Protein AF-A0A061S5L3-F1 (afdb_monomer_lite)

Organism: NCBI:txid582737

Foldseek 3Di:
DPPVVVVVVVVVVVVVVVVVVVVVVVVVVVVVVVVVVVVVVVVVVVVVVVVVVVVVVCVVVVVVVVVVCVVVVVVVVVVCVVVVVVVVVVCVVVCVVVVVVVVVVVVVVCVVVVVVVVVVCCVVVVVVCVVVVVVCVVVVPPPVVPPPPPVVVVVVVVVVVVVVVVVVVVVVVVVVVVVVVVVVVVVVVVVVVVVVVVVVVVVVVVVVVVVVVVVVVVVVVVVVVVVVVVVVVVVVVVVVVVVVVVVVVVVVVVVVVVVVVVVVVVVVVVVVVVVVVVVVVVVVVVVVVVVVVVVVVVVVVVVVVVVVVVVVVVVVVVVVVVVVVVVVVVVVVVVVVVVCVVPDDDDDDDPVVVVVVVVVVLVVVLVVLVVVLVVLVVVLVVLVVVLVVLVVQLVVLVVVLVVLVVVLVCCVVVVDDPDDDPPDDDDDPVVVNVVSVVVSVVSVVSSVVSVVVSVVSVVVSVVSVVVSVVSVVVSVVSVVVVVCVVCVDCPDDDDDDDDDDDDDDDDDDDDDDDDDDDDDDD

Sequence (522 aa):
MASERDSLAAKLEASEDRVAYLEGRLGAVEEGTQASHKLATERLKDMQERLGRAEEEAASAKKVSDEAESTAAAAQEAAAAVQAKLAEREELLRAAEEKAQRLAAELEAEREAGALDKAAAQQELEGMVQRAAERARSEGRAEGAAQLRPRVTELEEELDRARALERDARAEAEALEAELCSAAAAAEDAEAVEASKKELYEQLRQATEELAGARRAADEAARESEAQRASTAERAKKFALLQAQYRKKEEALLERAEAAEAAVAASEAASRESRERIQEAEESRRAAEAQSDAAEIRIAEADDKAAALRKALDEQQEELDSQCAKVAALEASLEAAQASSKAAASAPPDQDYIDRMVAAAVAAQVADADKRVSEAQAKLEALEAELESSEERARTAEQAKIEMSLALAQLDQSGNIDKPISGLPVSNRSDLLQEISEKVEEAELAASVSMRRAMTAEAELSEVRKQLADSEQRAKDLAWQVKMLSEPATYGGQSQRPEGPQGSSSHLLDMFGCGSGRLGKR

pLDDT: mean 73.01, std 14.66, range [31.12, 93.0]

Structure (mmCIF, N/CA/C/O backbone):
data_AF-A0A061S5L3-F1
#
_entry.id   AF-A0A061S5L3-F1
#
loop_
_atom_site.group_PDB
_atom_site.id
_atom_site.type_symbol
_atom_site.label_atom_id
_atom_site.label_alt_id
_atom_site.label_comp_id
_atom_site.label_asym_id
_atom_site.label_entity_id
_atom_site.label_seq_id
_atom_site.pdbx_PDB_ins_code
_atom_site.Cartn_x
_atom_site.Cartn_y
_atom_site.Cartn_z
_atom_site.occupancy
_atom_site.B_iso_or_equiv
_atom_site.auth_seq_id
_atom_site.auth_comp_id
_atom_site.auth_asym_id
_atom_site.auth_atom_id
_atom_site.pdbx_PDB_model_num
ATOM 1 N N . MET A 1 1 ? 186.255 61.678 -171.625 1.00 51.06 1 MET A N 1
ATOM 2 C CA . MET A 1 1 ? 187.698 61.978 -171.474 1.00 51.06 1 MET A CA 1
ATOM 3 C C . MET A 1 1 ? 188.015 63.053 -170.436 1.00 51.06 1 MET A C 1
ATOM 5 O O . MET A 1 1 ? 188.855 62.765 -169.598 1.00 51.06 1 MET A O 1
ATOM 9 N N . ALA A 1 2 ? 187.424 64.259 -170.473 1.00 54.19 2 ALA A N 1
ATOM 10 C CA . ALA A 1 2 ? 187.703 65.311 -169.474 1.00 54.19 2 ALA A CA 1
ATOM 11 C C . ALA A 1 2 ? 186.604 65.418 -168.394 1.00 54.19 2 ALA A C 1
ATOM 13 O O . ALA A 1 2 ? 186.752 64.840 -167.322 1.00 54.19 2 ALA A O 1
ATOM 14 N N . SER A 1 3 ? 185.477 66.067 -168.718 1.00 57.25 3 SER A N 1
ATOM 15 C CA . SER A 1 3 ? 184.406 66.484 -167.783 1.00 57.25 3 SER A CA 1
ATOM 16 C C . SER A 1 3 ? 183.795 65.385 -166.887 1.00 57.25 3 SER A C 1
ATOM 18 O O . SER A 1 3 ? 183.213 65.689 -165.846 1.00 57.25 3 SER A O 1
ATOM 20 N N . GLU A 1 4 ? 183.953 64.105 -167.236 1.00 56.91 4 GLU A N 1
ATOM 21 C CA . GLU A 1 4 ? 183.542 62.978 -166.385 1.00 56.91 4 GLU A CA 1
ATOM 22 C C . GLU A 1 4 ? 184.324 62.921 -165.061 1.00 56.91 4 GLU A C 1
ATOM 24 O O . GLU A 1 4 ? 183.773 62.478 -164.056 1.00 56.91 4 GLU A O 1
ATOM 29 N N . ARG A 1 5 ? 185.580 63.398 -165.028 1.00 58.66 5 ARG A N 1
ATOM 30 C CA . ARG A 1 5 ? 186.376 63.468 -163.790 1.00 58.66 5 ARG A CA 1
ATOM 31 C C . ARG A 1 5 ? 185.873 64.546 -162.839 1.00 58.66 5 ARG A C 1
ATOM 33 O O . ARG A 1 5 ? 185.708 64.267 -161.656 1.00 58.66 5 ARG A O 1
ATOM 40 N N . ASP A 1 6 ? 185.570 65.733 -163.348 1.00 59.28 6 ASP A N 1
ATOM 41 C CA . ASP A 1 6 ? 185.204 66.881 -162.510 1.00 59.28 6 ASP A CA 1
ATOM 42 C C . ASP A 1 6 ? 183.837 66.659 -161.831 1.00 59.28 6 ASP A C 1
ATOM 44 O O . ASP A 1 6 ? 183.657 66.957 -160.651 1.00 59.28 6 ASP A O 1
ATOM 48 N N . SER A 1 7 ? 182.892 66.012 -162.531 1.00 59.25 7 SER A N 1
ATOM 49 C CA . SER A 1 7 ? 181.614 65.587 -161.936 1.00 59.25 7 SER A CA 1
ATOM 50 C C . SER A 1 7 ? 181.762 64.439 -160.924 1.00 59.25 7 SER A C 1
ATOM 52 O O . SER A 1 7 ? 180.910 64.298 -160.047 1.00 59.25 7 SER A O 1
ATOM 54 N N . LEU A 1 8 ? 182.811 63.614 -161.023 1.00 62.47 8 LEU A N 1
ATOM 55 C CA . LEU A 1 8 ? 183.112 62.586 -160.021 1.00 62.47 8 LEU A CA 1
ATOM 56 C C . LEU A 1 8 ? 183.789 63.177 -158.778 1.00 62.47 8 LEU A C 1
ATOM 58 O O . LEU A 1 8 ? 183.457 62.747 -157.679 1.00 62.47 8 LEU A O 1
ATOM 62 N N . ALA A 1 9 ? 184.644 64.195 -158.922 1.00 61.34 9 ALA A N 1
ATOM 63 C CA . ALA A 1 9 ? 185.228 64.915 -157.787 1.00 61.34 9 ALA A CA 1
ATOM 64 C C . ALA A 1 9 ? 184.139 65.554 -156.905 1.00 61.34 9 ALA A C 1
ATOM 66 O O . ALA A 1 9 ? 184.065 65.262 -155.714 1.00 61.34 9 ALA A O 1
ATOM 67 N N . ALA A 1 10 ? 183.201 66.293 -157.511 1.00 60.62 10 ALA A N 1
ATOM 68 C CA . ALA A 1 10 ? 182.064 66.886 -156.797 1.00 60.62 10 ALA A CA 1
ATOM 69 C C . ALA A 1 10 ? 181.122 65.847 -156.142 1.00 60.62 10 ALA A C 1
ATOM 71 O O . ALA A 1 10 ? 180.400 66.163 -155.200 1.00 60.62 10 ALA A O 1
ATOM 72 N N . LYS A 1 11 ? 181.113 64.595 -156.627 1.00 61.25 11 LYS A N 1
ATOM 73 C CA . LYS A 1 11 ? 180.371 63.482 -156.004 1.00 61.25 11 LYS A CA 1
ATOM 74 C C . LYS A 1 11 ? 181.136 62.810 -154.865 1.00 61.25 11 LYS A C 1
ATOM 76 O O . LYS A 1 11 ? 180.491 62.171 -154.040 1.00 61.25 11 LYS A O 1
ATOM 81 N N . LEU A 1 12 ? 182.463 62.936 -154.826 1.00 61.16 12 LEU A N 1
ATOM 82 C CA . LEU A 1 12 ? 183.293 62.435 -153.733 1.00 61.16 12 LEU A CA 1
ATOM 83 C C . LEU A 1 12 ? 183.193 63.371 -152.522 1.00 61.16 12 LEU A C 1
ATOM 85 O O . LEU A 1 12 ? 182.823 62.923 -151.443 1.00 61.16 12 LEU A O 1
ATOM 89 N N . GLU A 1 13 ? 183.378 64.674 -152.738 1.00 61.09 13 GLU A N 1
ATOM 90 C CA . GLU A 1 13 ? 183.262 65.725 -151.715 1.00 61.09 13 GLU A CA 1
ATOM 91 C C . GLU A 1 13 ? 181.861 65.708 -151.060 1.00 61.09 13 GLU A C 1
ATOM 93 O O . GLU A 1 13 ? 181.724 65.558 -149.847 1.00 61.09 13 GLU A O 1
ATOM 98 N N . ALA A 1 14 ? 180.798 65.654 -151.876 1.00 60.06 14 ALA A N 1
ATOM 99 C CA . ALA A 1 14 ? 179.417 65.483 -151.404 1.00 60.06 14 ALA A CA 1
ATOM 100 C C . ALA A 1 14 ? 179.097 64.092 -150.800 1.00 60.06 14 ALA A C 1
ATOM 102 O O . ALA A 1 14 ? 177.979 63.871 -150.320 1.00 60.06 14 ALA A O 1
ATOM 103 N N . SER A 1 15 ? 180.033 63.136 -150.840 1.00 61.38 15 SER A N 1
ATOM 104 C CA . SER A 1 15 ? 179.935 61.862 -150.113 1.00 61.38 15 SER A CA 1
ATOM 105 C C . SER A 1 15 ? 180.658 61.908 -148.765 1.00 61.38 15 SER A C 1
ATOM 107 O O . SER A 1 15 ? 180.153 61.331 -147.806 1.00 61.38 15 SER A O 1
ATOM 109 N N . GLU A 1 16 ? 181.757 62.657 -148.657 1.00 62.41 16 GLU A N 1
ATOM 110 C CA . GLU A 1 16 ? 182.524 62.838 -147.418 1.00 62.41 16 GLU A CA 1
ATOM 111 C C . GLU A 1 16 ? 181.734 63.682 -146.400 1.00 62.41 16 GLU A C 1
ATOM 113 O O . GLU A 1 16 ? 181.523 63.229 -145.272 1.00 62.41 16 GLU A O 1
ATOM 118 N N . ASP A 1 17 ? 181.129 64.799 -146.831 1.00 61.94 17 ASP A N 1
ATOM 119 C CA . ASP A 1 17 ? 180.142 65.561 -146.036 1.00 61.94 17 ASP A CA 1
ATOM 120 C C . ASP A 1 17 ? 178.988 64.674 -145.532 1.00 61.94 17 ASP A C 1
ATOM 122 O O . ASP A 1 17 ? 178.459 64.834 -144.426 1.00 61.94 17 ASP A O 1
ATOM 126 N N . ARG A 1 18 ? 178.578 63.702 -146.356 1.00 63.94 18 ARG A N 1
ATOM 127 C CA . ARG A 1 18 ? 177.468 62.797 -146.049 1.00 63.94 18 ARG A CA 1
ATOM 128 C C . ARG A 1 18 ? 177.861 61.693 -145.069 1.00 63.94 18 ARG A C 1
ATOM 130 O O . ARG A 1 18 ? 176.991 61.245 -144.325 1.00 63.94 18 ARG A O 1
ATOM 137 N N . VAL A 1 19 ? 179.130 61.283 -145.034 1.00 66.50 19 VAL A N 1
ATOM 138 C CA . VAL A 1 19 ? 179.672 60.407 -143.983 1.00 66.50 19 VAL A CA 1
ATOM 139 C C . VAL A 1 19 ? 179.729 61.170 -142.661 1.00 66.50 19 VAL A C 1
ATOM 141 O O . VAL A 1 19 ? 179.122 60.713 -141.695 1.00 66.50 19 VAL A O 1
ATOM 144 N N . ALA A 1 20 ? 180.306 62.376 -142.637 1.00 64.94 20 ALA A N 1
ATOM 145 C CA . ALA A 1 20 ? 180.388 63.201 -141.427 1.00 64.94 20 ALA A CA 1
ATOM 146 C C . ALA A 1 20 ? 179.002 63.483 -140.800 1.00 64.94 20 ALA A C 1
ATOM 148 O O . ALA A 1 20 ? 178.817 63.378 -139.585 1.00 64.94 20 ALA A O 1
ATOM 149 N N . TYR A 1 21 ? 177.985 63.761 -141.627 1.00 66.69 21 TYR A N 1
ATOM 150 C CA . TYR A 1 21 ? 176.599 63.920 -141.164 1.00 66.69 21 TYR A CA 1
ATOM 151 C C . TYR A 1 21 ? 175.984 62.627 -140.585 1.00 66.69 21 TYR A C 1
ATOM 153 O O . TYR A 1 21 ? 175.154 62.685 -139.673 1.00 66.69 21 TYR A O 1
ATOM 161 N N . LEU A 1 22 ? 176.360 61.453 -141.103 1.00 71.31 22 LEU A N 1
ATOM 162 C CA . LEU A 1 22 ? 175.875 60.162 -140.603 1.00 71.31 22 LEU A CA 1
ATOM 163 C C . LEU A 1 22 ? 176.581 59.739 -139.308 1.00 71.31 22 LEU A C 1
ATOM 165 O O . LEU A 1 22 ? 175.914 59.225 -138.411 1.00 71.31 22 LEU A O 1
ATOM 169 N N . GLU A 1 23 ? 177.876 60.020 -139.167 1.00 64.81 23 GLU A N 1
ATOM 170 C CA . GLU A 1 23 ? 178.638 59.798 -137.931 1.00 64.81 23 GLU A CA 1
ATOM 171 C C . GLU A 1 23 ? 178.109 60.678 -136.788 1.00 64.81 23 GLU A C 1
ATOM 173 O O . GLU A 1 23 ? 177.785 60.168 -135.713 1.00 64.81 23 GLU A O 1
ATOM 178 N N . GLY A 1 24 ? 177.873 61.971 -137.046 1.00 64.25 24 GLY A N 1
ATOM 179 C CA . GLY A 1 24 ? 177.231 62.873 -136.080 1.00 64.25 24 GLY A CA 1
ATOM 180 C C . GLY A 1 24 ? 175.813 62.440 -135.673 1.00 64.25 24 GLY A C 1
ATOM 181 O O . GLY A 1 24 ? 175.374 62.710 -134.555 1.00 64.25 24 GLY A O 1
ATOM 182 N N . ARG A 1 25 ? 175.097 61.714 -136.543 1.00 67.00 25 ARG A N 1
ATOM 183 C CA . ARG A 1 25 ? 173.795 61.105 -136.219 1.00 67.00 25 ARG A CA 1
ATOM 184 C C . ARG A 1 25 ? 173.891 59.792 -135.445 1.00 67.00 25 ARG A C 1
ATOM 186 O O . ARG A 1 25 ? 172.924 59.460 -134.764 1.00 67.00 25 ARG A O 1
ATOM 193 N N . LEU A 1 26 ? 174.989 59.045 -135.550 1.00 66.00 26 LEU A N 1
ATOM 194 C CA . LEU A 1 26 ? 175.171 57.784 -134.826 1.00 66.00 26 LEU A CA 1
ATOM 195 C C . LEU A 1 26 ? 175.379 58.027 -133.328 1.00 66.00 26 LEU A C 1
ATOM 197 O O . LEU A 1 26 ? 174.650 57.443 -132.530 1.00 66.00 26 LEU A O 1
ATOM 201 N N . GLY A 1 27 ? 176.249 58.969 -132.945 1.00 65.00 27 GLY A N 1
ATOM 202 C CA . GLY A 1 27 ? 176.466 59.309 -131.528 1.00 65.00 27 GLY A CA 1
ATOM 203 C C . GLY A 1 27 ? 175.177 59.720 -130.799 1.00 65.00 27 GLY A C 1
ATOM 204 O O . GLY A 1 27 ? 174.885 59.227 -129.711 1.00 65.00 27 GLY A O 1
ATOM 205 N N . ALA A 1 28 ? 174.326 60.524 -131.447 1.00 62.62 28 ALA A N 1
ATOM 206 C CA . ALA A 1 28 ? 173.025 60.923 -130.898 1.00 62.62 28 ALA A CA 1
ATOM 207 C C . ALA A 1 28 ? 172.037 59.745 -130.709 1.00 62.62 28 ALA A C 1
ATOM 209 O O . ALA A 1 28 ? 171.134 59.817 -129.872 1.00 62.62 28 ALA A O 1
ATOM 210 N N . VAL A 1 29 ? 172.191 58.652 -131.467 1.00 68.31 29 VAL A N 1
ATOM 211 C CA . VAL A 1 29 ? 171.392 57.423 -131.308 1.00 68.31 29 VAL A CA 1
ATOM 212 C C . VAL A 1 29 ? 171.953 56.537 -130.188 1.00 68.31 29 VAL A C 1
ATOM 214 O O . VAL A 1 29 ? 171.179 55.914 -129.458 1.00 68.31 29 VAL A O 1
ATOM 217 N N . GLU A 1 30 ? 173.270 56.509 -129.991 1.00 67.94 30 GLU A N 1
ATOM 218 C CA . GLU A 1 30 ? 173.912 55.761 -128.900 1.00 67.94 30 GLU A CA 1
ATOM 219 C C . GLU A 1 30 ? 173.582 56.362 -127.522 1.00 67.94 30 GLU A C 1
ATOM 221 O O . GLU A 1 30 ? 173.183 55.633 -126.610 1.00 67.94 30 GLU A O 1
ATOM 226 N N . GLU A 1 31 ? 173.611 57.691 -127.377 1.00 66.31 31 GLU A N 1
ATOM 227 C CA . GLU A 1 31 ? 173.177 58.357 -126.137 1.00 66.31 31 GLU A CA 1
ATOM 228 C C . GLU A 1 31 ? 171.679 58.127 -125.855 1.00 66.31 31 GLU A C 1
ATOM 230 O O . GLU A 1 31 ? 171.290 57.777 -124.734 1.00 66.31 31 GLU A O 1
ATOM 235 N N . GLY A 1 32 ? 170.832 58.233 -126.887 1.00 67.44 32 GLY A N 1
ATOM 236 C CA . GLY A 1 32 ? 169.393 57.974 -126.776 1.00 67.44 32 GLY A CA 1
ATOM 237 C C . GLY A 1 32 ? 169.055 56.525 -126.393 1.00 67.44 32 GLY A C 1
ATOM 238 O O . GLY A 1 32 ? 168.123 56.282 -125.620 1.00 67.44 32 GLY A O 1
ATOM 239 N N . THR A 1 33 ? 169.827 55.549 -126.878 1.00 66.12 33 THR A N 1
ATOM 240 C CA . THR A 1 33 ? 169.612 54.126 -126.562 1.00 66.12 33 THR A CA 1
ATOM 241 C C . THR A 1 33 ? 170.121 53.742 -125.171 1.00 66.12 33 THR A C 1
ATOM 243 O O . THR A 1 33 ? 169.435 52.982 -124.483 1.00 66.12 33 THR A O 1
ATOM 246 N N . GLN A 1 34 ? 171.224 54.322 -124.677 1.00 67.75 34 GLN A N 1
ATOM 247 C CA . GLN A 1 34 ? 171.638 54.132 -123.276 1.00 67.75 34 GLN A CA 1
ATOM 248 C C . GLN A 1 34 ? 170.632 54.725 -122.275 1.00 67.75 34 GLN A C 1
ATOM 250 O O . GLN A 1 34 ? 170.322 54.086 -121.262 1.00 67.75 34 GLN A O 1
ATOM 255 N N . ALA A 1 35 ? 170.086 55.913 -122.560 1.00 66.62 35 ALA A N 1
ATOM 256 C CA . ALA A 1 35 ? 169.044 56.527 -121.735 1.00 66.62 35 ALA A CA 1
ATOM 257 C C . ALA A 1 35 ? 167.768 55.662 -121.691 1.00 66.62 35 ALA A C 1
ATOM 259 O O . ALA A 1 35 ? 167.224 55.408 -120.614 1.00 66.62 35 ALA A O 1
ATOM 260 N N . SER A 1 36 ? 167.344 55.139 -122.849 1.00 66.56 36 SER A N 1
ATOM 261 C CA . SER A 1 36 ? 166.225 54.195 -122.967 1.00 66.56 36 SER A CA 1
ATOM 262 C C . SER A 1 36 ? 166.436 52.931 -122.120 1.00 66.56 36 SER A C 1
ATOM 264 O O . SER A 1 36 ? 165.562 52.551 -121.336 1.00 66.56 36 SER A O 1
ATOM 266 N N . HIS A 1 37 ? 167.615 52.303 -122.210 1.00 72.88 37 HIS A N 1
ATOM 267 C CA . HIS A 1 37 ? 167.869 51.019 -121.555 1.00 72.88 37 HIS A CA 1
ATOM 268 C C . HIS A 1 37 ? 167.854 51.108 -120.019 1.00 72.88 37 HIS A C 1
ATOM 270 O O . HIS A 1 37 ? 167.297 50.220 -119.370 1.00 72.88 37 HIS A O 1
ATOM 276 N N . LYS A 1 38 ? 168.410 52.173 -119.417 1.00 73.31 38 LYS A N 1
ATOM 277 C CA . LYS A 1 38 ? 168.347 52.368 -117.952 1.00 73.31 38 LYS A CA 1
ATOM 278 C C . LYS A 1 38 ? 166.902 52.487 -117.459 1.00 73.31 38 LYS A C 1
ATOM 280 O O . LYS A 1 38 ? 166.505 51.801 -116.515 1.00 73.31 38 LYS A O 1
ATOM 285 N N . LEU A 1 39 ? 166.108 53.301 -118.153 1.00 74.50 39 LEU A N 1
ATOM 286 C CA . LEU A 1 39 ? 164.714 53.587 -117.809 1.00 74.50 39 LEU A CA 1
ATOM 287 C C . LEU A 1 39 ? 163.812 52.347 -118.001 1.00 74.50 39 LEU A C 1
ATOM 289 O O . LEU A 1 39 ? 162.850 52.153 -117.257 1.00 74.50 39 LEU A O 1
ATOM 293 N N . ALA A 1 40 ? 164.159 51.454 -118.934 1.00 67.00 40 ALA A N 1
ATOM 294 C CA . ALA A 1 40 ? 163.537 50.135 -119.058 1.00 67.00 40 ALA A CA 1
ATOM 295 C C . ALA A 1 40 ? 163.880 49.201 -117.879 1.00 67.00 40 ALA A C 1
ATOM 297 O O . ALA A 1 40 ? 162.983 48.559 -117.329 1.00 67.00 40 ALA A O 1
ATOM 298 N N . THR A 1 41 ? 165.148 49.142 -117.447 1.00 71.50 41 THR A N 1
ATOM 299 C CA . THR A 1 41 ? 165.566 48.257 -116.341 1.00 71.50 41 THR A CA 1
ATOM 300 C C . THR A 1 41 ? 164.978 48.642 -114.983 1.00 71.50 41 THR A C 1
ATOM 302 O O . THR A 1 41 ? 164.588 47.753 -114.229 1.00 71.50 41 THR A O 1
ATOM 305 N N . GLU A 1 42 ? 164.843 49.934 -114.667 1.00 74.12 42 GLU A N 1
ATOM 306 C CA . GLU A 1 42 ? 164.213 50.355 -113.404 1.00 74.12 42 GLU A CA 1
ATOM 307 C C . GLU A 1 42 ? 162.707 50.053 -113.388 1.00 74.12 42 GLU A C 1
ATOM 309 O O . GLU A 1 42 ? 162.190 49.549 -112.390 1.00 74.12 42 GLU A O 1
ATOM 314 N N . ARG A 1 43 ? 162.011 50.249 -114.519 1.00 71.94 43 ARG A N 1
ATOM 315 C CA . ARG A 1 43 ? 160.586 49.899 -114.662 1.00 71.94 43 ARG A CA 1
ATOM 316 C C . ARG A 1 43 ? 160.318 48.402 -114.531 1.00 71.94 43 ARG A C 1
ATOM 318 O O . ARG A 1 43 ? 159.318 48.025 -113.928 1.00 71.94 43 ARG A O 1
ATOM 325 N N . LEU A 1 44 ? 161.200 47.547 -115.054 1.00 72.94 44 LEU A N 1
ATOM 326 C CA . LEU A 1 44 ? 161.093 46.097 -114.850 1.00 72.94 44 LEU A CA 1
ATOM 327 C C . LEU A 1 44 ? 161.249 45.716 -113.372 1.00 72.94 44 LEU A C 1
ATOM 329 O O . LEU A 1 44 ? 160.528 44.842 -112.896 1.00 72.94 44 LEU A O 1
ATOM 333 N N . LYS A 1 45 ? 162.133 46.396 -112.634 1.00 74.69 45 LYS A N 1
ATOM 334 C CA . LYS A 1 45 ? 162.383 46.104 -111.219 1.00 74.69 45 LYS A CA 1
ATOM 335 C C . LYS A 1 45 ? 161.228 46.541 -110.305 1.00 74.69 45 LYS A C 1
ATOM 337 O O . LYS A 1 45 ? 160.804 45.750 -109.467 1.00 74.69 45 LYS A O 1
ATOM 342 N N . ASP A 1 46 ? 160.663 47.736 -110.512 1.00 74.75 46 ASP A N 1
ATOM 343 C CA . ASP A 1 46 ? 159.454 48.189 -109.791 1.00 74.75 46 ASP A CA 1
ATOM 344 C C . ASP A 1 46 ? 158.239 47.294 -110.113 1.00 74.75 46 ASP A C 1
ATOM 346 O O . ASP A 1 46 ? 157.474 46.940 -109.218 1.00 74.75 46 ASP A O 1
ATOM 350 N N . MET A 1 47 ? 158.091 46.824 -111.361 1.00 69.56 47 MET A N 1
ATOM 351 C CA . MET A 1 47 ? 157.039 45.853 -111.692 1.00 69.56 47 MET A CA 1
ATOM 352 C C . MET A 1 47 ? 157.252 44.474 -111.046 1.00 69.56 47 MET A C 1
ATOM 354 O O . MET A 1 47 ? 156.266 43.857 -110.652 1.00 69.56 47 MET A O 1
ATOM 358 N N . GLN A 1 48 ? 158.491 44.000 -110.871 1.00 72.69 48 GLN A N 1
ATOM 359 C CA . GLN A 1 48 ? 158.756 42.741 -110.158 1.00 72.69 48 GLN A CA 1
ATOM 360 C C . GLN A 1 48 ? 158.425 42.824 -108.660 1.00 72.69 48 GLN A C 1
ATOM 362 O O . GLN A 1 48 ? 157.785 41.914 -108.136 1.00 72.69 48 GLN A O 1
ATOM 367 N N . GLU A 1 49 ? 158.784 43.911 -107.967 1.00 73.44 49 GLU A N 1
ATOM 368 C CA . GLU A 1 49 ? 158.402 44.080 -106.553 1.00 73.44 49 GLU A CA 1
ATOM 369 C C . GLU A 1 49 ? 156.887 44.247 -106.361 1.00 73.44 49 GLU A C 1
ATOM 371 O O . GLU A 1 49 ? 156.333 43.778 -105.364 1.00 73.44 49 GLU A O 1
ATOM 376 N N . ARG A 1 50 ? 156.203 44.888 -107.317 1.00 70.50 50 ARG A N 1
ATOM 377 C CA . ARG A 1 50 ? 154.737 45.001 -107.314 1.00 70.50 50 ARG A CA 1
ATOM 378 C C . ARG A 1 50 ? 154.050 43.663 -107.570 1.00 70.50 50 ARG A C 1
ATOM 380 O O . ARG A 1 50 ? 153.062 43.385 -106.901 1.00 70.50 50 ARG A O 1
ATOM 387 N N . LEU A 1 51 ? 154.578 42.837 -108.477 1.00 68.62 51 LEU A N 1
ATOM 388 C CA . LEU A 1 51 ? 154.079 41.478 -108.707 1.00 68.62 51 LEU A CA 1
ATOM 389 C C . LEU A 1 51 ? 154.221 40.610 -107.453 1.00 68.62 51 LEU A C 1
ATOM 391 O O . LEU A 1 51 ? 153.231 40.031 -107.029 1.00 68.62 51 LEU A O 1
ATOM 395 N N . GLY A 1 52 ? 155.387 40.597 -106.798 1.00 70.56 52 GLY A N 1
ATOM 396 C CA . GLY A 1 52 ? 155.594 39.779 -105.595 1.00 70.56 52 GLY A CA 1
ATOM 397 C C . GLY A 1 52 ? 154.617 40.099 -104.453 1.00 70.56 52 GLY A C 1
ATOM 398 O O . GLY A 1 52 ? 154.038 39.189 -103.866 1.00 70.56 52 GLY A O 1
ATOM 399 N N . ARG A 1 53 ? 154.362 41.388 -104.176 1.00 67.50 53 ARG A N 1
ATOM 400 C CA . ARG A 1 53 ? 153.363 41.788 -103.161 1.00 67.50 53 ARG A CA 1
ATOM 401 C C . ARG A 1 53 ? 151.935 41.464 -103.607 1.00 67.50 53 ARG A C 1
ATOM 403 O O . ARG A 1 53 ? 151.153 40.964 -102.805 1.00 67.50 53 ARG A O 1
ATOM 410 N N . ALA A 1 54 ? 151.617 41.684 -104.884 1.00 59.44 54 ALA A N 1
ATOM 411 C CA . ALA A 1 54 ? 150.319 41.321 -105.444 1.00 59.44 54 ALA A CA 1
ATOM 412 C C . ALA A 1 54 ? 150.072 39.802 -105.431 1.00 59.44 54 ALA A C 1
ATOM 414 O O . ALA A 1 54 ? 148.924 39.397 -105.320 1.00 59.44 54 ALA A O 1
ATOM 415 N N . GLU A 1 55 ? 151.105 38.958 -105.509 1.00 68.69 55 GLU A N 1
ATOM 416 C CA . GLU A 1 55 ? 150.979 37.497 -105.428 1.00 68.69 55 GLU A CA 1
ATOM 417 C C . GLU A 1 55 ? 150.715 37.005 -103.993 1.00 68.69 55 GLU A C 1
ATOM 419 O O . GLU A 1 55 ? 149.877 36.122 -103.812 1.00 68.69 55 GLU A O 1
ATOM 424 N N . GLU A 1 56 ? 151.329 37.595 -102.958 1.00 64.44 56 GLU A N 1
ATOM 425 C CA . GLU A 1 56 ? 151.015 37.263 -101.553 1.00 64.44 56 GLU A CA 1
ATOM 426 C C . GLU A 1 56 ? 149.643 37.811 -101.111 1.00 64.44 56 GLU A C 1
ATOM 428 O O . GLU A 1 56 ? 148.867 37.112 -100.444 1.00 64.44 56 GLU A O 1
ATOM 433 N N . GLU A 1 57 ? 149.293 39.030 -101.532 1.00 61.25 57 GLU A N 1
ATOM 434 C CA . GLU A 1 57 ? 147.952 39.591 -101.334 1.00 61.25 57 GLU A CA 1
ATOM 435 C C . GLU A 1 57 ? 146.902 38.792 -102.123 1.00 61.25 57 GLU A C 1
ATOM 437 O O . GLU A 1 57 ? 145.857 38.464 -101.569 1.00 61.25 57 GLU A O 1
ATOM 442 N N . ALA A 1 58 ? 147.188 38.362 -103.358 1.00 58.59 58 ALA A N 1
ATOM 443 C CA . ALA A 1 58 ? 146.293 37.486 -104.113 1.00 58.59 58 ALA A CA 1
ATOM 444 C C . ALA A 1 58 ? 146.189 36.080 -103.510 1.00 58.59 58 ALA A C 1
ATOM 446 O O . ALA A 1 58 ? 145.104 35.519 -103.533 1.00 58.59 58 ALA A O 1
ATOM 447 N N . ALA A 1 59 ? 147.252 35.496 -102.949 1.00 60.62 59 ALA A N 1
ATOM 448 C CA . ALA A 1 59 ? 147.184 34.171 -102.326 1.00 60.62 59 ALA A CA 1
ATOM 449 C C . ALA A 1 59 ? 146.354 34.180 -101.030 1.00 60.62 59 ALA A C 1
ATOM 451 O O . ALA A 1 59 ? 145.559 33.268 -100.786 1.00 60.62 59 ALA A O 1
ATOM 452 N N . SER A 1 60 ? 146.504 35.225 -100.212 1.00 57.38 60 SER A N 1
ATOM 453 C CA . SER A 1 60 ? 145.728 35.402 -98.980 1.00 57.38 60 SER A CA 1
ATOM 454 C C . SER A 1 60 ? 144.280 35.817 -99.265 1.00 57.38 60 SER A C 1
ATOM 456 O O . SER A 1 60 ? 143.360 35.190 -98.732 1.00 57.38 60 SER A O 1
ATOM 458 N N . ALA A 1 61 ? 144.058 36.779 -100.168 1.00 57.69 61 ALA A N 1
ATOM 459 C CA . ALA A 1 61 ? 142.724 37.146 -100.636 1.00 57.69 61 ALA A CA 1
ATOM 460 C C . ALA A 1 61 ? 142.026 35.963 -101.309 1.00 57.69 61 ALA A C 1
ATOM 462 O O . ALA A 1 61 ? 140.872 35.704 -100.993 1.00 57.69 61 ALA A O 1
ATOM 463 N N . LYS A 1 62 ? 142.719 35.190 -102.158 1.00 59.72 62 LYS A N 1
ATOM 464 C CA . LYS A 1 62 ? 142.148 34.006 -102.807 1.00 59.72 62 LYS A CA 1
ATOM 465 C C . LYS A 1 62 ? 141.739 32.943 -101.803 1.00 59.72 62 LYS A C 1
ATOM 467 O O . LYS A 1 62 ? 140.682 32.374 -101.989 1.00 59.72 62 LYS A O 1
ATOM 472 N N . LYS A 1 63 ? 142.486 32.686 -100.727 1.00 60.22 63 LYS A N 1
ATOM 473 C CA . LYS A 1 63 ? 142.042 31.674 -99.754 1.00 60.22 63 LYS A CA 1
ATOM 474 C C . LYS A 1 63 ? 140.759 32.091 -99.018 1.00 60.22 63 LYS A C 1
ATOM 476 O O . LYS A 1 63 ? 139.901 31.252 -98.763 1.00 60.22 63 LYS A O 1
ATOM 481 N N . VAL A 1 64 ? 140.602 33.387 -98.735 1.00 59.66 64 VAL A N 1
ATOM 482 C CA . VAL A 1 64 ? 139.341 33.943 -98.213 1.00 59.66 64 VAL A CA 1
ATOM 483 C C . VAL A 1 64 ? 138.256 33.958 -99.296 1.00 59.66 64 VAL A C 1
ATOM 485 O O . VAL A 1 64 ? 137.102 33.700 -98.979 1.00 59.66 64 VAL A O 1
ATOM 488 N N . SER A 1 65 ? 138.615 34.189 -100.563 1.00 57.41 65 SER A N 1
ATOM 489 C CA . SER A 1 65 ? 137.712 34.109 -101.718 1.00 57.41 65 SER A CA 1
ATOM 490 C C . SER A 1 65 ? 137.229 32.682 -101.945 1.00 57.41 65 SER A C 1
ATOM 492 O O . SER A 1 65 ? 136.040 32.497 -102.056 1.00 57.41 65 SER A O 1
ATOM 494 N N . ASP A 1 66 ? 138.077 31.655 -101.895 1.00 58.81 66 ASP A N 1
ATOM 495 C CA . ASP A 1 66 ? 137.697 30.251 -102.087 1.00 58.81 66 ASP A CA 1
ATOM 496 C C . ASP A 1 66 ? 136.733 29.776 -100.966 1.00 58.81 66 ASP A C 1
ATOM 498 O O . ASP A 1 66 ? 135.797 29.018 -101.223 1.00 58.81 66 ASP A O 1
ATOM 502 N N . GLU A 1 67 ? 136.895 30.249 -99.721 1.00 55.78 67 GLU A N 1
ATOM 503 C CA . GLU A 1 67 ? 135.973 29.956 -98.603 1.00 55.78 67 GLU A CA 1
ATOM 504 C C . GLU A 1 67 ? 134.684 30.813 -98.653 1.00 55.78 67 GLU A C 1
ATOM 506 O O . GLU A 1 67 ? 133.584 30.314 -98.376 1.00 55.78 67 GLU A O 1
ATOM 511 N N . ALA A 1 68 ? 134.782 32.077 -99.076 1.00 56.28 68 ALA A N 1
ATOM 512 C CA . ALA A 1 68 ? 133.640 32.962 -99.310 1.00 56.28 68 ALA A CA 1
ATOM 513 C C . ALA A 1 68 ? 132.845 32.582 -100.568 1.00 56.28 68 ALA A C 1
ATOM 515 O O . ALA A 1 68 ? 131.636 32.734 -100.571 1.00 56.28 68 ALA A O 1
ATOM 516 N N . GLU A 1 69 ? 133.480 32.043 -101.605 1.00 58.09 69 GLU A N 1
ATOM 517 C CA . GLU A 1 69 ? 132.881 31.518 -102.833 1.00 58.09 69 GLU A CA 1
ATOM 518 C C . GLU A 1 69 ? 132.348 30.110 -102.604 1.00 58.09 69 GLU A C 1
ATOM 520 O O . GLU A 1 69 ? 131.316 29.785 -103.159 1.00 58.09 69 GLU A O 1
ATOM 525 N N . SER A 1 70 ? 132.944 29.289 -101.736 1.00 54.38 70 SER A N 1
ATOM 526 C CA . SER A 1 70 ? 132.318 28.032 -101.302 1.00 54.38 70 SER A CA 1
ATOM 527 C C . SER A 1 70 ? 130.998 28.297 -100.565 1.00 54.38 70 SER A C 1
ATOM 529 O O . SER A 1 70 ? 129.962 27.711 -100.884 1.00 54.38 70 SER A O 1
ATOM 531 N N . THR A 1 71 ? 130.992 29.248 -99.625 1.00 57.84 71 THR A N 1
ATOM 532 C CA . THR A 1 71 ? 129.780 29.608 -98.869 1.00 57.84 71 THR A CA 1
ATOM 533 C C . THR A 1 71 ? 128.795 30.459 -99.674 1.00 57.84 71 THR A C 1
ATOM 535 O O . THR A 1 71 ? 127.590 30.231 -99.573 1.00 57.84 71 THR A O 1
ATOM 538 N N . ALA A 1 72 ? 129.267 31.376 -100.523 1.00 56.38 72 ALA A N 1
ATOM 539 C CA . ALA A 1 72 ? 128.423 32.143 -101.434 1.00 56.38 72 ALA A CA 1
ATOM 540 C C . ALA A 1 72 ? 127.896 31.279 -102.576 1.00 56.38 72 ALA A C 1
ATOM 542 O O . ALA A 1 72 ? 126.721 31.403 -102.864 1.00 56.38 72 ALA A O 1
ATOM 543 N N . ALA A 1 73 ? 128.665 30.363 -103.171 1.00 57.91 73 ALA A N 1
ATOM 544 C CA . ALA A 1 73 ? 128.143 29.424 -104.163 1.00 57.91 73 ALA A CA 1
ATOM 545 C C . ALA A 1 73 ? 127.158 28.447 -103.523 1.00 57.91 73 ALA A C 1
ATOM 547 O O . ALA A 1 73 ? 126.110 28.233 -104.104 1.00 57.91 73 ALA A O 1
ATOM 548 N N . ALA A 1 74 ? 127.383 27.940 -102.307 1.00 56.50 74 ALA A N 1
ATOM 549 C CA . ALA A 1 74 ? 126.361 27.146 -101.617 1.00 56.50 74 ALA A CA 1
ATOM 550 C C . ALA A 1 74 ? 125.083 27.965 -101.336 1.00 56.50 74 ALA A C 1
ATOM 552 O O . ALA A 1 74 ? 123.971 27.479 -101.541 1.00 56.50 74 ALA A O 1
ATOM 553 N N . ALA A 1 75 ? 125.214 29.228 -100.915 1.00 55.53 75 ALA A N 1
ATOM 554 C CA . ALA A 1 75 ? 124.077 30.118 -100.671 1.00 55.53 75 ALA A CA 1
ATOM 555 C C . ALA A 1 75 ? 123.399 30.611 -101.963 1.00 55.53 75 ALA A C 1
ATOM 557 O O . ALA A 1 75 ? 122.193 30.834 -101.962 1.00 55.53 75 ALA A O 1
ATOM 558 N N . GLN A 1 76 ? 124.142 30.761 -103.058 1.00 58.22 76 GLN A N 1
ATOM 559 C CA . GLN A 1 76 ? 123.697 31.259 -104.360 1.00 58.22 76 GLN A CA 1
ATOM 560 C C . GLN A 1 76 ? 123.224 30.122 -105.264 1.00 58.22 76 GLN A C 1
ATOM 562 O O . GLN A 1 76 ? 122.347 30.357 -106.074 1.00 58.22 76 GLN A O 1
ATOM 567 N N . GLU A 1 77 ? 123.698 28.891 -105.087 1.00 60.69 77 GLU A N 1
ATOM 568 C CA . GLU A 1 77 ? 123.113 27.668 -105.641 1.00 60.69 77 GLU A CA 1
ATOM 569 C C . GLU A 1 77 ? 121.849 27.303 -104.861 1.00 60.69 77 GLU A C 1
ATOM 571 O O . GLU A 1 77 ? 120.850 26.967 -105.479 1.00 60.69 77 GLU A O 1
ATOM 576 N N . ALA A 1 78 ? 121.804 27.476 -103.534 1.00 56.88 78 ALA A N 1
ATOM 577 C CA . ALA A 1 78 ? 120.551 27.372 -102.785 1.00 56.88 78 ALA A CA 1
ATOM 578 C C . ALA A 1 78 ? 119.555 28.477 -103.186 1.00 56.88 78 ALA A C 1
ATOM 580 O O . ALA A 1 78 ? 118.393 28.183 -103.462 1.00 56.88 78 ALA A O 1
ATOM 581 N N . ALA A 1 79 ? 119.992 29.738 -103.278 1.00 58.38 79 ALA A N 1
ATOM 582 C CA . ALA A 1 79 ? 119.139 30.851 -103.685 1.00 58.38 79 ALA A CA 1
ATOM 583 C C . ALA A 1 79 ? 118.757 30.784 -105.166 1.00 58.38 79 ALA A C 1
ATOM 585 O O . ALA A 1 79 ? 117.616 31.094 -105.478 1.00 58.38 79 ALA A O 1
ATOM 586 N N . ALA A 1 80 ? 119.630 30.324 -106.066 1.00 62.47 80 ALA A N 1
ATOM 587 C CA . ALA A 1 80 ? 119.299 30.084 -107.469 1.00 62.47 80 ALA A CA 1
ATOM 588 C C . ALA A 1 80 ? 118.504 28.792 -107.657 1.00 62.47 80 ALA A C 1
ATOM 590 O O . ALA A 1 80 ? 117.700 28.746 -108.566 1.00 62.47 80 ALA A O 1
ATOM 591 N N . ALA A 1 81 ? 118.614 27.774 -106.802 1.00 61.38 81 ALA A N 1
ATOM 592 C CA . ALA A 1 81 ? 117.707 26.627 -106.824 1.00 61.38 81 ALA A CA 1
ATOM 593 C C . ALA A 1 81 ? 116.328 26.995 -106.263 1.00 61.38 81 ALA A C 1
ATOM 595 O O . ALA A 1 81 ? 115.331 26.445 -106.716 1.00 61.38 81 ALA A O 1
ATOM 596 N N . VAL A 1 82 ? 116.240 27.932 -105.313 1.00 64.19 82 VAL A N 1
ATOM 597 C CA . VAL A 1 82 ? 114.968 28.487 -104.823 1.00 64.19 82 VAL A CA 1
ATOM 598 C C . VAL A 1 82 ? 114.380 29.485 -105.820 1.00 64.19 82 VAL A C 1
ATOM 600 O O . VAL A 1 82 ? 113.191 29.403 -106.089 1.00 64.19 82 VAL A O 1
ATOM 603 N N . GLN A 1 83 ? 115.175 30.367 -106.428 1.00 66.06 83 GLN A N 1
ATOM 604 C CA . GLN A 1 83 ? 114.724 31.296 -107.470 1.00 66.06 83 GLN A CA 1
ATOM 605 C C . GLN A 1 83 ? 114.456 30.593 -108.797 1.00 66.06 83 GLN A C 1
ATOM 607 O O . GLN A 1 83 ? 113.503 30.968 -109.457 1.00 66.06 83 GLN A O 1
ATOM 612 N N . ALA A 1 84 ? 115.199 29.551 -109.172 1.00 67.38 84 ALA A N 1
ATOM 613 C CA . ALA A 1 84 ? 114.865 28.715 -110.320 1.00 67.38 84 ALA A CA 1
ATOM 614 C C . ALA A 1 84 ? 113.647 27.850 -110.020 1.00 67.38 84 ALA A C 1
ATOM 616 O O . ALA A 1 84 ? 112.820 27.728 -110.898 1.00 67.38 84 ALA A O 1
ATOM 617 N N . LYS A 1 85 ? 113.446 27.321 -108.802 1.00 67.50 85 LYS A N 1
ATOM 618 C CA . LYS A 1 85 ? 112.185 26.632 -108.463 1.00 67.50 85 LYS A CA 1
ATOM 619 C C . LYS A 1 85 ? 111.008 27.583 -108.281 1.00 67.50 85 LYS A C 1
ATOM 621 O O . LYS A 1 85 ? 109.884 27.143 -108.467 1.00 67.50 85 LYS A O 1
ATOM 626 N N . LEU A 1 86 ? 111.221 28.852 -107.935 1.00 67.69 86 LEU A N 1
ATOM 627 C CA . LEU A 1 86 ? 110.171 29.873 -107.928 1.00 67.69 86 LEU A CA 1
ATOM 628 C C . LEU A 1 86 ? 109.876 30.355 -109.345 1.00 67.69 86 LEU A C 1
ATOM 630 O O . LEU A 1 86 ? 108.718 30.353 -109.714 1.00 67.69 86 LEU A O 1
ATOM 634 N N . ALA A 1 87 ? 110.882 30.647 -110.169 1.00 71.56 87 ALA A N 1
ATOM 635 C CA . ALA A 1 87 ? 110.711 30.986 -111.578 1.00 71.56 87 ALA A CA 1
ATOM 636 C C . ALA A 1 87 ? 110.137 29.809 -112.377 1.00 71.56 87 ALA A C 1
ATOM 638 O O . ALA A 1 87 ? 109.211 30.013 -113.134 1.00 71.56 87 ALA A O 1
ATOM 639 N N . GLU A 1 88 ? 110.572 28.570 -112.145 1.00 70.69 88 GLU A N 1
ATOM 640 C CA . GLU A 1 88 ? 109.962 27.354 -112.701 1.00 70.69 88 GLU A CA 1
ATOM 641 C C . GLU A 1 88 ? 108.545 27.163 -112.151 1.00 70.69 88 GLU A C 1
ATOM 643 O O . GLU A 1 88 ? 107.668 26.759 -112.897 1.00 70.69 88 GLU A O 1
ATOM 648 N N . ARG A 1 89 ? 108.251 27.489 -110.882 1.00 69.25 89 ARG A N 1
ATOM 649 C CA . ARG A 1 89 ? 106.871 27.451 -110.359 1.00 69.25 89 ARG A CA 1
ATOM 650 C C . ARG A 1 89 ? 105.995 28.586 -110.870 1.00 69.25 89 ARG A C 1
ATOM 652 O O . ARG A 1 89 ? 104.800 28.356 -110.978 1.00 69.25 89 ARG A O 1
ATOM 659 N N . GLU A 1 90 ? 106.546 29.751 -111.188 1.00 74.75 90 GLU A N 1
ATOM 660 C CA . GLU A 1 90 ? 105.860 30.930 -111.730 1.00 74.75 90 GLU A CA 1
ATOM 661 C C . GLU A 1 90 ? 105.732 30.863 -113.255 1.00 74.75 90 GLU A C 1
ATOM 663 O O . GLU A 1 90 ? 104.740 31.336 -113.791 1.00 74.75 90 GLU A O 1
ATOM 668 N N . GLU A 1 91 ? 106.664 30.220 -113.956 1.00 74.06 91 GLU A N 1
ATOM 669 C CA . GLU A 1 91 ? 106.544 29.823 -115.359 1.00 74.06 91 GLU A CA 1
ATOM 670 C C . GLU A 1 91 ? 105.656 28.593 -115.497 1.00 74.06 91 GLU A C 1
ATOM 672 O O . GLU A 1 91 ? 104.890 28.545 -116.442 1.00 74.06 91 GLU A O 1
ATOM 677 N N . LEU A 1 92 ? 105.650 27.636 -114.562 1.00 74.38 92 LEU A N 1
ATOM 678 C CA . LEU A 1 92 ? 104.640 26.573 -114.538 1.00 74.38 92 LEU A CA 1
ATOM 679 C C . LEU A 1 92 ? 103.277 27.095 -114.080 1.00 74.38 92 LEU A C 1
ATOM 681 O O . LEU A 1 92 ? 102.282 26.561 -114.551 1.00 74.38 92 LEU A O 1
ATOM 685 N N . LEU A 1 93 ? 103.190 28.128 -113.231 1.00 72.19 93 LEU A N 1
ATOM 686 C CA . LEU A 1 93 ? 101.921 28.804 -112.933 1.00 72.19 93 LEU A CA 1
ATOM 687 C C . LEU A 1 93 ? 101.461 29.619 -114.130 1.00 72.19 93 LEU A C 1
ATOM 689 O O . LEU A 1 93 ? 100.361 29.370 -114.584 1.00 72.19 93 LEU A O 1
ATOM 693 N N . ARG A 1 94 ? 102.288 30.485 -114.726 1.00 76.56 94 ARG A N 1
ATOM 694 C CA . ARG A 1 94 ? 101.923 31.213 -115.952 1.00 76.56 94 ARG A CA 1
ATOM 695 C C . ARG A 1 94 ? 101.664 30.285 -117.123 1.00 76.56 94 ARG A C 1
ATOM 697 O O . ARG A 1 94 ? 100.718 30.521 -117.848 1.00 76.56 94 ARG A O 1
ATOM 704 N N . ALA A 1 95 ? 102.419 29.208 -117.306 1.00 75.06 95 ALA A N 1
ATOM 705 C CA . ALA A 1 95 ? 102.135 28.226 -118.345 1.00 75.06 95 ALA A CA 1
ATOM 706 C C . ALA A 1 95 ? 100.913 27.374 -117.998 1.00 75.06 95 ALA A C 1
ATOM 708 O O . ALA A 1 95 ? 100.234 26.953 -118.921 1.00 75.06 95 ALA A O 1
ATOM 709 N N . ALA A 1 96 ? 100.578 27.132 -116.725 1.00 70.38 96 ALA A N 1
ATOM 710 C CA . ALA A 1 96 ? 99.320 26.485 -116.343 1.00 70.38 96 ALA A CA 1
ATOM 711 C C . ALA A 1 96 ? 98.123 27.444 -116.389 1.00 70.38 96 ALA A C 1
ATOM 713 O O . ALA A 1 96 ? 97.029 26.985 -116.669 1.00 70.38 96 ALA A O 1
ATOM 714 N N . GLU A 1 97 ? 98.310 28.744 -116.172 1.00 74.88 97 GLU A N 1
ATOM 715 C CA . GLU A 1 97 ? 97.299 29.800 -116.260 1.00 74.88 97 GLU A CA 1
ATOM 716 C C . GLU A 1 97 ? 97.062 30.184 -117.715 1.00 74.88 97 GLU A C 1
ATOM 718 O O . GLU A 1 97 ? 95.920 30.193 -118.140 1.00 74.88 97 GLU A O 1
ATOM 723 N N . GLU A 1 98 ? 98.102 30.385 -118.524 1.00 78.00 98 GLU A N 1
ATOM 724 C CA . GLU A 1 98 ? 97.993 30.510 -119.977 1.00 78.00 98 GLU A CA 1
ATOM 725 C C . GLU A 1 98 ? 97.481 29.217 -120.600 1.00 78.00 98 GLU A C 1
ATOM 727 O O . GLU A 1 98 ? 96.673 29.291 -121.512 1.00 78.00 98 GLU A O 1
ATOM 732 N N . LYS A 1 99 ? 97.879 28.026 -120.135 1.00 75.69 99 LYS A N 1
ATOM 733 C CA . LYS A 1 99 ? 97.289 26.774 -120.633 1.00 75.69 99 LYS A CA 1
ATOM 734 C C . LYS A 1 99 ? 95.878 26.556 -120.100 1.00 75.69 99 LYS A C 1
ATOM 736 O O . LYS A 1 99 ? 95.101 25.953 -120.814 1.00 75.69 99 LYS A O 1
ATOM 741 N N . ALA A 1 100 ? 95.501 27.059 -118.927 1.00 72.25 100 ALA A N 1
ATOM 742 C CA . ALA A 1 100 ? 94.117 27.027 -118.453 1.00 72.25 100 ALA A CA 1
ATOM 743 C C . ALA A 1 100 ? 93.253 28.088 -119.140 1.00 72.25 100 ALA A C 1
ATOM 745 O O . ALA A 1 100 ? 92.086 27.825 -119.365 1.00 72.25 100 ALA A O 1
ATOM 746 N N . GLN A 1 101 ? 93.802 29.242 -119.522 1.00 77.62 101 GLN A N 1
ATOM 747 C CA . GLN A 1 101 ? 93.126 30.284 -120.298 1.00 77.62 101 GLN A CA 1
ATOM 748 C C . GLN A 1 101 ? 93.035 29.898 -121.773 1.00 77.62 101 GLN A C 1
ATOM 750 O O . GLN A 1 101 ? 91.992 30.107 -122.374 1.00 77.62 101 GLN A O 1
ATOM 755 N N . ARG A 1 102 ? 94.071 29.271 -122.345 1.00 76.06 102 ARG A N 1
ATOM 756 C CA . ARG A 1 102 ? 94.017 28.658 -123.679 1.00 76.06 102 ARG A CA 1
ATOM 757 C C . ARG A 1 102 ? 93.088 27.456 -123.673 1.00 76.06 102 ARG A C 1
ATOM 759 O O . ARG A 1 102 ? 92.194 27.459 -124.486 1.00 76.06 102 ARG A O 1
ATOM 766 N N . LEU A 1 103 ? 93.170 26.522 -122.720 1.00 73.62 103 LEU A N 1
ATOM 767 C CA . LEU A 1 103 ? 92.191 25.430 -122.610 1.00 73.62 103 LEU A CA 1
ATOM 768 C C . LEU A 1 103 ? 90.787 25.925 -122.241 1.00 73.62 103 LEU A C 1
ATOM 770 O O . LEU A 1 103 ? 89.830 25.259 -122.598 1.00 73.62 103 LEU A O 1
ATOM 774 N N . ALA A 1 104 ? 90.618 27.060 -121.557 1.00 73.50 104 ALA A N 1
ATOM 775 C CA . ALA A 1 104 ? 89.301 27.658 -121.329 1.00 73.50 104 ALA A CA 1
ATOM 776 C C . ALA A 1 104 ? 88.770 28.326 -122.597 1.00 73.50 104 ALA A C 1
ATOM 778 O O . ALA A 1 104 ? 87.617 28.104 -122.921 1.00 73.50 104 ALA A O 1
ATOM 779 N N . ALA A 1 105 ? 89.597 29.058 -123.345 1.00 74.62 105 ALA A N 1
ATOM 780 C CA . ALA A 1 105 ? 89.233 29.657 -124.627 1.00 74.62 105 ALA A CA 1
ATOM 781 C C . ALA A 1 105 ? 89.092 28.614 -125.749 1.00 74.62 105 ALA A C 1
ATOM 783 O O . ALA A 1 105 ? 88.298 28.809 -126.655 1.00 74.62 105 ALA A O 1
ATOM 784 N N . GLU A 1 106 ? 89.812 27.494 -125.681 1.00 71.81 106 GLU A N 1
ATOM 785 C CA . GLU A 1 106 ? 89.679 26.319 -126.547 1.00 71.81 106 GLU A CA 1
ATOM 786 C C . GLU A 1 106 ? 88.466 25.488 -126.123 1.00 71.81 106 GLU A C 1
ATOM 788 O O . GLU A 1 106 ? 87.764 25.013 -126.996 1.00 71.81 106 GLU A O 1
ATOM 793 N N . LEU A 1 107 ? 88.130 25.374 -124.829 1.00 70.69 107 LEU A N 1
ATOM 794 C CA . LEU A 1 107 ? 86.862 24.777 -124.383 1.00 70.69 107 LEU A CA 1
ATOM 795 C C . LEU A 1 107 ? 85.663 25.694 -124.621 1.00 70.69 107 LEU A C 1
ATOM 797 O O . LEU A 1 107 ? 84.565 25.186 -124.793 1.00 70.69 107 LEU A O 1
ATOM 801 N N . GLU A 1 108 ? 85.818 27.015 -124.616 1.00 74.38 108 GLU A N 1
ATOM 802 C CA . GLU A 1 108 ? 84.769 27.953 -125.016 1.00 74.38 108 GLU A CA 1
ATOM 803 C C . GLU A 1 108 ? 84.643 27.968 -126.537 1.00 74.38 108 GLU A C 1
ATOM 805 O O . GLU A 1 108 ? 83.531 27.828 -127.020 1.00 74.38 108 GLU A O 1
ATOM 810 N N . ALA A 1 109 ? 85.739 27.942 -127.300 1.00 73.38 109 ALA A N 1
ATOM 811 C CA . ALA A 1 109 ? 85.696 27.747 -128.748 1.00 73.38 109 ALA A CA 1
ATOM 812 C C . ALA A 1 109 ? 85.187 26.351 -129.150 1.00 73.38 109 ALA A C 1
ATOM 814 O O . ALA A 1 109 ? 84.453 26.261 -130.120 1.00 73.38 109 ALA A O 1
ATOM 815 N N . GLU A 1 110 ? 85.476 25.270 -128.417 1.00 70.06 110 GLU A N 1
ATOM 816 C CA . GLU A 1 110 ? 84.878 23.939 -128.628 1.00 70.06 110 GLU A CA 1
ATOM 817 C C . GLU A 1 110 ? 83.448 23.850 -128.081 1.00 70.06 110 GLU A C 1
ATOM 819 O O . GLU A 1 110 ? 82.679 23.015 -128.544 1.00 70.06 110 GLU A O 1
ATOM 824 N N . ARG A 1 111 ? 83.034 24.705 -127.138 1.00 73.81 111 ARG A N 1
ATOM 825 C CA . ARG A 1 111 ? 81.621 24.829 -126.735 1.00 73.81 111 ARG A CA 1
ATOM 826 C C . ARG A 1 111 ? 80.830 25.712 -127.681 1.00 73.81 111 ARG A C 1
ATOM 828 O O . ARG A 1 111 ? 79.647 25.460 -127.826 1.00 73.81 111 ARG A O 1
ATOM 835 N N . GLU A 1 112 ? 81.438 26.701 -128.323 1.00 74.44 112 GLU A N 1
ATOM 836 C CA . GLU A 1 112 ? 80.803 27.565 -129.317 1.00 74.44 112 GLU A CA 1
ATOM 837 C C . GLU A 1 112 ? 80.798 26.887 -130.683 1.00 74.44 112 GLU A C 1
ATOM 839 O O . GLU A 1 112 ? 79.725 26.720 -131.248 1.00 74.44 112 GLU A O 1
ATOM 844 N N . ALA A 1 113 ? 81.932 26.374 -131.168 1.00 70.62 113 ALA A N 1
ATOM 845 C CA . ALA A 1 113 ? 81.978 25.489 -132.330 1.00 70.62 113 ALA A CA 1
ATOM 846 C C . ALA A 1 113 ? 81.163 24.221 -132.069 1.00 70.62 113 ALA A C 1
ATOM 848 O O . ALA A 1 113 ? 80.330 23.879 -132.887 1.00 70.62 113 ALA A O 1
ATOM 849 N N . GLY A 1 114 ? 81.269 23.589 -130.898 1.00 66.38 114 GLY A N 1
ATOM 850 C CA . GLY A 1 114 ? 80.434 22.441 -130.537 1.00 66.38 114 GLY A CA 1
ATOM 851 C C . GLY A 1 114 ? 78.961 22.779 -130.299 1.00 66.38 114 GLY A C 1
ATOM 852 O O . GLY A 1 114 ? 78.128 21.891 -130.434 1.00 66.38 114 GLY A O 1
ATOM 853 N N . ALA A 1 115 ? 78.589 24.029 -129.996 1.00 70.38 115 ALA A N 1
ATOM 854 C CA . ALA A 1 115 ? 77.191 24.474 -129.977 1.00 70.38 115 ALA A CA 1
ATOM 855 C C . ALA A 1 115 ? 76.690 24.850 -131.372 1.00 70.38 115 ALA A C 1
ATOM 857 O O . ALA A 1 115 ? 75.516 24.634 -131.647 1.00 70.38 115 ALA A O 1
ATOM 858 N N . LEU A 1 116 ? 77.549 25.362 -132.254 1.00 71.12 116 LEU A N 1
ATOM 859 C CA . LEU A 1 116 ? 77.252 25.631 -133.659 1.00 71.12 116 LEU A CA 1
ATOM 860 C C . LEU A 1 116 ? 77.153 24.327 -134.454 1.00 71.12 116 LEU A C 1
ATOM 862 O O . LEU A 1 116 ? 76.197 24.167 -135.197 1.00 71.12 116 LEU A O 1
ATOM 866 N N . ASP A 1 117 ? 78.039 23.364 -134.217 1.00 70.00 117 ASP A N 1
ATOM 867 C CA . ASP A 1 117 ? 78.000 22.006 -134.757 1.00 70.00 117 ASP A CA 1
ATOM 868 C C . ASP A 1 117 ? 76.872 21.199 -134.120 1.00 70.00 117 ASP A C 1
ATOM 870 O O . A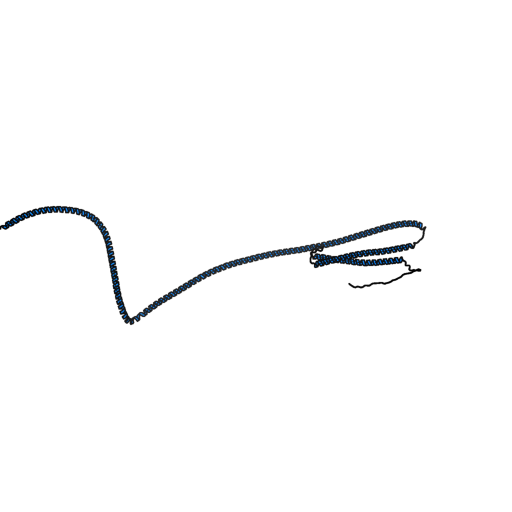SP A 1 117 ? 76.206 20.451 -134.821 1.00 70.00 117 ASP A O 1
ATOM 874 N N . LYS A 1 118 ? 76.559 21.374 -132.827 1.00 70.50 118 LYS A N 1
ATOM 875 C CA . LYS A 1 118 ? 75.344 20.787 -132.237 1.00 70.50 118 LYS A CA 1
ATOM 876 C C . LYS A 1 118 ? 74.075 21.456 -132.760 1.00 70.50 118 LYS A C 1
ATOM 878 O O . LYS A 1 118 ? 73.084 20.758 -132.919 1.00 70.50 118 LYS A O 1
ATOM 883 N N . ALA A 1 119 ? 74.069 22.756 -133.050 1.00 71.38 119 ALA A N 1
ATOM 884 C CA . ALA A 1 119 ? 72.923 23.441 -133.646 1.00 71.38 119 ALA A CA 1
ATOM 885 C C . ALA A 1 119 ? 72.753 23.062 -135.122 1.00 71.38 119 ALA A C 1
ATOM 887 O O . ALA A 1 119 ? 71.638 22.775 -135.540 1.00 71.38 119 ALA A O 1
ATOM 888 N N . ALA A 1 120 ? 73.842 22.978 -135.887 1.00 70.19 120 ALA A N 1
ATOM 889 C CA . ALA A 1 120 ? 73.860 22.506 -137.265 1.00 70.19 120 ALA A CA 1
ATOM 890 C C . ALA A 1 120 ? 73.483 21.024 -137.332 1.00 70.19 120 ALA A C 1
ATOM 892 O O . ALA A 1 120 ? 72.584 20.672 -138.082 1.00 70.19 120 ALA A O 1
ATOM 893 N N . ALA A 1 121 ? 74.057 20.167 -136.484 1.00 68.38 121 ALA A N 1
ATOM 894 C CA . ALA A 1 121 ? 73.673 18.764 -136.380 1.00 68.38 121 ALA A CA 1
ATOM 895 C C . ALA A 1 121 ? 72.251 18.593 -135.836 1.00 68.38 121 ALA A C 1
ATOM 897 O O . ALA A 1 121 ? 71.570 17.688 -136.288 1.00 68.38 121 ALA A O 1
ATOM 898 N N . GLN A 1 122 ? 71.745 19.445 -134.935 1.00 72.50 122 GLN A N 1
ATOM 899 C CA . GLN A 1 122 ? 70.322 19.436 -134.572 1.00 72.50 122 GLN A CA 1
ATOM 900 C C . GLN A 1 122 ? 69.447 19.891 -135.740 1.00 72.50 122 GLN A C 1
ATOM 902 O O . GLN A 1 122 ? 68.420 19.277 -135.967 1.00 72.50 122 GLN A O 1
ATOM 907 N N . GLN A 1 123 ? 69.844 20.888 -136.529 1.00 72.12 123 GLN A N 1
ATOM 908 C CA . GLN A 1 123 ? 69.066 21.369 -137.673 1.00 72.12 123 GLN A CA 1
ATOM 909 C C . GLN A 1 123 ? 69.103 20.383 -138.857 1.00 72.12 123 GLN A C 1
ATOM 911 O O . GLN A 1 123 ? 68.090 20.170 -139.526 1.00 72.12 123 GLN A O 1
ATOM 916 N N . GLU A 1 124 ? 70.231 19.708 -139.083 1.00 73.75 124 GLU A N 1
ATOM 917 C CA . GLU A 1 124 ? 70.362 18.600 -140.026 1.00 73.75 124 GLU A CA 1
ATOM 918 C C . GLU A 1 124 ? 69.652 17.342 -139.529 1.00 73.75 124 GLU A C 1
ATOM 920 O O . GLU A 1 124 ? 68.996 16.684 -140.330 1.00 73.75 124 GLU A O 1
ATOM 925 N N . LEU A 1 125 ? 69.722 17.010 -138.235 1.00 68.88 125 LEU A N 1
ATOM 926 C CA . LEU A 1 125 ? 69.056 15.843 -137.657 1.00 68.88 125 LEU A CA 1
ATOM 927 C C . LEU A 1 125 ? 67.553 16.068 -137.498 1.00 68.88 125 LEU A C 1
ATOM 929 O O . LEU A 1 125 ? 66.805 15.141 -137.755 1.00 68.88 125 LEU A O 1
ATOM 933 N N . GLU A 1 126 ? 67.071 17.275 -137.209 1.00 73.12 126 GLU A N 1
ATOM 934 C CA . GLU A 1 126 ? 65.653 17.646 -137.314 1.00 73.12 126 GLU A CA 1
ATOM 935 C C . GLU A 1 126 ? 65.212 17.644 -138.781 1.00 73.12 126 GLU A C 1
ATOM 937 O O . GLU A 1 126 ? 64.177 17.067 -139.109 1.00 73.12 126 GLU A O 1
ATOM 942 N N . GLY A 1 127 ? 66.024 18.178 -139.697 1.00 71.38 127 GLY A N 1
ATOM 943 C CA . GLY A 1 127 ? 65.770 18.112 -141.136 1.00 71.38 127 GLY A CA 1
ATOM 944 C C . GLY A 1 127 ? 65.791 16.682 -141.696 1.00 71.38 127 GLY A C 1
ATOM 945 O O . GLY A 1 127 ? 65.077 16.386 -142.655 1.00 71.38 127 GLY A O 1
ATOM 946 N N . MET A 1 128 ? 66.588 15.777 -141.125 1.00 68.88 128 MET A N 1
ATOM 947 C CA . MET A 1 128 ? 66.611 14.350 -141.454 1.00 68.88 128 MET A CA 1
ATOM 948 C C . MET A 1 128 ? 65.481 13.598 -140.755 1.00 68.88 128 MET A C 1
ATOM 950 O O . MET A 1 128 ? 64.862 12.766 -141.399 1.00 68.88 128 MET A O 1
ATOM 954 N N . VAL A 1 129 ? 65.140 13.917 -139.506 1.00 69.44 129 VAL A N 1
ATOM 955 C CA . VAL A 1 129 ? 64.007 13.336 -138.768 1.00 69.44 129 VAL A CA 1
ATOM 956 C C . VAL A 1 129 ? 62.683 13.754 -139.393 1.00 69.44 129 VAL A C 1
ATOM 958 O O . VAL A 1 129 ? 61.792 12.924 -139.469 1.00 69.44 129 VAL A O 1
ATOM 961 N N . GLN A 1 130 ? 62.543 14.966 -139.932 1.00 71.44 130 GLN A N 1
ATOM 962 C CA . GLN A 1 130 ? 61.367 15.358 -140.717 1.00 71.44 130 GLN A CA 1
ATOM 963 C C . GLN A 1 130 ? 61.294 14.551 -142.024 1.00 71.44 130 GLN A C 1
ATOM 965 O O . GLN A 1 130 ? 60.309 13.849 -142.254 1.00 71.44 130 GLN A O 1
ATOM 970 N N . ARG A 1 131 ? 62.374 14.529 -142.823 1.00 67.94 131 ARG A N 1
ATOM 971 C CA . ARG A 1 131 ? 62.441 13.749 -144.079 1.00 67.94 131 ARG A CA 1
ATOM 972 C C . ARG A 1 131 ? 62.327 12.227 -143.868 1.00 67.94 131 ARG A C 1
ATOM 974 O O . ARG A 1 131 ? 61.838 11.527 -144.753 1.00 67.94 131 ARG A O 1
ATOM 981 N N . ALA A 1 132 ? 62.739 11.708 -142.713 1.00 60.84 132 ALA A N 1
ATOM 982 C CA . ALA A 1 132 ? 62.601 10.307 -142.320 1.00 60.84 132 ALA A CA 1
ATOM 983 C C . ALA A 1 132 ? 61.230 10.011 -141.699 1.00 60.84 132 ALA A C 1
ATOM 985 O O . ALA A 1 132 ? 60.688 8.943 -141.951 1.00 60.84 132 ALA A O 1
ATOM 986 N N . ALA A 1 133 ? 60.624 10.940 -140.955 1.00 57.34 133 ALA A N 1
ATOM 987 C CA . ALA A 1 133 ? 59.267 10.796 -140.434 1.00 57.34 133 ALA A CA 1
ATOM 988 C C . ALA A 1 133 ? 58.231 10.830 -141.560 1.00 57.34 133 ALA A C 1
ATOM 990 O O . ALA A 1 133 ? 57.246 10.105 -141.486 1.00 57.34 133 ALA A O 1
ATOM 991 N N . GLU A 1 134 ? 58.442 11.611 -142.620 1.00 61.41 134 GLU A N 1
ATOM 992 C CA . GLU A 1 134 ? 57.582 11.573 -143.807 1.00 61.41 134 GLU A CA 1
ATOM 993 C C . GLU A 1 134 ? 57.675 10.218 -144.524 1.00 61.41 134 GLU A C 1
ATOM 995 O O . GLU A 1 134 ? 56.639 9.603 -144.779 1.00 61.41 134 GLU A O 1
ATOM 1000 N N . ARG A 1 135 ? 58.890 9.681 -144.722 1.00 59.59 135 ARG A N 1
ATOM 1001 C CA . ARG A 1 135 ? 59.105 8.335 -145.295 1.00 59.59 135 ARG A CA 1
ATOM 1002 C C . ARG A 1 135 ? 58.539 7.223 -144.404 1.00 59.59 135 ARG A C 1
ATOM 1004 O O . ARG A 1 135 ? 57.741 6.410 -144.864 1.00 59.59 135 ARG A O 1
ATOM 1011 N N . ALA A 1 136 ? 58.807 7.260 -143.100 1.00 57.41 136 ALA A N 1
ATOM 1012 C CA . ALA A 1 136 ? 58.258 6.323 -142.121 1.00 57.41 136 ALA A CA 1
ATOM 1013 C C . ALA A 1 136 ? 56.727 6.434 -141.966 1.00 57.41 136 ALA A C 1
ATOM 1015 O O . ALA A 1 136 ? 56.074 5.448 -141.633 1.00 57.41 136 ALA A O 1
ATOM 1016 N N . ARG A 1 137 ? 56.113 7.591 -142.259 1.00 55.41 137 ARG A N 1
ATOM 1017 C CA . ARG A 1 137 ? 54.646 7.746 -142.331 1.00 55.41 137 ARG A CA 1
ATOM 1018 C C . ARG A 1 137 ? 54.049 7.200 -143.633 1.00 55.41 137 ARG A C 1
ATOM 1020 O O . ARG A 1 137 ? 52.842 6.938 -143.650 1.00 55.41 137 ARG A O 1
ATOM 1027 N N . SER A 1 138 ? 54.834 7.005 -144.694 1.00 52.47 138 SER A N 1
ATOM 1028 C CA . SER A 1 138 ? 54.424 6.255 -145.894 1.00 52.47 138 SER A CA 1
ATOM 1029 C C . SER A 1 138 ? 54.721 4.752 -145.812 1.00 52.47 138 SER A C 1
ATOM 1031 O O . SER A 1 138 ? 53.911 3.969 -146.296 1.00 52.47 138 SER A O 1
ATOM 1033 N N . GLU A 1 139 ? 55.813 4.338 -145.165 1.00 59.03 139 GLU A N 1
ATOM 1034 C CA . GLU A 1 139 ? 56.293 2.943 -145.172 1.00 59.03 139 GLU A CA 1
ATOM 1035 C C . GLU A 1 139 ? 55.919 2.185 -143.880 1.00 59.03 139 GLU A C 1
ATOM 1037 O O . GLU A 1 139 ? 55.388 1.076 -143.926 1.00 59.03 139 GLU A O 1
ATOM 1042 N N . GLY A 1 140 ? 56.055 2.812 -142.707 1.00 54.19 140 GLY A N 1
ATOM 1043 C CA . GLY A 1 140 ? 55.827 2.181 -141.397 1.00 54.19 140 GLY A CA 1
ATOM 1044 C C . GLY A 1 140 ? 54.366 1.846 -141.057 1.00 54.19 140 GLY A C 1
ATOM 1045 O O . GLY A 1 140 ? 54.109 1.192 -140.045 1.00 54.19 140 GLY A O 1
ATOM 1046 N N . ARG A 1 141 ? 53.396 2.253 -141.891 1.00 57.00 141 ARG A N 1
ATOM 1047 C CA . ARG A 1 141 ? 51.964 1.947 -141.693 1.00 57.00 141 ARG A CA 1
ATOM 1048 C C . ARG A 1 141 ? 51.578 0.496 -142.009 1.00 57.00 141 ARG A C 1
ATOM 1050 O O . ARG A 1 141 ? 50.481 0.097 -141.628 1.00 57.00 141 ARG A O 1
ATOM 1057 N N . ALA A 1 142 ? 52.449 -0.279 -142.659 1.00 57.62 142 ALA A N 1
ATOM 1058 C CA . ALA A 1 142 ? 52.218 -1.700 -142.926 1.00 57.62 142 ALA A CA 1
ATOM 1059 C C . ALA A 1 142 ? 52.765 -2.625 -141.819 1.00 57.62 142 ALA A C 1
ATOM 1061 O O . ALA A 1 142 ? 52.112 -3.602 -141.463 1.00 57.62 142 ALA A O 1
ATOM 1062 N N . GLU A 1 143 ? 53.936 -2.314 -141.251 1.00 56.03 143 GLU A N 1
ATOM 1063 C CA . GLU A 1 143 ? 54.696 -3.274 -140.428 1.00 56.03 143 GLU A CA 1
ATOM 1064 C C . GLU A 1 143 ? 54.655 -2.972 -138.917 1.00 56.03 143 GLU A C 1
ATOM 1066 O O . GLU A 1 143 ? 54.628 -3.894 -138.100 1.00 56.03 143 GLU A O 1
ATOM 1071 N N . GLY A 1 144 ? 54.551 -1.698 -138.512 1.00 55.53 144 GLY A N 1
ATOM 1072 C CA . GLY A 1 144 ? 54.574 -1.309 -137.091 1.00 55.53 144 GLY A CA 1
ATOM 1073 C C . GLY A 1 144 ? 53.371 -1.792 -136.263 1.00 55.53 144 GLY A C 1
ATOM 1074 O O . GLY A 1 144 ? 53.456 -1.894 -135.039 1.00 55.53 144 GLY A O 1
ATOM 1075 N N . ALA A 1 145 ? 52.253 -2.131 -136.912 1.00 59.03 145 ALA A N 1
ATOM 1076 C CA . ALA A 1 145 ? 51.019 -2.551 -136.243 1.00 59.03 145 ALA A CA 1
ATOM 1077 C C . ALA A 1 145 ? 51.090 -3.958 -135.610 1.00 59.03 145 ALA A C 1
ATOM 1079 O O . ALA A 1 145 ? 50.260 -4.283 -134.760 1.00 59.03 145 ALA A O 1
ATOM 1080 N N . ALA A 1 146 ? 52.058 -4.790 -136.013 1.00 59.38 146 ALA A N 1
ATOM 1081 C CA . ALA A 1 146 ? 52.123 -6.199 -135.622 1.00 59.38 146 ALA A CA 1
ATOM 1082 C C . ALA A 1 146 ? 52.871 -6.467 -134.301 1.00 59.38 146 ALA A C 1
ATOM 1084 O O . ALA A 1 146 ? 52.622 -7.493 -133.673 1.00 59.38 146 ALA A O 1
ATOM 1085 N N . GLN A 1 147 ? 53.781 -5.580 -133.875 1.00 60.69 147 GLN A N 1
ATOM 1086 C CA . GLN A 1 147 ? 54.755 -5.895 -132.812 1.00 60.69 147 GLN A CA 1
ATOM 1087 C C . GLN A 1 147 ? 54.528 -5.163 -131.478 1.00 60.69 147 GLN A C 1
ATOM 1089 O O . GLN A 1 147 ? 54.910 -5.682 -130.434 1.00 60.69 147 GLN A O 1
ATOM 1094 N N . LEU A 1 148 ? 53.894 -3.983 -131.471 1.00 61.25 148 LEU A N 1
ATOM 1095 C CA . LEU A 1 148 ? 53.841 -3.127 -130.271 1.00 61.25 148 LEU A CA 1
ATOM 1096 C C . LEU A 1 148 ? 52.663 -3.392 -129.315 1.00 61.25 148 LEU A C 1
ATOM 1098 O O . LEU A 1 148 ? 52.708 -2.944 -128.173 1.00 61.25 148 LEU A O 1
ATOM 1102 N N . ARG A 1 149 ? 51.619 -4.121 -129.736 1.00 72.12 149 ARG A N 1
ATOM 1103 C CA . ARG A 1 149 ? 50.425 -4.358 -128.896 1.00 72.12 149 ARG A CA 1
ATOM 1104 C C . ARG A 1 149 ? 50.693 -5.120 -127.584 1.00 72.12 149 ARG A C 1
ATOM 1106 O O . ARG A 1 149 ? 50.228 -4.629 -126.560 1.00 72.12 149 ARG A O 1
ATOM 1113 N N . PRO A 1 150 ? 51.419 -6.259 -127.563 1.00 74.69 150 PRO A N 1
ATOM 1114 C CA . PRO A 1 150 ? 51.551 -7.069 -126.344 1.00 74.69 150 PRO A CA 1
ATOM 1115 C C . PRO A 1 150 ? 52.269 -6.350 -125.195 1.00 74.69 150 PRO A C 1
ATOM 1117 O O . PRO A 1 150 ? 51.947 -6.559 -124.029 1.00 74.69 150 PRO A O 1
ATOM 1120 N N . ARG A 1 151 ? 53.229 -5.474 -125.523 1.00 70.81 151 ARG A N 1
ATOM 1121 C CA . ARG A 1 151 ? 54.125 -4.854 -124.537 1.00 70.81 151 ARG A CA 1
ATOM 1122 C C . ARG A 1 151 ? 53.495 -3.693 -123.762 1.00 70.81 151 ARG A C 1
ATOM 1124 O O . ARG A 1 151 ? 54.021 -3.311 -122.723 1.00 70.81 151 ARG A O 1
ATOM 1131 N N . VAL A 1 152 ? 52.386 -3.136 -124.255 1.00 73.62 152 VAL A N 1
ATOM 1132 C CA . VAL A 1 152 ? 51.609 -2.113 -123.533 1.00 73.62 152 VAL A CA 1
ATOM 1133 C C . VAL A 1 152 ? 50.755 -2.774 -122.450 1.00 73.62 152 VAL A C 1
ATOM 1135 O O . VAL A 1 152 ? 50.823 -2.367 -121.296 1.00 73.62 152 VAL A O 1
ATOM 1138 N N . THR A 1 153 ? 50.047 -3.854 -122.796 1.00 78.88 153 THR A N 1
ATOM 1139 C CA . THR A 1 153 ? 49.171 -4.583 -121.865 1.00 78.88 153 THR A CA 1
ATOM 1140 C C . THR A 1 153 ? 49.913 -5.174 -120.663 1.00 78.88 153 THR A C 1
ATOM 1142 O O . THR A 1 153 ? 49.380 -5.155 -119.559 1.00 78.88 153 THR A O 1
ATOM 1145 N N . GLU A 1 154 ? 51.161 -5.632 -120.834 1.00 81.06 154 GLU A N 1
ATOM 1146 C CA . GLU A 1 154 ? 51.986 -6.126 -119.715 1.00 81.06 154 GLU A CA 1
ATOM 1147 C C . GLU A 1 154 ? 52.231 -5.041 -118.645 1.00 81.06 154 GLU A C 1
ATOM 1149 O O . GLU A 1 154 ? 52.121 -5.315 -117.452 1.00 81.06 154 GLU A O 1
ATOM 1154 N N . LEU A 1 155 ? 52.514 -3.801 -119.062 1.00 70.62 155 LEU A N 1
ATOM 1155 C CA . LEU A 1 155 ? 52.827 -2.690 -118.152 1.00 70.62 155 LEU A CA 1
ATOM 1156 C C . LEU A 1 155 ? 51.579 -2.100 -117.475 1.00 70.62 155 LEU A C 1
ATOM 1158 O O . LEU A 1 155 ? 51.668 -1.577 -116.363 1.00 70.62 155 LEU A O 1
ATOM 1162 N N . GLU A 1 156 ? 50.415 -2.189 -118.122 1.00 80.56 156 GLU A N 1
ATOM 1163 C CA . GLU A 1 156 ? 49.133 -1.791 -117.528 1.00 80.56 156 GLU A CA 1
ATOM 1164 C C . GLU A 1 156 ? 48.726 -2.756 -116.397 1.00 80.56 156 GLU A C 1
ATOM 1166 O O . GLU A 1 156 ? 48.335 -2.306 -115.317 1.00 80.56 156 GLU A O 1
ATOM 1171 N N . GLU A 1 157 ? 48.914 -4.070 -116.582 1.00 83.00 157 GLU A N 1
ATOM 1172 C CA . GLU A 1 157 ? 48.665 -5.065 -115.528 1.00 83.00 157 GLU A CA 1
ATOM 1173 C C . GLU A 1 157 ? 49.591 -4.906 -114.309 1.00 83.00 157 GLU A C 1
ATOM 1175 O O . GLU A 1 157 ? 49.143 -5.065 -113.172 1.00 83.00 157 GLU A O 1
ATOM 1180 N N . GLU A 1 158 ? 50.875 -4.593 -114.508 1.00 79.00 158 GLU A N 1
ATOM 1181 C CA . GLU A 1 158 ? 51.819 -4.382 -113.400 1.00 79.00 158 GLU A CA 1
ATOM 1182 C C . GLU A 1 158 ? 51.446 -3.159 -112.542 1.00 79.00 158 GLU A C 1
ATOM 1184 O O . GLU A 1 158 ? 51.522 -3.219 -111.309 1.00 79.00 158 GLU A O 1
ATOM 1189 N N . LEU A 1 159 ? 50.970 -2.077 -113.170 1.00 75.31 159 LEU A N 1
ATOM 1190 C CA . LEU A 1 159 ? 50.563 -0.850 -112.480 1.00 75.31 159 LEU A CA 1
ATOM 1191 C C . LEU A 1 159 ? 49.340 -1.063 -111.572 1.00 75.31 159 LEU A C 1
ATOM 1193 O O . LEU A 1 159 ? 49.315 -0.575 -110.438 1.00 75.31 159 LEU A O 1
ATOM 1197 N N . ASP A 1 160 ? 48.327 -1.791 -112.045 1.00 82.75 160 ASP A N 1
ATOM 1198 C CA . ASP A 1 160 ? 47.108 -2.016 -111.263 1.00 82.75 160 ASP A CA 1
ATOM 1199 C C . ASP A 1 160 ? 47.286 -3.079 -110.167 1.00 82.75 160 ASP A C 1
ATOM 1201 O O . ASP A 1 160 ? 46.675 -2.948 -109.103 1.00 82.75 160 ASP A O 1
ATOM 1205 N N . ARG A 1 161 ? 48.205 -4.044 -110.332 1.00 82.38 161 ARG A N 1
ATOM 1206 C CA . ARG A 1 161 ? 48.634 -4.936 -109.234 1.00 82.38 161 ARG A CA 1
ATOM 1207 C C . ARG A 1 161 ? 49.283 -4.154 -108.087 1.00 82.38 161 ARG A C 1
ATOM 1209 O O . ARG A 1 161 ? 48.942 -4.387 -106.931 1.00 82.38 161 ARG A O 1
ATOM 1216 N N . ALA A 1 162 ? 50.157 -3.188 -108.385 1.00 75.69 162 ALA A N 1
ATOM 1217 C CA . ALA A 1 162 ? 50.766 -2.335 -107.357 1.00 75.69 162 ALA A CA 1
ATOM 1218 C C . ALA A 1 162 ? 49.716 -1.504 -106.588 1.00 75.69 162 ALA A C 1
ATOM 1220 O O . ALA A 1 162 ? 49.786 -1.377 -105.366 1.00 75.69 162 ALA A O 1
ATOM 1221 N N . ARG A 1 163 ? 48.695 -0.996 -107.292 1.00 80.88 163 ARG A N 1
ATOM 1222 C CA . ARG A 1 163 ? 47.569 -0.250 -106.700 1.00 80.88 163 ARG A CA 1
ATOM 1223 C C . ARG A 1 163 ? 46.586 -1.118 -105.910 1.00 80.88 163 ARG A C 1
ATOM 1225 O O . ARG A 1 163 ? 45.811 -0.567 -105.131 1.00 80.88 163 ARG A O 1
ATOM 1232 N N . ALA A 1 164 ? 46.535 -2.430 -106.135 1.00 82.69 164 ALA A N 1
ATOM 1233 C CA . ALA A 1 164 ? 45.769 -3.338 -105.281 1.00 82.69 164 ALA A CA 1
ATOM 1234 C C . ALA A 1 164 ? 46.452 -3.444 -103.910 1.00 82.69 164 ALA A C 1
ATOM 1236 O O . ALA A 1 164 ? 45.877 -3.021 -102.911 1.00 82.69 164 ALA A O 1
ATOM 1237 N N . LEU A 1 165 ? 47.735 -3.823 -103.908 1.00 82.81 165 LEU A N 1
ATOM 1238 C CA . LEU A 1 165 ? 48.552 -3.983 -102.700 1.00 82.81 165 LEU A CA 1
ATOM 1239 C C . LEU A 1 165 ? 48.589 -2.722 -101.817 1.00 82.81 165 LEU A C 1
ATOM 1241 O O . LEU A 1 165 ? 48.556 -2.829 -100.595 1.00 82.81 165 LEU A O 1
ATOM 1245 N N . GLU A 1 166 ? 48.612 -1.521 -102.410 1.00 75.44 166 GLU A N 1
ATOM 1246 C CA . GLU A 1 166 ? 48.559 -0.267 -101.641 1.00 75.44 166 GLU A CA 1
ATOM 1247 C C . GLU A 1 166 ? 47.211 -0.047 -100.924 1.00 75.44 166 GLU A C 1
ATOM 1249 O O . GLU A 1 166 ? 47.169 0.576 -99.865 1.00 75.44 166 GLU A O 1
ATOM 1254 N N . ARG A 1 167 ? 46.095 -0.538 -101.482 1.00 83.44 167 ARG A N 1
ATOM 1255 C CA . ARG A 1 167 ? 44.773 -0.454 -100.837 1.00 83.44 167 ARG A CA 1
ATOM 1256 C C . ARG A 1 167 ? 44.622 -1.508 -99.751 1.00 83.44 167 ARG A C 1
ATOM 1258 O O . ARG A 1 167 ? 44.139 -1.176 -98.674 1.00 83.44 167 ARG A O 1
ATOM 1265 N N . ASP A 1 168 ? 45.075 -2.727 -100.021 1.00 85.62 168 ASP A N 1
ATOM 1266 C CA . ASP A 1 168 ? 45.014 -3.837 -99.071 1.00 85.62 168 ASP A CA 1
ATOM 1267 C C . ASP A 1 168 ? 45.815 -3.488 -97.800 1.00 85.62 168 ASP A C 1
ATOM 1269 O O . ASP A 1 168 ? 45.276 -3.533 -96.696 1.00 85.62 168 ASP A O 1
ATOM 1273 N N . ALA A 1 169 ? 47.040 -2.968 -97.954 1.00 76.19 169 ALA A N 1
ATOM 1274 C CA . ALA A 1 169 ? 47.876 -2.517 -96.836 1.00 76.19 169 ALA A CA 1
ATOM 1275 C C . ALA A 1 169 ? 47.285 -1.331 -96.038 1.00 76.19 169 ALA A C 1
ATOM 1277 O O . ALA A 1 169 ? 47.553 -1.196 -94.844 1.00 76.19 169 ALA A O 1
ATOM 1278 N N . ARG A 1 170 ? 46.476 -0.463 -96.667 1.00 81.19 170 ARG A N 1
ATOM 1279 C CA . ARG A 1 170 ? 45.743 0.608 -95.960 1.00 81.19 170 ARG A CA 1
ATOM 1280 C C . ARG A 1 170 ? 44.563 0.046 -95.164 1.00 81.19 170 ARG A C 1
ATOM 1282 O O . ARG A 1 170 ? 44.370 0.451 -94.024 1.00 81.19 170 ARG A O 1
ATOM 1289 N N . ALA A 1 171 ? 43.820 -0.906 -95.729 1.00 82.38 171 ALA A N 1
ATOM 1290 C CA . ALA A 1 171 ? 42.713 -1.566 -95.037 1.00 82.38 171 ALA A CA 1
ATOM 1291 C C . ALA A 1 171 ? 43.196 -2.393 -93.829 1.00 82.38 171 ALA A C 1
ATOM 1293 O O . ALA A 1 171 ? 42.547 -2.386 -92.785 1.00 82.38 171 ALA A O 1
ATOM 1294 N N . GLU A 1 172 ? 44.356 -3.051 -93.935 1.00 84.06 172 GLU A N 1
ATOM 1295 C CA . GLU A 1 172 ? 45.007 -3.725 -92.801 1.00 84.06 172 GLU A CA 1
ATOM 1296 C C . GLU A 1 172 ? 45.416 -2.734 -91.696 1.00 84.06 172 GLU A C 1
ATOM 1298 O O . GLU A 1 172 ? 45.214 -3.017 -90.515 1.00 84.06 172 GLU A O 1
ATOM 1303 N N . ALA A 1 173 ? 45.928 -1.549 -92.052 1.00 77.88 173 ALA A N 1
ATOM 1304 C CA . ALA A 1 173 ? 46.264 -0.508 -91.078 1.00 77.88 173 ALA A CA 1
ATOM 1305 C C . ALA A 1 173 ? 45.019 0.056 -90.362 1.00 77.88 173 ALA A C 1
ATOM 1307 O O . ALA A 1 173 ? 45.005 0.128 -89.134 1.00 77.88 173 ALA A O 1
ATOM 1308 N N . GLU A 1 174 ? 43.955 0.387 -91.104 1.00 84.31 174 GLU A N 1
ATOM 1309 C CA . GLU A 1 174 ? 42.681 0.865 -90.541 1.00 84.31 174 GLU A CA 1
ATOM 1310 C C . GLU A 1 174 ? 42.029 -0.185 -89.615 1.00 84.31 174 GLU A C 1
ATOM 1312 O O . GLU A 1 174 ? 41.470 0.163 -88.572 1.00 84.31 174 GLU A O 1
ATOM 1317 N N . ALA A 1 175 ? 42.147 -1.478 -89.943 1.00 84.38 175 ALA A N 1
ATOM 1318 C CA . ALA A 1 175 ? 41.681 -2.567 -89.085 1.00 84.38 175 ALA A CA 1
ATOM 1319 C C . ALA A 1 175 ? 42.483 -2.672 -87.774 1.00 84.38 175 ALA A C 1
ATOM 1321 O O . ALA A 1 175 ? 41.890 -2.803 -86.703 1.00 84.38 175 ALA A O 1
ATOM 1322 N N . LEU A 1 176 ? 43.815 -2.562 -87.835 1.00 81.75 176 LEU A N 1
ATOM 1323 C CA . LEU A 1 176 ? 44.680 -2.606 -86.650 1.00 81.75 176 LEU A CA 1
ATOM 1324 C C . LEU A 1 176 ? 44.480 -1.391 -85.728 1.00 81.75 176 LEU A C 1
ATOM 1326 O O . LEU A 1 176 ? 44.503 -1.545 -84.507 1.00 81.75 176 LEU A O 1
ATOM 1330 N N . GLU A 1 177 ? 44.229 -0.196 -86.273 1.00 82.50 177 GLU A N 1
ATOM 1331 C CA . GLU A 1 177 ? 43.856 0.975 -85.464 1.00 82.50 177 GLU A CA 1
ATOM 1332 C C . GLU A 1 177 ? 42.510 0.763 -84.746 1.00 82.50 177 GLU A C 1
ATOM 1334 O O . GLU A 1 177 ? 42.389 1.070 -83.557 1.00 82.50 177 GLU A O 1
ATOM 1339 N N . ALA A 1 178 ? 41.521 0.157 -85.415 1.00 81.69 178 ALA A N 1
ATOM 1340 C CA . ALA A 1 178 ? 40.238 -0.183 -84.799 1.00 81.69 178 ALA A CA 1
ATOM 1341 C C . ALA A 1 178 ? 40.371 -1.241 -83.681 1.00 81.69 178 ALA A C 1
ATOM 1343 O O . ALA A 1 178 ? 39.756 -1.090 -82.619 1.00 81.69 178 ALA A O 1
ATOM 1344 N N . GLU A 1 179 ? 41.198 -2.277 -83.872 1.00 83.31 179 GLU A N 1
ATOM 1345 C CA . GLU A 1 179 ? 41.495 -3.269 -82.827 1.00 83.31 179 GLU A CA 1
ATOM 1346 C C . GLU A 1 179 ? 42.202 -2.636 -81.618 1.00 83.31 179 GLU A C 1
ATOM 1348 O O . GLU A 1 179 ? 41.830 -2.919 -80.477 1.00 83.31 179 GLU A O 1
ATOM 1353 N N . LEU A 1 180 ? 43.158 -1.725 -81.837 1.00 76.69 180 LEU A N 1
ATOM 1354 C CA . LEU A 1 180 ? 43.842 -1.001 -80.759 1.00 76.69 180 LEU A CA 1
ATOM 1355 C C . LEU A 1 180 ? 42.888 -0.097 -79.963 1.00 76.69 180 LEU A C 1
ATOM 1357 O O . LEU A 1 180 ? 42.945 -0.091 -78.731 1.00 76.69 180 LEU A O 1
ATOM 1361 N N . CYS A 1 181 ? 41.971 0.615 -80.625 1.00 81.75 181 CYS A N 1
ATOM 1362 C CA . CYS A 1 181 ? 40.927 1.379 -79.936 1.00 81.75 181 CYS A CA 1
ATOM 1363 C C . CYS A 1 181 ? 39.982 0.476 -79.124 1.00 81.75 181 CYS A C 1
ATOM 1365 O O . CYS A 1 181 ? 39.623 0.824 -77.998 1.00 81.75 181 CYS A O 1
ATOM 1367 N N . SER A 1 182 ? 39.614 -0.698 -79.647 1.00 80.81 182 SER A N 1
ATOM 1368 C CA . SER A 1 182 ? 38.783 -1.656 -78.908 1.00 80.81 182 SER A CA 1
ATOM 1369 C C . SER A 1 182 ? 39.516 -2.266 -77.706 1.00 80.81 182 SER A C 1
ATOM 1371 O O . SER A 1 182 ? 38.895 -2.473 -76.663 1.00 80.81 182 SER A O 1
ATOM 1373 N N . ALA A 1 183 ? 40.822 -2.521 -77.822 1.00 75.38 183 ALA A N 1
ATOM 1374 C CA . ALA A 1 183 ? 41.656 -3.013 -76.728 1.00 75.38 183 ALA A CA 1
ATOM 1375 C C . ALA A 1 183 ? 41.852 -1.963 -75.619 1.00 75.38 183 ALA A C 1
ATOM 1377 O O . ALA A 1 183 ? 41.856 -2.319 -74.441 1.00 75.38 183 ALA A O 1
ATOM 1378 N N . ALA A 1 184 ? 41.963 -0.678 -75.976 1.00 78.81 184 ALA A N 1
ATOM 1379 C CA . ALA A 1 184 ? 42.031 0.419 -75.012 1.00 78.81 184 ALA A CA 1
ATOM 1380 C C . ALA A 1 184 ? 40.734 0.540 -74.191 1.00 78.81 184 ALA A C 1
ATOM 1382 O O . ALA A 1 184 ? 40.790 0.545 -72.963 1.00 78.81 184 ALA A O 1
ATOM 1383 N N . ALA A 1 185 ? 39.567 0.530 -74.847 1.00 78.94 185 ALA A N 1
ATOM 1384 C CA . ALA A 1 185 ? 38.273 0.565 -74.157 1.00 78.94 185 ALA A CA 1
ATOM 1385 C C . ALA A 1 185 ? 38.083 -0.637 -73.206 1.00 78.94 185 ALA A C 1
ATOM 1387 O O . ALA A 1 185 ? 37.663 -0.471 -72.064 1.00 78.94 185 ALA A O 1
ATOM 1388 N N . ALA A 1 186 ? 38.481 -1.841 -73.635 1.00 78.00 186 ALA A N 1
ATOM 1389 C CA . ALA A 1 186 ? 38.426 -3.039 -72.794 1.00 78.00 186 ALA A CA 1
ATOM 1390 C C . ALA A 1 186 ? 39.369 -2.982 -71.570 1.00 78.00 186 ALA A C 1
ATOM 1392 O O . ALA A 1 186 ? 39.117 -3.659 -70.571 1.00 78.00 186 ALA A O 1
ATOM 1393 N N . ALA A 1 187 ? 40.443 -2.185 -71.624 1.00 77.75 187 ALA A N 1
ATOM 1394 C CA . ALA A 1 187 ? 41.311 -1.934 -70.475 1.00 77.75 187 ALA A CA 1
ATOM 1395 C C . ALA A 1 187 ? 40.672 -0.947 -69.480 1.00 77.75 187 ALA A C 1
ATOM 1397 O O . ALA A 1 187 ? 40.704 -1.202 -68.277 1.00 77.75 187 ALA A O 1
ATOM 1398 N N . GLU A 1 188 ? 40.032 0.124 -69.965 1.00 81.56 188 GLU A N 1
ATOM 1399 C CA . GLU A 1 188 ? 39.283 1.073 -69.123 1.00 81.56 188 GLU A CA 1
ATOM 1400 C C . GLU A 1 188 ? 38.113 0.382 -68.393 1.00 81.56 188 GLU A C 1
ATOM 1402 O O . GLU A 1 188 ? 37.954 0.547 -67.179 1.00 81.56 188 GLU A O 1
ATOM 1407 N N . ASP A 1 189 ? 37.361 -0.484 -69.086 1.00 80.75 189 ASP A N 1
ATOM 1408 C CA . ASP A 1 189 ? 36.319 -1.328 -68.478 1.00 80.75 189 ASP A CA 1
ATOM 1409 C C . ASP A 1 189 ? 36.890 -2.253 -67.382 1.00 80.75 189 ASP A C 1
ATOM 1411 O O . ASP A 1 189 ? 36.282 -2.426 -66.320 1.00 80.75 189 ASP A O 1
ATOM 1415 N N . ALA A 1 190 ? 38.077 -2.834 -67.592 1.00 77.38 190 ALA A N 1
ATOM 1416 C CA . ALA A 1 190 ? 38.722 -3.699 -66.603 1.00 77.38 190 ALA A CA 1
ATOM 1417 C C . ALA A 1 190 ? 39.174 -2.927 -65.345 1.00 77.38 190 ALA A C 1
ATOM 1419 O O . ALA A 1 190 ? 39.032 -3.435 -64.226 1.00 77.38 190 ALA A O 1
ATOM 1420 N N . GLU A 1 191 ? 39.662 -1.691 -65.496 1.00 82.69 191 GLU A N 1
ATOM 1421 C CA . GLU A 1 191 ? 39.975 -0.819 -64.357 1.00 82.69 191 GLU A CA 1
ATOM 1422 C C . GLU A 1 191 ? 38.710 -0.409 -63.585 1.00 82.69 191 GLU A C 1
ATOM 1424 O O . GLU A 1 191 ? 38.710 -0.447 -62.349 1.00 82.69 191 GLU A O 1
ATOM 1429 N N . ALA A 1 192 ? 37.603 -0.118 -64.280 1.00 82.75 192 ALA A N 1
ATOM 1430 C CA . ALA A 1 192 ? 36.306 0.161 -63.658 1.00 82.75 192 ALA A CA 1
ATOM 1431 C C . ALA A 1 192 ? 35.745 -1.052 -62.880 1.00 82.75 192 ALA A C 1
ATOM 1433 O O . ALA A 1 192 ? 35.187 -0.903 -61.783 1.00 82.75 192 ALA A O 1
ATOM 1434 N N . VAL A 1 193 ? 35.945 -2.274 -63.387 1.00 82.50 193 VAL A N 1
ATOM 1435 C CA . VAL A 1 193 ? 35.588 -3.515 -62.676 1.00 82.50 193 VAL A CA 1
ATOM 1436 C C . VAL A 1 193 ? 36.439 -3.707 -61.414 1.00 82.50 193 VAL A C 1
ATOM 1438 O O . VAL A 1 193 ? 35.885 -3.978 -60.349 1.00 82.50 193 VAL A O 1
ATOM 1441 N N . GLU A 1 194 ? 37.761 -3.510 -61.460 1.00 83.69 194 GLU A N 1
ATOM 1442 C CA . GLU A 1 194 ? 38.592 -3.584 -60.244 1.00 83.69 194 GLU A CA 1
ATOM 1443 C C . GLU A 1 194 ? 38.314 -2.441 -59.250 1.00 83.69 194 GLU A C 1
ATOM 1445 O O . GLU A 1 194 ? 38.485 -2.632 -58.044 1.00 83.69 194 GLU A O 1
ATOM 1450 N N . ALA A 1 195 ? 37.869 -1.267 -59.709 1.00 82.50 195 ALA A N 1
ATOM 1451 C CA . ALA A 1 195 ? 37.427 -0.179 -58.837 1.00 82.50 195 ALA A CA 1
ATOM 1452 C C . ALA A 1 195 ? 36.132 -0.541 -58.087 1.00 82.50 195 ALA A C 1
ATOM 1454 O O . ALA A 1 195 ? 36.117 -0.540 -56.854 1.00 82.50 195 ALA A O 1
ATOM 1455 N N . SER A 1 196 ? 35.079 -0.939 -58.808 1.00 84.94 196 SER A N 1
ATOM 1456 C CA . SER A 1 196 ? 33.795 -1.343 -58.206 1.00 84.94 196 SER A CA 1
ATOM 1457 C C . SER A 1 196 ? 33.930 -2.566 -57.289 1.00 84.94 196 SER A C 1
ATOM 1459 O O . SER A 1 196 ? 33.329 -2.617 -56.218 1.00 84.94 196 SER A O 1
ATOM 1461 N N . LYS A 1 197 ? 34.797 -3.524 -57.636 1.00 85.44 197 LYS A N 1
ATOM 1462 C CA . LYS A 1 197 ? 35.160 -4.666 -56.783 1.00 85.44 197 LYS A CA 1
ATOM 1463 C C . LYS A 1 197 ? 35.795 -4.238 -55.454 1.00 85.44 197 LYS A C 1
ATOM 1465 O O . LYS A 1 197 ? 35.459 -4.813 -54.420 1.00 85.44 197 LYS A O 1
ATOM 1470 N N . LYS A 1 198 ? 36.691 -3.241 -55.450 1.00 86.44 198 LYS A N 1
ATOM 1471 C CA . LYS A 1 198 ? 37.272 -2.687 -54.208 1.00 86.44 198 LYS A CA 1
ATOM 1472 C C . LYS A 1 198 ? 36.200 -2.008 -53.360 1.00 86.44 198 LYS A C 1
ATOM 1474 O O . LYS A 1 198 ? 36.140 -2.269 -52.163 1.00 86.44 198 LYS A O 1
ATOM 1479 N N . GLU A 1 199 ? 35.324 -1.220 -53.980 1.00 88.62 199 GLU A N 1
ATOM 1480 C CA . GLU A 1 199 ? 34.206 -0.575 -53.284 1.00 88.62 199 GLU A CA 1
ATOM 1481 C C . GLU A 1 199 ? 33.265 -1.607 -52.640 1.00 88.62 199 GLU A C 1
ATOM 1483 O O . GLU A 1 199 ? 32.934 -1.487 -51.464 1.00 88.62 199 GLU A O 1
ATOM 1488 N N . LEU A 1 200 ? 32.916 -2.684 -53.353 1.00 85.19 200 LEU A N 1
ATOM 1489 C CA . LEU A 1 200 ? 32.103 -3.781 -52.816 1.00 85.19 200 LEU A CA 1
ATOM 1490 C C . LEU A 1 200 ? 32.781 -4.520 -51.649 1.00 85.19 200 LEU A C 1
ATOM 1492 O O . LEU A 1 200 ? 32.088 -4.946 -50.725 1.00 85.19 200 LEU A O 1
ATOM 1496 N N . TYR A 1 201 ? 34.113 -4.655 -51.640 1.00 87.44 201 TYR A N 1
ATOM 1497 C CA . TYR A 1 201 ? 34.834 -5.187 -50.475 1.00 87.44 201 TYR A CA 1
ATOM 1498 C C . TYR A 1 201 ? 34.823 -4.218 -49.284 1.00 87.44 201 TYR A C 1
ATOM 1500 O O . TYR A 1 201 ? 34.679 -4.672 -48.148 1.00 87.44 201 TYR A O 1
ATOM 1508 N N . GLU A 1 202 ? 34.928 -2.909 -49.521 1.00 87.50 202 GLU A N 1
ATOM 1509 C CA . GLU A 1 202 ? 34.829 -1.875 -48.482 1.00 87.50 202 GLU A CA 1
ATOM 1510 C C . GLU A 1 202 ? 33.414 -1.849 -47.868 1.00 87.50 202 GLU A C 1
ATOM 1512 O O . GLU A 1 202 ? 33.264 -1.901 -46.647 1.00 87.50 202 GLU A O 1
ATOM 1517 N N . GLN A 1 203 ? 32.370 -1.885 -48.705 1.00 87.06 203 GLN A N 1
ATOM 1518 C CA . GLN A 1 203 ? 30.964 -1.972 -48.288 1.00 87.06 203 GLN A CA 1
ATOM 1519 C C . GLN A 1 203 ? 30.668 -3.279 -47.529 1.00 87.06 203 GLN A C 1
ATOM 1521 O O . GLN A 1 203 ? 30.042 -3.250 -46.469 1.00 87.06 203 GLN A O 1
ATOM 1526 N N . LEU A 1 204 ? 31.149 -4.431 -48.020 1.00 86.25 204 LEU A N 1
ATOM 1527 C CA . LEU A 1 204 ? 31.005 -5.718 -47.328 1.00 86.25 204 LEU A CA 1
ATOM 1528 C C . LEU A 1 204 ? 31.690 -5.686 -45.957 1.00 86.25 204 LEU A C 1
ATOM 1530 O O . LEU A 1 204 ? 31.122 -6.159 -44.972 1.00 86.25 204 LEU A O 1
ATOM 1534 N N . ARG A 1 205 ? 32.891 -5.104 -45.880 1.00 89.06 205 ARG A N 1
ATOM 1535 C CA . ARG A 1 205 ? 33.610 -4.927 -44.620 1.00 89.06 205 ARG A CA 1
ATOM 1536 C C . ARG A 1 205 ? 32.797 -4.072 -43.647 1.00 89.06 205 ARG A C 1
ATOM 1538 O O . ARG A 1 205 ? 32.544 -4.536 -42.536 1.00 89.06 205 ARG A O 1
ATOM 1545 N N . GLN A 1 206 ? 32.347 -2.891 -44.069 1.00 87.44 206 GLN A N 1
ATOM 1546 C CA . GLN A 1 206 ? 31.517 -1.994 -43.257 1.00 87.44 206 GLN A CA 1
ATOM 1547 C C . GLN A 1 206 ? 30.265 -2.717 -42.741 1.00 87.44 206 GLN A C 1
ATOM 1549 O O . GLN A 1 206 ? 30.055 -2.770 -41.532 1.00 87.44 206 GLN A O 1
ATOM 1554 N N . ALA A 1 207 ? 29.521 -3.405 -43.613 1.00 81.94 207 ALA A N 1
ATOM 1555 C CA . ALA A 1 207 ? 28.349 -4.190 -43.223 1.00 81.94 207 ALA A CA 1
ATOM 1556 C C . ALA A 1 207 ? 28.671 -5.313 -42.212 1.00 81.94 207 ALA A C 1
ATOM 1558 O O . ALA A 1 207 ? 27.863 -5.598 -41.326 1.00 81.94 207 ALA A O 1
ATOM 1559 N N . THR A 1 208 ? 29.848 -5.952 -42.287 1.00 86.75 208 THR A N 1
ATOM 1560 C CA . THR A 1 208 ? 30.268 -6.937 -41.267 1.00 86.75 208 THR A CA 1
ATOM 1561 C C . THR A 1 208 ? 30.680 -6.301 -39.938 1.00 86.75 208 THR A C 1
ATOM 1563 O O . THR A 1 208 ? 30.402 -6.883 -38.888 1.00 86.75 208 THR A O 1
ATOM 1566 N N . GLU A 1 209 ? 31.292 -5.113 -39.952 1.00 87.69 209 GLU A N 1
ATOM 1567 C CA . GLU A 1 209 ? 31.639 -4.360 -38.740 1.00 87.69 209 GLU A CA 1
ATOM 1568 C C . GLU A 1 209 ? 30.370 -3.813 -38.052 1.00 87.69 209 GLU A C 1
ATOM 1570 O O . GLU A 1 209 ? 30.210 -3.983 -36.840 1.00 87.69 209 GLU A O 1
ATOM 1575 N N . GLU A 1 210 ? 29.409 -3.285 -38.818 1.00 87.62 210 GLU A N 1
ATOM 1576 C CA . GLU A 1 210 ? 28.077 -2.882 -38.344 1.00 87.62 210 GLU A C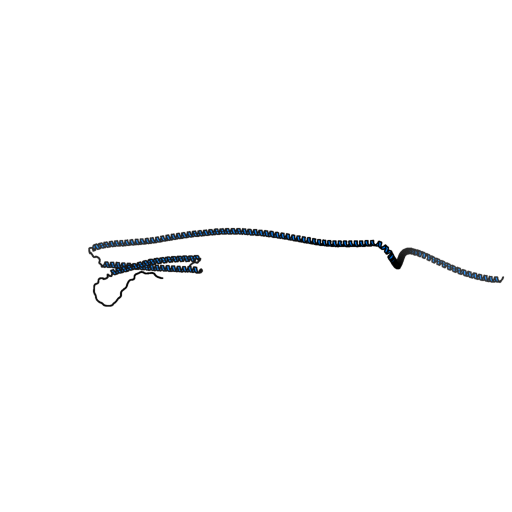A 1
ATOM 1577 C C . GLU A 1 210 ? 27.289 -4.060 -37.761 1.00 87.62 210 GLU A C 1
ATOM 1579 O O . GLU A 1 210 ? 26.772 -3.970 -36.647 1.00 87.62 210 GLU A O 1
ATOM 1584 N N . LEU A 1 211 ? 27.231 -5.199 -38.461 1.00 84.62 211 LEU A N 1
ATOM 1585 C CA . LEU A 1 211 ? 26.520 -6.393 -37.995 1.00 84.62 211 LEU A CA 1
ATOM 1586 C C . LEU A 1 211 ? 27.170 -6.990 -36.734 1.00 84.62 211 LEU A C 1
ATOM 1588 O O . LEU A 1 211 ? 26.465 -7.494 -35.855 1.00 84.62 211 LEU A O 1
ATOM 1592 N N . ALA A 1 212 ? 28.496 -6.898 -36.595 1.00 85.81 212 ALA A N 1
ATOM 1593 C CA . ALA A 1 212 ? 29.193 -7.249 -35.359 1.00 85.81 212 ALA A CA 1
ATOM 1594 C C . ALA A 1 212 ? 28.878 -6.269 -34.211 1.00 85.81 212 ALA A C 1
ATOM 1596 O O . ALA A 1 212 ? 28.688 -6.708 -33.075 1.00 85.81 212 ALA A O 1
ATOM 1597 N N . GLY A 1 213 ? 28.773 -4.966 -34.495 1.00 86.75 213 GLY A N 1
ATOM 1598 C CA . GLY A 1 213 ? 28.334 -3.947 -33.537 1.00 86.75 213 GLY A CA 1
ATOM 1599 C C . GLY A 1 213 ? 26.895 -4.169 -33.062 1.00 86.75 213 GLY A C 1
ATOM 1600 O O . GLY A 1 213 ? 26.647 -4.246 -31.859 1.00 86.75 213 GLY A O 1
ATOM 1601 N N . ALA A 1 214 ? 25.964 -4.376 -33.994 1.00 83.81 214 ALA A N 1
ATOM 1602 C CA . ALA A 1 214 ? 24.557 -4.652 -33.713 1.00 83.81 214 ALA A CA 1
ATOM 1603 C C . ALA A 1 214 ? 24.363 -5.933 -32.883 1.00 83.81 214 ALA A C 1
ATOM 1605 O O . ALA A 1 214 ? 23.532 -5.955 -31.976 1.00 83.81 214 ALA A O 1
ATOM 1606 N N . ARG A 1 215 ? 25.161 -6.985 -33.131 1.00 87.12 215 ARG A N 1
ATOM 1607 C CA . ARG A 1 215 ? 25.163 -8.196 -32.291 1.00 87.12 215 ARG A CA 1
ATOM 1608 C C . ARG A 1 215 ? 25.625 -7.916 -30.862 1.00 87.12 215 ARG A C 1
ATOM 1610 O O . ARG A 1 215 ? 24.948 -8.348 -29.939 1.00 87.12 215 ARG A O 1
ATOM 1617 N N . ARG A 1 216 ? 26.709 -7.155 -30.665 1.00 89.81 216 ARG A N 1
ATOM 1618 C CA . ARG A 1 216 ? 27.171 -6.773 -29.314 1.00 89.81 216 ARG A CA 1
ATOM 1619 C C . ARG A 1 216 ? 26.112 -5.968 -28.562 1.00 89.81 216 ARG A C 1
ATOM 1621 O O . ARG A 1 216 ? 25.807 -6.306 -27.426 1.00 89.81 216 ARG A O 1
ATOM 1628 N N . ALA A 1 217 ? 25.494 -4.985 -29.219 1.00 88.00 217 ALA A N 1
ATOM 1629 C CA . ALA A 1 217 ? 24.410 -4.199 -28.632 1.00 88.00 217 ALA A CA 1
ATOM 1630 C C . ALA A 1 217 ? 23.182 -5.062 -28.272 1.00 88.00 217 ALA A C 1
ATOM 1632 O O . ALA A 1 217 ? 22.557 -4.845 -27.236 1.00 88.00 217 ALA A O 1
ATOM 1633 N N . ALA A 1 218 ? 22.854 -6.074 -29.085 1.00 84.81 218 ALA A N 1
ATOM 1634 C CA . ALA A 1 218 ? 21.791 -7.032 -28.780 1.00 84.81 218 ALA A CA 1
ATOM 1635 C C . ALA A 1 218 ? 22.148 -7.963 -27.603 1.00 84.81 218 ALA A C 1
ATOM 1637 O O . ALA A 1 218 ? 21.304 -8.188 -26.736 1.00 84.81 218 ALA A O 1
ATOM 1638 N N . ASP A 1 219 ? 23.387 -8.461 -27.532 1.00 88.31 219 ASP A N 1
ATOM 1639 C CA . ASP A 1 219 ? 23.887 -9.280 -26.417 1.00 88.31 219 ASP A CA 1
ATOM 1640 C C . ASP A 1 219 ? 23.929 -8.483 -25.097 1.00 88.31 219 ASP A C 1
ATOM 1642 O O . ASP A 1 219 ? 23.618 -9.013 -24.028 1.00 88.31 219 ASP A O 1
ATOM 1646 N N . GLU A 1 220 ? 24.290 -7.200 -25.156 1.00 88.69 220 GLU A N 1
ATOM 1647 C CA . GLU A 1 220 ? 24.283 -6.281 -24.014 1.00 88.69 220 GLU A CA 1
ATOM 1648 C C . GLU A 1 220 ? 22.849 -5.980 -23.555 1.00 88.69 220 GLU A C 1
ATOM 1650 O O . GLU A 1 220 ? 22.533 -6.198 -22.384 1.00 88.69 220 GLU A O 1
ATOM 1655 N N . ALA A 1 221 ? 21.942 -5.622 -24.470 1.00 84.81 221 ALA A N 1
ATOM 1656 C CA . ALA A 1 221 ? 20.525 -5.418 -24.156 1.00 84.81 221 ALA A CA 1
ATOM 1657 C C . ALA A 1 221 ? 19.841 -6.689 -23.606 1.00 84.81 221 ALA A C 1
ATOM 1659 O O . ALA A 1 221 ? 18.979 -6.605 -22.725 1.00 84.81 221 ALA A O 1
ATOM 1660 N N . ALA A 1 222 ? 20.237 -7.879 -24.072 1.00 87.75 222 ALA A N 1
ATOM 1661 C CA . ALA A 1 222 ? 19.768 -9.150 -23.524 1.00 87.75 222 ALA A CA 1
ATOM 1662 C C . ALA A 1 222 ? 20.217 -9.334 -22.063 1.00 87.75 222 ALA A C 1
ATOM 1664 O O . ALA A 1 222 ? 19.381 -9.607 -21.198 1.00 87.75 222 ALA A O 1
ATOM 1665 N N . ARG A 1 223 ? 21.504 -9.101 -21.763 1.00 90.38 223 ARG A N 1
ATOM 1666 C CA . ARG A 1 223 ? 22.053 -9.158 -20.393 1.00 90.38 223 ARG A CA 1
ATOM 1667 C C . ARG A 1 223 ? 21.412 -8.128 -19.467 1.00 90.38 223 ARG A C 1
ATOM 1669 O O . ARG A 1 223 ? 21.107 -8.452 -18.320 1.00 90.38 223 ARG A O 1
ATOM 1676 N N . GLU A 1 224 ? 21.159 -6.911 -19.946 1.00 88.06 224 GLU A N 1
ATOM 1677 C CA . GLU A 1 224 ? 20.425 -5.899 -19.180 1.00 88.06 224 GLU A CA 1
ATOM 1678 C C . GLU A 1 224 ? 18.983 -6.338 -18.895 1.00 88.06 224 GLU A C 1
ATOM 1680 O O . GLU A 1 224 ? 18.516 -6.210 -17.761 1.00 88.06 224 GLU A O 1
ATOM 1685 N N . SER A 1 225 ? 18.288 -6.924 -19.876 1.00 85.50 225 SER A N 1
ATOM 1686 C CA . SER A 1 225 ? 16.939 -7.470 -19.681 1.00 85.50 225 SER A CA 1
ATOM 1687 C C . SER A 1 225 ? 16.925 -8.603 -18.647 1.00 85.50 225 SER A C 1
ATOM 1689 O O . SER A 1 225 ? 16.052 -8.642 -17.777 1.00 85.50 225 SER A O 1
ATOM 1691 N N . GLU A 1 226 ? 17.915 -9.498 -18.672 1.00 88.44 226 GLU A N 1
ATOM 1692 C CA . GLU A 1 226 ? 18.075 -10.557 -17.670 1.00 88.44 226 GLU A CA 1
ATOM 1693 C C . GLU A 1 226 ? 18.392 -10.001 -16.275 1.00 88.44 226 GLU A C 1
ATOM 1695 O O . GLU A 1 226 ? 17.766 -10.417 -15.297 1.00 88.44 226 GLU A O 1
ATOM 1700 N N . ALA A 1 227 ? 19.268 -8.998 -16.165 1.00 88.69 227 ALA A N 1
ATOM 1701 C CA . ALA A 1 227 ? 19.561 -8.320 -14.902 1.00 88.69 227 ALA A CA 1
ATOM 1702 C C . ALA A 1 227 ? 18.327 -7.592 -14.328 1.00 88.69 227 ALA A C 1
ATOM 1704 O O . ALA A 1 227 ? 18.064 -7.651 -13.122 1.00 88.69 227 ALA A O 1
ATOM 1705 N N . GLN A 1 228 ? 17.511 -6.960 -15.178 1.00 86.31 228 GLN A N 1
ATOM 1706 C CA . GLN A 1 228 ? 16.241 -6.342 -14.783 1.00 86.31 228 GLN A CA 1
ATOM 1707 C C . GLN A 1 228 ? 15.202 -7.388 -14.341 1.00 86.31 228 GLN A C 1
ATOM 1709 O O . GLN A 1 228 ? 14.523 -7.189 -13.326 1.00 86.31 228 GLN A O 1
ATOM 1714 N N . ARG A 1 229 ? 15.114 -8.539 -15.024 1.00 88.00 229 ARG A N 1
ATOM 1715 C CA . ARG A 1 229 ? 14.272 -9.683 -14.616 1.00 88.00 229 ARG A CA 1
ATOM 1716 C C . ARG A 1 229 ? 14.723 -10.264 -13.272 1.00 88.00 229 ARG A C 1
ATOM 1718 O O . ARG A 1 229 ? 13.888 -10.505 -12.404 1.00 88.00 229 ARG A O 1
ATOM 1725 N N . ALA A 1 230 ? 16.028 -10.405 -13.045 1.00 88.94 230 ALA A N 1
ATOM 1726 C CA . ALA A 1 230 ? 16.575 -10.834 -11.759 1.00 88.94 230 ALA A CA 1
ATOM 1727 C C . ALA A 1 230 ? 16.261 -9.823 -10.636 1.00 88.94 230 ALA A C 1
ATOM 1729 O O . ALA A 1 230 ? 15.761 -10.209 -9.578 1.00 88.94 230 ALA A O 1
ATOM 1730 N N . SER A 1 231 ? 16.461 -8.521 -10.880 1.00 89.06 231 SER A N 1
ATOM 1731 C CA . SER A 1 231 ? 16.162 -7.458 -9.906 1.00 89.06 231 SER A CA 1
ATOM 1732 C C . SER A 1 231 ? 14.672 -7.382 -9.557 1.00 89.06 231 SER A C 1
ATOM 1734 O O . SER A 1 231 ? 14.313 -7.210 -8.392 1.00 89.06 231 SER A O 1
ATOM 1736 N N . THR A 1 232 ? 13.781 -7.534 -10.539 1.00 88.25 232 THR A N 1
ATOM 1737 C CA . THR A 1 232 ? 12.328 -7.545 -10.304 1.00 88.25 232 THR A CA 1
ATOM 1738 C C . THR A 1 232 ? 11.872 -8.822 -9.593 1.00 88.25 232 THR A C 1
ATOM 1740 O O . THR A 1 232 ? 11.080 -8.726 -8.655 1.00 88.25 232 THR A O 1
ATOM 1743 N N . ALA A 1 233 ? 12.437 -9.991 -9.917 1.00 89.12 233 ALA A N 1
ATOM 1744 C CA . ALA A 1 233 ? 12.199 -11.233 -9.176 1.00 89.12 233 ALA A CA 1
ATOM 1745 C C . ALA A 1 233 ? 12.687 -11.158 -7.714 1.00 89.12 233 ALA A C 1
ATOM 1747 O O . ALA A 1 233 ? 12.011 -11.651 -6.810 1.00 89.12 233 ALA A O 1
ATOM 1748 N N . GLU A 1 234 ? 13.821 -10.505 -7.442 1.00 91.19 234 GLU A N 1
ATOM 1749 C CA . GLU A 1 234 ? 14.255 -10.222 -6.069 1.00 91.19 234 GLU A CA 1
ATOM 1750 C C . GLU A 1 234 ? 13.306 -9.282 -5.326 1.00 91.19 234 GLU A C 1
ATOM 1752 O O . GLU A 1 234 ? 12.975 -9.543 -4.167 1.00 91.19 234 GLU A O 1
ATOM 1757 N N . ARG A 1 235 ? 12.852 -8.198 -5.969 1.00 87.88 235 ARG A N 1
ATOM 1758 C CA . ARG A 1 235 ? 11.863 -7.285 -5.374 1.00 87.88 235 ARG A CA 1
ATOM 1759 C C . ARG A 1 235 ? 10.569 -8.032 -5.059 1.00 87.88 235 ARG A C 1
ATOM 1761 O O . ARG A 1 235 ? 10.068 -7.892 -3.952 1.00 87.88 235 ARG A O 1
ATOM 1768 N N . ALA A 1 236 ? 10.085 -8.883 -5.965 1.00 89.69 236 ALA A N 1
ATOM 1769 C CA . ALA A 1 236 ? 8.907 -9.719 -5.739 1.00 89.69 236 ALA A CA 1
ATOM 1770 C C . ALA A 1 236 ? 9.085 -10.670 -4.538 1.00 89.69 236 ALA A C 1
ATOM 1772 O O . ALA A 1 236 ? 8.212 -10.725 -3.676 1.00 89.69 236 ALA A O 1
ATOM 1773 N N . LYS A 1 237 ? 10.240 -11.344 -4.410 1.00 92.75 237 LYS A N 1
ATOM 1774 C CA . LYS A 1 237 ? 10.573 -12.166 -3.226 1.00 92.75 237 LYS A CA 1
ATOM 1775 C C . LYS A 1 237 ? 10.582 -11.341 -1.932 1.00 92.75 237 LYS A C 1
ATOM 1777 O O . LYS A 1 237 ? 10.030 -11.778 -0.925 1.00 92.75 237 LYS A O 1
ATOM 1782 N N . LYS A 1 238 ? 11.175 -10.141 -1.959 1.00 91.00 238 LYS A N 1
ATOM 1783 C CA . LYS A 1 238 ? 11.233 -9.213 -0.814 1.00 91.00 238 LYS A CA 1
ATOM 1784 C C . LYS A 1 238 ? 9.834 -8.704 -0.424 1.00 91.00 238 LYS A C 1
ATOM 1786 O O . LYS A 1 238 ? 9.510 -8.707 0.759 1.00 91.00 238 LYS A O 1
ATOM 1791 N N . PHE A 1 239 ? 8.978 -8.369 -1.393 1.00 91.56 239 PHE A N 1
ATOM 1792 C CA . PHE A 1 239 ? 7.574 -8.008 -1.156 1.00 91.56 239 PHE A CA 1
ATOM 1793 C C . PHE A 1 239 ? 6.739 -9.177 -0.617 1.00 91.56 239 PHE A C 1
ATOM 1795 O O . PHE A 1 239 ? 5.970 -8.974 0.317 1.00 91.56 239 PHE A O 1
ATOM 1802 N N . ALA A 1 240 ? 6.908 -10.396 -1.138 1.00 90.88 240 ALA A N 1
ATOM 1803 C CA . ALA A 1 240 ? 6.201 -11.578 -0.641 1.00 90.88 240 ALA A CA 1
ATOM 1804 C C . ALA A 1 240 ? 6.587 -11.912 0.812 1.00 90.88 240 ALA A C 1
ATOM 1806 O O . ALA A 1 240 ? 5.715 -12.171 1.640 1.00 90.88 240 ALA A O 1
ATOM 1807 N N . LEU A 1 241 ? 7.882 -11.828 1.151 1.00 91.94 241 LEU A N 1
ATOM 1808 C CA . LEU A 1 241 ? 8.361 -11.977 2.529 1.00 91.94 241 LEU A CA 1
ATOM 1809 C C . LEU A 1 241 ? 7.772 -10.895 3.449 1.00 91.94 241 LEU A C 1
ATOM 1811 O O . LEU A 1 241 ? 7.333 -11.200 4.556 1.00 91.94 241 LEU A O 1
ATOM 1815 N N . LEU A 1 242 ? 7.731 -9.644 2.984 1.00 92.44 242 LEU A N 1
ATOM 1816 C CA . LEU A 1 242 ? 7.167 -8.521 3.730 1.00 92.44 242 LEU A CA 1
ATOM 1817 C C . LEU A 1 242 ? 5.656 -8.699 3.967 1.00 92.44 242 LEU A C 1
ATOM 1819 O O . LEU A 1 242 ? 5.196 -8.521 5.091 1.00 92.44 242 LEU A O 1
ATOM 1823 N N . GLN A 1 243 ? 4.892 -9.122 2.954 1.00 91.00 243 GLN A N 1
ATOM 1824 C CA . GLN A 1 243 ? 3.465 -9.442 3.094 1.00 91.00 243 GLN A CA 1
ATOM 1825 C C . GLN A 1 243 ? 3.225 -10.596 4.076 1.00 91.00 243 GLN A C 1
ATOM 1827 O O . GLN A 1 243 ? 2.324 -10.502 4.904 1.00 91.00 243 GLN A O 1
ATOM 1832 N N . ALA A 1 244 ? 4.048 -11.650 4.047 1.00 90.88 244 ALA A N 1
ATOM 1833 C CA . ALA A 1 244 ? 3.965 -12.741 5.019 1.00 90.88 244 ALA A CA 1
ATOM 1834 C C . ALA A 1 244 ? 4.273 -12.272 6.456 1.00 90.88 244 ALA A C 1
ATOM 1836 O O . ALA A 1 244 ? 3.615 -12.702 7.401 1.00 90.88 244 ALA A O 1
ATOM 1837 N N . GLN A 1 245 ? 5.227 -11.349 6.635 1.00 90.56 245 GLN A N 1
ATOM 1838 C CA . GLN A 1 245 ? 5.499 -10.729 7.937 1.00 90.56 245 GLN A CA 1
ATOM 1839 C C . GLN A 1 245 ? 4.369 -9.805 8.411 1.00 90.56 245 GLN A C 1
ATOM 1841 O O . GLN A 1 245 ? 4.129 -9.737 9.615 1.00 90.56 245 GLN A O 1
ATOM 1846 N N . TYR A 1 246 ? 3.686 -9.097 7.505 1.00 91.25 246 TYR A N 1
ATOM 1847 C CA . TYR A 1 246 ? 2.512 -8.297 7.859 1.00 91.25 246 TYR A CA 1
ATOM 1848 C C . TYR A 1 246 ? 1.326 -9.180 8.248 1.00 91.25 246 TYR A C 1
ATOM 1850 O O . TYR A 1 246 ? 0.809 -8.982 9.340 1.00 91.25 246 TYR A O 1
ATOM 1858 N N . ARG A 1 247 ? 0.984 -10.210 7.460 1.00 91.81 247 ARG A N 1
ATOM 1859 C CA . ARG A 1 247 ? -0.075 -11.174 7.818 1.00 91.81 247 ARG A CA 1
ATOM 1860 C C . ARG A 1 247 ? 0.179 -11.832 9.170 1.00 91.81 247 ARG A C 1
ATOM 1862 O O . ARG A 1 247 ? -0.684 -11.787 10.029 1.00 91.81 247 ARG A O 1
ATOM 1869 N N . LYS A 1 248 ? 1.404 -12.298 9.435 1.00 92.06 248 LYS A N 1
ATOM 1870 C CA . LYS A 1 248 ? 1.746 -12.868 10.749 1.00 92.06 248 LYS A CA 1
ATOM 1871 C C . LYS A 1 248 ? 1.634 -11.866 11.913 1.00 92.06 248 LYS A C 1
ATOM 1873 O O . LYS A 1 248 ? 1.420 -12.270 13.052 1.00 92.06 248 LYS A O 1
ATOM 1878 N N . LYS A 1 249 ? 1.801 -10.563 11.662 1.00 90.88 249 LYS A N 1
ATOM 1879 C CA . LYS A 1 249 ? 1.554 -9.513 12.669 1.00 90.88 249 LYS A CA 1
ATOM 1880 C C . LYS A 1 249 ? 0.069 -9.195 12.822 1.00 90.88 249 LYS A C 1
ATOM 1882 O O . LYS A 1 249 ? -0.339 -8.867 13.923 1.00 90.88 249 LYS A O 1
ATOM 1887 N N . GLU A 1 250 ? -0.696 -9.267 11.741 1.00 90.88 250 GLU A N 1
ATOM 1888 C CA . GLU A 1 250 ? -2.148 -9.080 11.698 1.00 90.88 250 GLU A CA 1
ATOM 1889 C C . GLU A 1 250 ? -2.850 -10.223 12.448 1.00 90.88 250 GLU A C 1
ATOM 1891 O O . GLU A 1 250 ? -3.558 -9.962 13.412 1.00 90.88 250 GLU A O 1
ATOM 1896 N N . GLU A 1 251 ? -2.514 -11.477 12.129 1.00 92.00 251 GLU A N 1
ATOM 1897 C CA . GLU A 1 251 ? -2.882 -12.695 12.868 1.00 92.00 251 GLU A CA 1
ATOM 1898 C C . GLU A 1 251 ? -2.569 -12.549 14.372 1.00 92.00 251 GLU A C 1
ATOM 1900 O O . GLU A 1 251 ? -3.468 -12.613 15.203 1.00 92.00 251 GLU A O 1
ATOM 1905 N N . ALA A 1 252 ? -1.321 -12.220 14.732 1.00 90.12 252 ALA A N 1
ATOM 1906 C CA . ALA A 1 252 ? -0.908 -12.045 16.131 1.00 90.12 252 ALA A CA 1
ATOM 1907 C C . ALA A 1 252 ? -1.445 -10.766 16.820 1.00 90.12 252 ALA A C 1
ATOM 1909 O O . ALA A 1 252 ? -1.195 -10.560 18.011 1.00 90.12 252 ALA A O 1
ATOM 1910 N N . LEU A 1 253 ? -2.135 -9.878 16.094 1.00 88.75 253 LEU A N 1
ATOM 1911 C CA . LEU A 1 253 ? -2.891 -8.754 16.658 1.00 88.75 253 LEU A CA 1
ATOM 1912 C C . LEU A 1 253 ? -4.371 -9.114 16.826 1.00 88.75 253 LEU A C 1
ATOM 1914 O O . LEU A 1 253 ? -4.955 -8.706 17.825 1.00 88.75 253 LEU A O 1
ATOM 1918 N N . LEU A 1 254 ? -4.939 -9.921 15.925 1.00 91.62 254 LEU A N 1
ATOM 1919 C CA . LEU A 1 254 ? -6.276 -10.503 16.062 1.00 91.62 254 LEU A CA 1
ATOM 1920 C C . LEU A 1 254 ? -6.332 -11.463 17.259 1.00 91.62 254 LEU A C 1
ATOM 1922 O O . LEU A 1 254 ? -7.149 -11.250 18.145 1.00 91.62 254 LEU A O 1
ATOM 1926 N N . GLU A 1 255 ? -5.373 -12.389 17.393 1.00 90.75 255 GLU A N 1
ATOM 1927 C CA . GLU A 1 255 ? -5.230 -13.260 18.580 1.00 90.75 255 GLU A CA 1
ATOM 1928 C C . GLU A 1 255 ? -5.172 -12.456 19.896 1.00 90.75 255 GLU A C 1
ATOM 1930 O O . GLU A 1 255 ? -5.652 -12.895 20.941 1.00 90.75 255 GLU A O 1
ATOM 1935 N N . ARG A 1 256 ? -4.579 -11.253 19.865 1.00 86.69 256 ARG A N 1
ATOM 1936 C CA . ARG A 1 256 ? -4.504 -10.348 21.025 1.00 86.69 256 ARG A CA 1
ATOM 1937 C C . ARG A 1 256 ? -5.786 -9.559 21.258 1.00 86.69 256 ARG A C 1
ATOM 1939 O O . ARG A 1 256 ? -6.073 -9.261 22.413 1.00 86.69 256 ARG A O 1
ATOM 1946 N N . ALA A 1 257 ? -6.517 -9.206 20.204 1.00 87.88 257 ALA A N 1
ATOM 1947 C CA . ALA A 1 257 ? -7.827 -8.576 20.308 1.00 87.88 257 ALA A CA 1
ATOM 1948 C C . ALA A 1 257 ? -8.840 -9.571 20.891 1.00 87.88 257 ALA A C 1
ATOM 1950 O O . ALA A 1 257 ? -9.435 -9.276 21.919 1.00 87.88 257 ALA A O 1
ATOM 1951 N N . GLU A 1 258 ? -8.913 -10.788 20.346 1.00 91.50 258 GLU A N 1
ATOM 1952 C CA . GLU A 1 258 ? -9.745 -11.885 20.860 1.00 91.50 258 GLU A CA 1
ATOM 1953 C C . GLU A 1 258 ? -9.423 -12.203 22.332 1.00 91.50 258 GLU A C 1
ATOM 1955 O O . GLU A 1 258 ? -10.324 -12.315 23.164 1.00 91.50 258 GLU A O 1
ATOM 1960 N N . ALA A 1 259 ? -8.137 -12.276 22.699 1.00 89.81 259 ALA A N 1
ATOM 1961 C CA . ALA A 1 259 ? -7.727 -12.477 24.090 1.00 89.81 259 ALA A CA 1
ATOM 1962 C C . ALA A 1 259 ? -8.078 -11.290 25.012 1.00 89.81 259 ALA A C 1
ATOM 1964 O O . ALA A 1 259 ? -8.369 -11.497 26.191 1.00 89.81 259 ALA A O 1
ATOM 1965 N N . ALA A 1 260 ? -8.061 -10.054 24.501 1.00 86.25 260 ALA A N 1
ATOM 1966 C CA . ALA A 1 260 ? -8.464 -8.867 25.254 1.00 86.25 260 ALA A CA 1
ATOM 1967 C C . ALA A 1 260 ? -9.990 -8.788 25.421 1.00 86.25 260 ALA A C 1
ATOM 1969 O O . ALA A 1 260 ? -10.459 -8.513 26.522 1.00 86.25 260 ALA A O 1
ATOM 1970 N N . GLU A 1 261 ? -10.764 -9.092 24.379 1.00 89.94 261 GLU A N 1
ATOM 1971 C CA . GLU A 1 261 ? -12.228 -9.184 24.424 1.00 89.94 261 GLU A CA 1
ATOM 1972 C C . GLU A 1 261 ? -12.682 -10.290 25.385 1.00 89.94 261 GLU A C 1
ATOM 1974 O O . GLU A 1 261 ? -13.542 -10.052 26.232 1.00 89.94 261 GLU A O 1
ATOM 1979 N N . ALA A 1 262 ? -12.036 -11.461 25.357 1.00 91.25 262 ALA A N 1
ATOM 1980 C CA . ALA A 1 262 ? -12.277 -12.529 26.327 1.00 91.25 262 ALA A CA 1
ATOM 1981 C C . ALA A 1 262 ? -11.946 -12.103 27.772 1.00 91.25 262 ALA A C 1
ATOM 1983 O O . ALA A 1 262 ? -12.684 -12.440 28.701 1.00 91.25 262 ALA A O 1
ATOM 1984 N N . ALA A 1 263 ? -10.872 -11.331 27.980 1.00 88.56 263 ALA A N 1
ATOM 1985 C CA . ALA A 1 263 ? -10.521 -10.791 29.295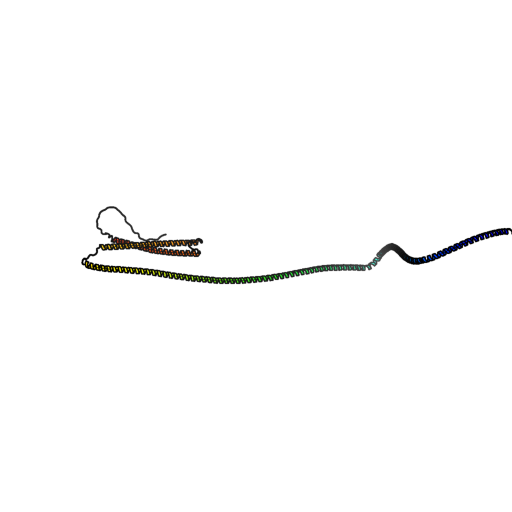 1.00 88.56 263 ALA A CA 1
ATOM 1986 C C . ALA A 1 263 ? -11.509 -9.709 29.777 1.00 88.56 263 ALA A C 1
ATOM 1988 O O . ALA A 1 263 ? -11.835 -9.671 30.965 1.00 88.56 263 ALA A O 1
ATOM 1989 N N . VAL A 1 264 ? -12.029 -8.868 28.876 1.00 90.00 264 VAL A N 1
ATOM 1990 C CA . VAL A 1 264 ? -13.098 -7.900 29.179 1.00 90.00 264 VAL A CA 1
ATOM 1991 C C . VAL A 1 264 ? -14.393 -8.631 29.531 1.00 90.00 264 VAL A C 1
ATOM 1993 O O . VAL A 1 264 ? -14.964 -8.349 30.579 1.00 90.00 264 VAL A O 1
ATOM 1996 N N . ALA A 1 265 ? -14.807 -9.631 28.749 1.00 90.06 265 ALA A N 1
ATOM 1997 C CA . ALA A 1 265 ? -15.996 -10.434 29.033 1.00 90.06 265 ALA A CA 1
ATOM 1998 C C . ALA A 1 265 ? -15.898 -11.176 30.382 1.00 90.06 265 ALA A C 1
ATOM 2000 O O . ALA A 1 265 ? -16.867 -11.214 31.140 1.00 90.06 265 ALA A O 1
ATOM 2001 N N . ALA A 1 266 ? -14.719 -11.708 30.730 1.00 91.00 266 ALA A N 1
ATOM 2002 C CA . ALA A 1 266 ? -14.469 -12.309 32.042 1.00 91.00 266 ALA A CA 1
ATOM 2003 C C . ALA A 1 266 ? -14.512 -11.275 33.187 1.00 91.00 266 ALA A C 1
ATOM 2005 O O . ALA A 1 266 ? -15.072 -11.552 34.248 1.00 91.00 266 ALA A O 1
ATOM 2006 N N . SER A 1 267 ? -13.969 -10.072 32.967 1.00 86.50 267 SER A N 1
ATOM 2007 C CA . SER A 1 267 ? -14.031 -8.953 33.918 1.00 86.50 267 SER A CA 1
ATOM 2008 C C . SER A 1 267 ? -15.468 -8.458 34.132 1.00 86.50 267 SER A C 1
ATOM 2010 O O . SER A 1 267 ? -15.882 -8.212 35.266 1.00 86.50 267 SER A O 1
ATOM 2012 N N . GLU A 1 268 ? -16.268 -8.375 33.067 1.00 91.44 268 GLU A N 1
ATOM 2013 C CA . GLU A 1 268 ? -17.696 -8.066 33.145 1.00 91.44 268 GLU A CA 1
ATOM 2014 C C . GLU A 1 268 ? -18.480 -9.146 33.889 1.00 91.44 268 GLU A C 1
ATOM 2016 O O . GLU A 1 268 ? -19.298 -8.806 34.739 1.00 91.44 268 GLU A O 1
ATOM 2021 N N . ALA A 1 269 ? -18.228 -10.429 33.615 1.00 90.81 269 ALA A N 1
ATOM 2022 C CA . ALA A 1 269 ? -18.883 -11.532 34.314 1.00 90.81 269 ALA A CA 1
ATOM 2023 C C . ALA A 1 269 ? -18.589 -11.488 35.824 1.00 90.81 269 ALA A C 1
ATOM 2025 O O . ALA A 1 269 ? -19.521 -11.471 36.625 1.00 90.81 269 ALA A O 1
ATOM 2026 N N . ALA A 1 270 ? -17.317 -11.339 36.211 1.00 89.25 270 ALA A N 1
ATOM 2027 C CA . ALA A 1 270 ? -16.922 -11.169 37.611 1.00 89.25 270 ALA A CA 1
ATOM 2028 C C . ALA A 1 270 ? -17.503 -9.884 38.242 1.00 89.25 270 ALA A C 1
ATOM 2030 O O . ALA A 1 270 ? -17.829 -9.856 39.429 1.00 89.25 270 ALA A O 1
ATOM 2031 N N . SER A 1 271 ? -17.679 -8.816 37.456 1.00 87.88 271 SER A N 1
ATOM 2032 C CA . SER A 1 271 ? -18.327 -7.577 37.911 1.00 87.88 271 SER A CA 1
ATOM 2033 C C . SER A 1 271 ? -19.837 -7.736 38.118 1.00 87.88 271 SER A C 1
ATOM 2035 O O . SER A 1 271 ? -20.388 -7.099 39.015 1.00 87.88 271 SER A O 1
ATOM 2037 N N . ARG A 1 272 ? -20.511 -8.579 37.324 1.00 91.75 272 ARG A N 1
ATOM 2038 C CA . ARG A 1 272 ? -21.931 -8.934 37.498 1.00 91.75 272 ARG A CA 1
ATOM 2039 C C . ARG A 1 272 ? -22.113 -9.822 38.731 1.00 91.75 272 ARG A C 1
ATOM 2041 O O . ARG A 1 272 ? -22.841 -9.422 39.628 1.00 91.75 272 ARG A O 1
ATOM 2048 N N . GLU A 1 273 ? -21.326 -10.891 38.857 1.00 92.38 273 GLU A N 1
ATOM 2049 C CA . GLU A 1 273 ? -21.278 -11.773 40.039 1.00 92.38 273 GLU A CA 1
ATOM 2050 C C . GLU A 1 273 ? -21.000 -10.988 41.342 1.00 92.38 273 GLU A C 1
ATOM 2052 O O . GLU A 1 273 ? -21.578 -11.257 42.395 1.00 92.38 273 GLU A O 1
ATOM 2057 N N . SER A 1 274 ? -20.134 -9.970 41.281 1.00 87.50 274 SER A N 1
ATOM 2058 C CA . SER A 1 274 ? -19.861 -9.068 42.408 1.00 87.50 274 SER A CA 1
ATOM 2059 C C . SER A 1 274 ? -21.059 -8.168 42.754 1.00 87.50 274 SER A C 1
ATOM 2061 O O . SER A 1 274 ? -21.371 -7.990 43.930 1.00 87.50 274 SER A O 1
ATOM 2063 N N . ARG A 1 275 ? -21.775 -7.633 41.752 1.00 90.69 275 ARG A N 1
ATOM 2064 C CA . ARG A 1 275 ? -23.002 -6.838 41.964 1.00 90.69 275 ARG A CA 1
ATOM 2065 C C . ARG A 1 275 ? -24.144 -7.684 42.523 1.00 90.69 275 ARG A C 1
ATOM 2067 O O . ARG A 1 275 ? -24.809 -7.230 43.446 1.00 90.69 275 ARG A O 1
ATOM 2074 N N . GLU A 1 276 ? -24.321 -8.899 42.014 1.00 92.56 276 GLU A N 1
ATOM 2075 C CA . GLU A 1 276 ? -25.301 -9.876 42.502 1.00 92.56 276 GLU A CA 1
ATOM 2076 C C . GLU A 1 276 ? -25.047 -10.184 43.986 1.00 92.56 276 GLU A C 1
ATOM 2078 O O . GLU A 1 276 ? -25.938 -9.996 44.809 1.00 92.56 276 GLU A O 1
ATOM 2083 N N . ARG A 1 277 ? -23.798 -10.489 44.375 1.00 91.50 277 ARG A N 1
ATOM 2084 C CA . ARG A 1 277 ? -23.420 -10.668 45.793 1.00 91.50 277 ARG A CA 1
ATOM 2085 C C . ARG A 1 277 ? -23.636 -9.430 46.665 1.00 91.50 277 ARG A C 1
ATOM 2087 O O . ARG A 1 277 ? -23.937 -9.568 47.848 1.00 91.50 277 ARG A O 1
ATOM 2094 N N . ILE A 1 278 ? -23.457 -8.223 46.123 1.00 90.62 278 ILE A N 1
ATOM 2095 C CA . ILE A 1 278 ? -23.746 -6.976 46.851 1.00 90.62 278 ILE A CA 1
ATOM 2096 C C . ILE A 1 278 ? -25.260 -6.812 47.050 1.00 90.62 278 ILE A C 1
ATOM 2098 O O . ILE A 1 278 ? -25.678 -6.411 48.133 1.00 90.62 278 ILE A O 1
ATOM 2102 N N . GLN A 1 279 ? -26.080 -7.171 46.060 1.00 92.12 279 GLN A N 1
ATOM 2103 C CA . GLN A 1 279 ? -27.541 -7.164 46.178 1.00 92.12 279 GLN A CA 1
ATOM 2104 C C . GLN A 1 279 ? -28.031 -8.213 47.187 1.00 92.12 279 GLN A C 1
ATOM 2106 O O . GLN A 1 279 ? -28.769 -7.853 48.100 1.00 92.12 279 GLN A O 1
ATOM 2111 N N . GLU A 1 280 ? -27.542 -9.458 47.121 1.00 92.06 280 GLU A N 1
ATOM 2112 C CA . GLU A 1 280 ? -27.805 -10.498 48.132 1.00 92.06 280 GLU A CA 1
ATOM 2113 C C . GLU A 1 280 ? -27.418 -10.025 49.547 1.00 92.06 280 GLU A C 1
ATOM 2115 O O . GLU A 1 280 ? -28.169 -10.209 50.509 1.00 92.06 280 GLU A O 1
ATOM 2120 N N . ALA A 1 281 ? -26.259 -9.369 49.684 1.00 89.75 281 ALA A N 1
ATOM 2121 C CA . ALA A 1 281 ? -25.810 -8.811 50.954 1.00 89.75 281 ALA A CA 1
ATOM 2122 C C . ALA A 1 281 ? -26.725 -7.675 51.444 1.00 89.75 281 ALA A C 1
ATOM 2124 O O . ALA A 1 281 ? -27.092 -7.671 52.620 1.00 89.75 281 ALA A O 1
ATOM 2125 N N . GLU A 1 282 ? -27.141 -6.745 50.578 1.00 91.31 282 GLU A N 1
ATOM 2126 C CA . GLU A 1 282 ? -28.086 -5.680 50.937 1.00 91.31 282 GLU A CA 1
ATOM 2127 C C . GLU A 1 282 ? -29.472 -6.214 51.309 1.00 91.31 282 GLU A C 1
ATOM 2129 O O . GLU A 1 282 ? -30.049 -5.744 52.289 1.00 91.31 282 GLU A O 1
ATOM 2134 N N . GLU A 1 283 ? -30.001 -7.201 50.586 1.00 93.00 283 GLU A N 1
ATOM 2135 C CA . GLU A 1 283 ? -31.268 -7.854 50.926 1.00 93.00 283 GLU A CA 1
ATOM 2136 C C . GLU A 1 283 ? -31.172 -8.573 52.275 1.00 93.00 283 GLU A C 1
ATOM 2138 O O . GLU A 1 283 ? -32.046 -8.398 53.127 1.00 93.00 283 GLU A O 1
ATOM 2143 N N . SER A 1 284 ? -30.069 -9.289 52.533 1.00 91.25 284 SER A N 1
ATOM 2144 C CA . SER A 1 284 ? -29.819 -9.904 53.843 1.00 91.25 284 SER A CA 1
ATOM 2145 C C . SER A 1 284 ? -29.719 -8.863 54.967 1.00 91.25 284 SER A C 1
ATOM 2147 O O . SER A 1 284 ? -30.219 -9.096 56.069 1.00 91.25 284 SER A O 1
ATOM 2149 N N . ARG A 1 285 ? -29.148 -7.681 54.680 1.00 91.62 285 ARG A N 1
ATOM 2150 C CA . ARG A 1 285 ? -29.036 -6.569 55.631 1.00 91.62 285 ARG A CA 1
ATOM 2151 C C . ARG A 1 285 ? -30.407 -5.974 55.943 1.00 91.62 285 ARG A C 1
ATOM 2153 O O . ARG A 1 285 ? -30.742 -5.863 57.115 1.00 91.62 285 ARG A O 1
ATOM 2160 N N . ARG A 1 286 ? -31.228 -5.693 54.925 1.00 92.44 286 ARG A N 1
ATOM 2161 C CA . ARG A 1 286 ? -32.609 -5.193 55.088 1.00 92.44 286 ARG A CA 1
ATOM 2162 C C . ARG A 1 286 ? -33.495 -6.198 55.830 1.00 92.44 286 ARG A C 1
ATOM 2164 O O . ARG A 1 286 ? -34.311 -5.807 56.659 1.00 92.44 286 ARG A O 1
ATOM 2171 N N . ALA A 1 287 ? -33.311 -7.496 55.582 1.00 92.19 287 ALA A N 1
ATOM 2172 C CA . ALA A 1 287 ? -34.012 -8.557 56.303 1.00 92.19 287 ALA A CA 1
ATOM 2173 C C . ALA A 1 287 ? -33.577 -8.673 57.778 1.00 92.19 287 ALA A C 1
ATOM 2175 O O . ALA A 1 287 ? -34.393 -9.056 58.618 1.00 92.19 287 ALA A O 1
ATOM 2176 N N . ALA A 1 288 ? -32.320 -8.349 58.101 1.00 88.06 288 ALA A N 1
ATOM 2177 C CA . ALA A 1 288 ? -31.822 -8.275 59.474 1.00 88.06 288 ALA A CA 1
ATOM 2178 C C . ALA A 1 288 ? -32.264 -6.983 60.188 1.00 88.06 288 ALA A C 1
ATOM 2180 O O . ALA A 1 288 ? -32.681 -7.049 61.342 1.00 88.06 288 ALA A O 1
ATOM 2181 N N . GLU A 1 289 ? -32.250 -5.839 59.496 1.00 90.12 289 GLU A N 1
ATOM 2182 C CA . GLU A 1 289 ? -32.786 -4.551 59.969 1.00 90.12 289 GLU A CA 1
ATOM 2183 C C . GLU A 1 289 ? -34.267 -4.707 60.356 1.00 90.12 289 GLU A C 1
ATOM 2185 O O . GLU A 1 289 ? -34.615 -4.531 61.520 1.00 90.12 289 GLU A O 1
ATOM 2190 N N . ALA A 1 290 ? -35.109 -5.219 59.451 1.00 90.88 290 ALA A N 1
ATOM 2191 C CA . ALA A 1 290 ? -36.527 -5.466 59.731 1.00 90.88 290 ALA A CA 1
ATOM 2192 C C . ALA A 1 290 ? -36.780 -6.495 60.858 1.00 90.88 290 ALA A C 1
ATOM 2194 O O . ALA A 1 290 ? -37.825 -6.457 61.511 1.00 90.88 290 ALA A O 1
ATOM 2195 N N . GLN A 1 291 ?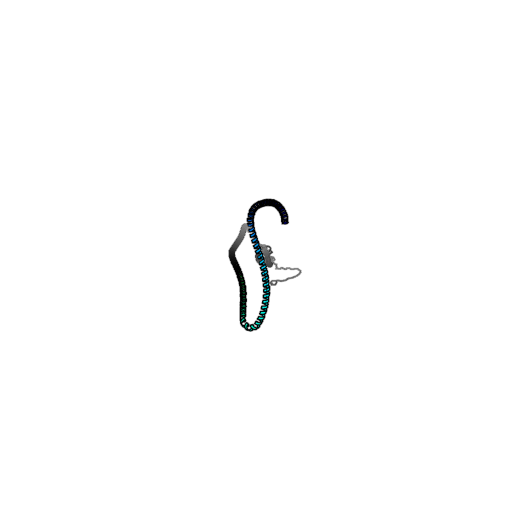 -35.846 -7.423 61.110 1.00 91.19 291 GLN A N 1
ATOM 2196 C CA . GLN A 1 291 ? -35.907 -8.321 62.272 1.00 91.19 291 GLN A CA 1
ATOM 2197 C C . GLN A 1 291 ? -35.518 -7.619 63.580 1.00 91.19 291 GLN A C 1
ATOM 2199 O O . GLN A 1 291 ? -36.077 -7.966 64.620 1.00 91.19 291 GLN A O 1
ATOM 2204 N N . SER A 1 292 ? -34.608 -6.641 63.531 1.00 89.50 292 SER A N 1
ATOM 2205 C CA . SER A 1 292 ? -34.265 -5.779 64.667 1.00 89.50 292 SER A CA 1
ATOM 2206 C C . SER A 1 292 ? -35.448 -4.886 65.032 1.00 89.50 292 SER A C 1
ATOM 2208 O O . SER A 1 292 ? -35.913 -4.941 66.167 1.00 89.50 292 SER A O 1
ATOM 2210 N N . ASP A 1 293 ? -36.025 -4.176 64.059 1.00 91.25 293 ASP A N 1
ATOM 2211 C CA . ASP A 1 293 ? -37.194 -3.308 64.257 1.00 91.25 293 ASP A CA 1
ATOM 2212 C C . ASP A 1 293 ? -38.376 -4.097 64.853 1.00 91.25 293 ASP A C 1
ATOM 2214 O O . ASP A 1 293 ? -38.999 -3.696 65.838 1.00 91.25 293 ASP A O 1
ATOM 2218 N N . ALA A 1 294 ? -38.648 -5.292 64.313 1.00 90.88 294 ALA A N 1
ATOM 2219 C CA . ALA A 1 294 ? -39.686 -6.185 64.825 1.00 90.88 294 ALA A CA 1
ATOM 2220 C C . ALA A 1 294 ? -39.364 -6.785 66.209 1.00 90.88 294 ALA A C 1
ATOM 2222 O O . ALA A 1 294 ? -40.279 -7.249 66.895 1.00 90.88 294 ALA A O 1
ATOM 2223 N N . ALA A 1 295 ? -38.098 -6.810 66.634 1.00 88.62 295 ALA A N 1
ATOM 2224 C CA . ALA A 1 295 ? -37.708 -7.180 67.992 1.00 88.62 295 ALA A CA 1
ATOM 2225 C C . ALA A 1 295 ? -37.857 -5.994 68.959 1.00 88.62 295 ALA A C 1
ATOM 2227 O O . ALA A 1 295 ? -38.397 -6.183 70.047 1.00 88.62 295 ALA A O 1
ATOM 2228 N N . GLU A 1 296 ? -37.473 -4.782 68.555 1.00 91.31 296 GLU A N 1
ATOM 2229 C CA . GLU A 1 296 ? -37.646 -3.556 69.346 1.00 91.31 296 GLU A CA 1
ATOM 2230 C C . GLU A 1 296 ? -39.127 -3.256 69.611 1.00 91.31 296 GLU A C 1
ATOM 2232 O O . GLU A 1 296 ? -39.504 -3.033 70.762 1.00 91.31 296 GLU A O 1
ATOM 2237 N N . ILE A 1 297 ? -39.998 -3.384 68.601 1.00 91.81 297 ILE A N 1
ATOM 2238 C CA . ILE A 1 297 ? -41.459 -3.262 68.770 1.00 91.81 297 ILE A CA 1
ATOM 2239 C C . ILE A 1 297 ? -41.986 -4.290 69.785 1.00 91.81 297 ILE A C 1
ATOM 2241 O O . ILE A 1 297 ? -42.794 -3.949 70.647 1.00 91.81 297 ILE A O 1
ATOM 2245 N N . ARG A 1 298 ? -41.504 -5.541 69.745 1.00 91.38 298 ARG A N 1
ATOM 2246 C CA . ARG A 1 298 ? -41.902 -6.584 70.711 1.00 91.38 298 ARG A CA 1
ATOM 2247 C C . ARG A 1 298 ? -41.391 -6.321 72.125 1.00 91.38 298 ARG A C 1
ATOM 2249 O O . ARG A 1 298 ? -42.056 -6.734 73.072 1.00 91.38 298 ARG A O 1
ATOM 2256 N N . ILE A 1 299 ? -40.232 -5.679 72.271 1.00 91.25 299 ILE A N 1
ATOM 2257 C CA . ILE A 1 299 ? -39.691 -5.261 73.570 1.00 91.25 299 ILE A CA 1
ATOM 2258 C C . ILE A 1 299 ? -40.543 -4.119 74.129 1.00 91.25 299 ILE A C 1
ATOM 2260 O O . ILE A 1 299 ? -41.029 -4.248 75.247 1.00 91.25 299 ILE A O 1
ATOM 2264 N N . ALA A 1 300 ? -40.835 -3.085 73.334 1.00 91.06 300 ALA A N 1
ATOM 2265 C CA . ALA A 1 300 ? -41.729 -1.996 73.730 1.00 91.06 300 ALA A CA 1
ATOM 2266 C C . ALA A 1 300 ? -43.127 -2.514 74.121 1.00 91.06 300 ALA A C 1
ATOM 2268 O O . ALA A 1 300 ? -43.612 -2.223 75.210 1.00 91.06 300 ALA A O 1
ATOM 2269 N N . GLU A 1 301 ? -43.728 -3.389 73.306 1.00 91.31 301 GLU A N 1
ATOM 2270 C CA . GLU A 1 301 ? -44.983 -4.074 73.641 1.00 91.31 301 GLU A CA 1
ATOM 2271 C C . GLU A 1 301 ? -44.905 -4.884 74.948 1.00 91.31 301 GLU A C 1
ATOM 2273 O O . GLU A 1 301 ? -45.913 -5.029 75.643 1.00 91.31 301 GLU A O 1
ATOM 2278 N N . ALA A 1 302 ? -43.756 -5.492 75.259 1.00 88.00 302 ALA A N 1
ATOM 2279 C CA . ALA A 1 302 ? -43.565 -6.278 76.474 1.00 88.00 302 ALA A CA 1
ATOM 2280 C C . ALA A 1 302 ? -43.376 -5.385 77.708 1.00 88.00 302 ALA A C 1
ATOM 2282 O O . ALA A 1 302 ? -43.932 -5.703 78.761 1.00 88.00 302 ALA A O 1
ATOM 2283 N N . ASP A 1 303 ? -42.666 -4.265 77.572 1.00 92.19 303 ASP A N 1
ATOM 2284 C CA . ASP A 1 303 ? -42.505 -3.257 78.619 1.00 92.19 303 ASP A CA 1
ATOM 2285 C C . ASP A 1 303 ? -43.824 -2.523 78.904 1.00 92.19 303 ASP A C 1
ATOM 2287 O O . ASP A 1 303 ? -44.178 -2.368 80.073 1.00 92.19 303 ASP A O 1
ATOM 2291 N N . ASP A 1 304 ? -44.623 -2.189 77.884 1.00 92.00 304 ASP A N 1
ATOM 2292 C CA . ASP A 1 304 ? -45.983 -1.650 78.048 1.00 92.00 304 ASP A CA 1
ATOM 2293 C C . ASP A 1 304 ? -46.897 -2.643 78.781 1.00 92.00 304 ASP A C 1
ATOM 2295 O O . ASP A 1 304 ? -47.599 -2.281 79.730 1.00 92.00 304 ASP A O 1
ATOM 2299 N N . LYS A 1 305 ? -46.859 -3.931 78.406 1.00 91.56 305 LYS A N 1
ATOM 2300 C CA . LYS A 1 305 ? -47.608 -4.990 79.108 1.00 91.56 305 LYS A CA 1
ATOM 2301 C C . LYS A 1 305 ? -47.108 -5.173 80.542 1.00 91.56 305 LYS A C 1
ATOM 2303 O O . LYS A 1 305 ? -47.922 -5.378 81.439 1.00 91.56 305 LYS A O 1
ATOM 2308 N N . ALA A 1 306 ? -45.804 -5.061 80.791 1.00 88.69 306 ALA A N 1
ATOM 2309 C CA . ALA A 1 306 ? -45.232 -5.123 82.134 1.00 88.69 306 ALA A CA 1
ATOM 2310 C C . ALA A 1 306 ? -45.605 -3.895 82.983 1.00 88.69 306 ALA A C 1
ATOM 2312 O O . ALA A 1 306 ? -45.889 -4.044 84.171 1.00 88.69 306 ALA A O 1
ATOM 2313 N N . ALA A 1 307 ? -45.657 -2.699 82.394 1.00 90.56 307 ALA A N 1
ATOM 2314 C CA . ALA A 1 307 ? -46.114 -1.475 83.046 1.00 90.56 307 ALA A CA 1
ATOM 2315 C C . ALA A 1 307 ? -47.614 -1.537 83.373 1.00 90.56 307 ALA A C 1
ATOM 2317 O O . ALA A 1 307 ? -48.007 -1.221 84.495 1.00 90.56 307 ALA A O 1
ATOM 2318 N N . ALA A 1 308 ? -48.441 -2.028 82.445 1.00 90.31 308 ALA A N 1
ATOM 2319 C CA . ALA A 1 308 ? -49.865 -2.263 82.671 1.00 90.31 308 ALA A CA 1
ATOM 2320 C C . ALA A 1 308 ? -50.113 -3.315 83.767 1.00 90.31 308 ALA A C 1
ATOM 2322 O O . ALA A 1 308 ? -50.963 -3.106 84.628 1.00 90.31 308 ALA A O 1
ATOM 2323 N N . LEU A 1 309 ? -49.344 -4.412 83.788 1.00 89.62 309 LEU A N 1
ATOM 2324 C CA . LEU A 1 309 ? -49.423 -5.435 84.838 1.00 89.62 309 LEU A CA 1
ATOM 2325 C C . LEU A 1 309 ? -48.946 -4.924 86.204 1.00 89.62 309 LEU A C 1
ATOM 2327 O O . LEU A 1 309 ? -49.536 -5.301 87.212 1.00 89.62 309 LEU A O 1
ATOM 2331 N N . ARG A 1 310 ? -47.922 -4.057 86.256 1.00 92.50 310 ARG A N 1
ATOM 2332 C CA . ARG A 1 310 ? -47.521 -3.363 87.494 1.00 92.50 310 ARG A CA 1
ATOM 2333 C C . ARG A 1 310 ? -48.640 -2.453 87.983 1.00 92.50 310 ARG A C 1
ATOM 2335 O O . ARG A 1 310 ? -49.124 -2.672 89.081 1.00 92.50 310 ARG A O 1
ATOM 2342 N N . LYS A 1 311 ? -49.143 -1.552 87.133 1.00 91.75 311 LYS A N 1
ATOM 2343 C CA . LYS A 1 311 ? -50.245 -0.643 87.479 1.00 91.75 311 LYS A CA 1
ATOM 2344 C C . LYS A 1 311 ? -51.500 -1.391 87.940 1.00 91.75 311 LYS A C 1
ATOM 2346 O O . LYS A 1 311 ? -52.109 -0.985 88.917 1.00 91.75 311 LYS A O 1
ATOM 2351 N N . ALA A 1 312 ? -51.858 -2.499 87.291 1.00 87.31 312 ALA A N 1
ATOM 2352 C CA . ALA A 1 312 ? -52.976 -3.338 87.720 1.00 87.31 312 ALA A CA 1
ATOM 2353 C C . ALA A 1 312 ? -52.708 -4.040 89.066 1.00 87.31 312 ALA A C 1
ATOM 2355 O O . ALA A 1 312 ? -53.636 -4.252 89.839 1.00 87.31 312 ALA A O 1
ATOM 2356 N N . LEU A 1 313 ? -51.457 -4.401 89.368 1.00 89.06 313 LEU A N 1
ATOM 2357 C CA . LEU A 1 313 ? -51.063 -4.963 90.663 1.00 89.06 313 LEU A CA 1
ATOM 2358 C C . LEU A 1 313 ? -51.045 -3.891 91.765 1.00 89.06 313 LEU A C 1
ATOM 2360 O O . LEU A 1 313 ? -51.484 -4.181 92.875 1.00 89.06 313 LEU A O 1
ATOM 2364 N N . ASP A 1 314 ? -50.623 -2.667 91.448 1.00 91.50 314 ASP A N 1
ATOM 2365 C CA . ASP A 1 314 ? -50.693 -1.503 92.334 1.00 91.50 314 ASP A CA 1
ATOM 2366 C C . ASP A 1 314 ? -52.166 -1.139 92.623 1.00 91.50 314 ASP A C 1
ATOM 2368 O O . ASP A 1 314 ? -52.550 -1.012 93.779 1.00 91.50 314 ASP A O 1
ATOM 2372 N N . GLU A 1 315 ? -53.037 -1.104 91.606 1.00 90.44 315 GLU A N 1
ATOM 2373 C CA . GLU A 1 315 ? -54.494 -0.915 91.753 1.00 90.44 315 GLU A CA 1
ATOM 2374 C C . GLU A 1 315 ? -55.165 -2.038 92.562 1.00 90.44 315 GLU A C 1
ATOM 2376 O O . GLU A 1 315 ? -56.094 -1.785 93.329 1.00 90.44 315 GLU A O 1
ATOM 2381 N N . GLN A 1 316 ? -54.709 -3.288 92.419 1.00 86.50 316 GLN A N 1
ATOM 2382 C CA . GLN A 1 316 ? -55.172 -4.395 93.260 1.00 86.50 316 GLN A CA 1
ATOM 2383 C C . GLN A 1 316 ? -54.670 -4.269 94.705 1.00 86.50 316 GLN A C 1
ATOM 2385 O O . GLN A 1 316 ? -55.395 -4.671 95.610 1.00 86.50 316 GLN A O 1
ATOM 2390 N N . GLN A 1 317 ? -53.483 -3.703 94.947 1.00 87.31 317 GLN A N 1
ATOM 2391 C CA . GLN A 1 317 ? -53.022 -3.378 96.301 1.00 87.31 317 GLN A CA 1
ATOM 2392 C C . GLN A 1 317 ? -53.827 -2.219 96.893 1.00 87.31 317 GLN A C 1
ATOM 2394 O O . GLN A 1 317 ? -54.315 -2.356 98.009 1.00 87.31 317 GLN A O 1
ATOM 2399 N N . GLU A 1 318 ? -54.065 -1.138 96.145 1.00 88.56 318 GLU A N 1
ATOM 2400 C CA . GLU A 1 318 ? -54.899 -0.018 96.594 1.00 88.56 318 GLU A CA 1
ATOM 2401 C C . GLU A 1 318 ? -56.342 -0.451 96.885 1.00 88.56 318 GLU A C 1
ATOM 2403 O O . GLU A 1 318 ? -56.889 -0.061 97.914 1.00 88.56 318 GLU A O 1
ATOM 2408 N N . GLU A 1 319 ? -56.970 -1.290 96.050 1.00 86.75 319 GLU A N 1
ATOM 2409 C CA . GLU A 1 319 ? -58.315 -1.802 96.345 1.00 86.75 319 GLU A CA 1
ATOM 2410 C C . GLU A 1 319 ? -58.311 -2.852 97.469 1.00 86.75 319 GLU A C 1
ATOM 2412 O O . GLU A 1 319 ? -59.294 -2.929 98.203 1.00 86.75 319 GLU A O 1
ATOM 2417 N N . LEU A 1 320 ? -57.227 -3.609 97.682 1.00 84.19 320 LEU A N 1
ATOM 2418 C CA . LEU A 1 320 ? -57.104 -4.532 98.818 1.00 84.19 320 LEU A CA 1
ATOM 2419 C C . LEU A 1 320 ? -56.876 -3.783 100.137 1.00 84.19 320 LEU A C 1
ATOM 2421 O O . LEU A 1 320 ? -57.537 -4.103 101.120 1.00 84.19 320 LEU A O 1
ATOM 2425 N N . ASP A 1 321 ? -56.044 -2.742 100.164 1.00 86.81 321 ASP A N 1
ATOM 2426 C CA . ASP A 1 321 ? -55.885 -1.840 101.313 1.00 86.81 321 ASP A CA 1
ATOM 2427 C C . ASP A 1 321 ? -57.169 -1.042 101.564 1.00 86.81 321 ASP A C 1
ATOM 2429 O O . ASP A 1 321 ? -57.611 -0.904 102.705 1.00 86.81 321 ASP A O 1
ATOM 2433 N N . SER A 1 322 ? -57.841 -0.595 100.500 1.00 83.50 322 SER A N 1
ATOM 2434 C CA . SER A 1 322 ? -59.175 0.004 100.557 1.00 83.50 322 SER A CA 1
ATOM 2435 C C . SER A 1 322 ? -60.210 -0.991 101.082 1.00 83.50 322 SER A C 1
ATOM 2437 O O . SER A 1 322 ? -61.076 -0.597 101.853 1.00 83.50 322 SER A O 1
ATOM 2439 N N . GLN A 1 323 ? -60.127 -2.285 100.752 1.00 80.62 323 GLN A N 1
ATOM 2440 C CA . GLN A 1 323 ? -60.984 -3.326 101.330 1.00 80.62 323 GLN A CA 1
ATOM 2441 C C . GLN A 1 323 ? -60.623 -3.656 102.776 1.00 80.62 323 GLN A C 1
ATOM 2443 O O . GLN A 1 323 ? -61.539 -3.807 103.574 1.00 80.62 323 GLN A O 1
ATOM 2448 N N . CYS A 1 324 ? -59.352 -3.657 103.170 1.00 80.25 324 CYS A N 1
ATOM 2449 C CA . CYS A 1 324 ? -58.945 -3.745 104.573 1.00 80.25 324 CYS A CA 1
ATOM 2450 C C . CYS A 1 324 ? -59.462 -2.540 105.377 1.00 80.25 324 CYS A C 1
ATOM 2452 O O . CYS A 1 324 ? -60.001 -2.713 106.468 1.00 80.25 324 CYS A O 1
ATOM 2454 N N . ALA A 1 325 ? -59.389 -1.329 104.819 1.00 77.50 325 ALA A N 1
ATOM 2455 C CA . ALA A 1 325 ? -59.935 -0.116 105.420 1.00 77.50 325 ALA A CA 1
ATOM 2456 C C . ALA A 1 325 ? -61.473 -0.123 105.451 1.00 77.50 325 ALA A C 1
ATOM 2458 O O . ALA A 1 325 ? -62.054 0.245 106.469 1.00 77.50 325 ALA A O 1
ATOM 2459 N N . LYS A 1 326 ? -62.145 -0.593 104.389 1.00 77.62 326 LYS A N 1
ATOM 2460 C CA . LYS A 1 326 ? -63.602 -0.820 104.356 1.00 77.62 326 LYS A CA 1
ATOM 2461 C C . LYS A 1 326 ? -64.007 -1.891 105.364 1.00 77.62 326 LYS A C 1
ATOM 2463 O O . LYS A 1 326 ? -65.034 -1.709 105.990 1.00 77.62 326 LYS A O 1
ATOM 2468 N N . VAL A 1 327 ? -63.237 -2.964 105.557 1.00 76.94 327 VAL A N 1
ATOM 2469 C CA . VAL A 1 327 ? -63.508 -4.012 106.557 1.00 76.94 327 VAL A CA 1
ATOM 2470 C C . VAL A 1 327 ? -63.325 -3.459 107.964 1.00 76.94 327 VAL A C 1
ATOM 2472 O O . VAL A 1 327 ? -64.267 -3.542 108.735 1.00 76.94 327 VAL A O 1
ATOM 2475 N N . ALA A 1 328 ? -62.215 -2.788 108.278 1.00 75.38 328 ALA A N 1
ATOM 2476 C CA . ALA A 1 328 ? -62.015 -2.156 109.585 1.00 75.38 328 ALA A CA 1
ATOM 2477 C C . ALA A 1 328 ? -63.066 -1.063 109.877 1.00 75.38 328 ALA A C 1
ATOM 2479 O O . ALA A 1 328 ? -63.570 -0.950 110.995 1.00 75.38 328 ALA A O 1
ATOM 2480 N N . ALA A 1 329 ? -63.454 -0.280 108.865 1.00 74.44 329 ALA A N 1
ATOM 2481 C CA . ALA A 1 329 ? -64.543 0.688 108.970 1.00 74.44 329 ALA A CA 1
ATOM 2482 C C . ALA A 1 329 ? -65.919 0.013 109.060 1.00 74.44 329 ALA A C 1
ATOM 2484 O O . ALA A 1 329 ? -66.791 0.534 109.748 1.00 74.44 329 ALA A O 1
ATOM 2485 N N . LEU A 1 330 ? -66.127 -1.140 108.415 1.00 75.38 330 LEU A N 1
ATOM 2486 C CA . LEU A 1 330 ? -67.351 -1.928 108.524 1.00 75.38 330 LEU A CA 1
ATOM 2487 C C . LEU A 1 330 ? -67.447 -2.611 109.883 1.00 75.38 330 LEU A C 1
ATOM 2489 O O . LEU A 1 330 ? -68.537 -2.610 110.429 1.00 75.38 330 LEU A O 1
ATOM 2493 N N . GLU A 1 331 ? -66.352 -3.103 110.459 1.00 72.69 331 GLU A N 1
ATOM 2494 C CA . GLU A 1 331 ? -66.260 -3.630 111.824 1.00 72.69 331 GLU A CA 1
ATOM 2495 C C . GLU A 1 331 ? -66.551 -2.525 112.844 1.00 72.69 331 GLU A C 1
ATOM 2497 O O . GLU A 1 331 ? -67.467 -2.673 113.650 1.00 72.69 331 GLU A O 1
ATOM 2502 N N . ALA A 1 332 ? -65.905 -1.359 112.732 1.00 69.50 332 ALA A N 1
ATOM 2503 C CA . ALA A 1 332 ? -66.236 -0.187 113.547 1.00 69.50 332 ALA A CA 1
ATOM 2504 C C . ALA A 1 332 ? -67.691 0.286 113.330 1.00 69.50 332 ALA A C 1
ATOM 2506 O O . ALA A 1 332 ? -68.371 0.690 114.275 1.00 69.50 332 ALA A O 1
ATOM 2507 N N . SER A 1 333 ? -68.215 0.195 112.101 1.00 66.12 333 SER A N 1
ATOM 2508 C CA . SER A 1 333 ? -69.625 0.482 111.814 1.00 66.12 333 SER A CA 1
ATOM 2509 C C . SER A 1 333 ? -70.564 -0.613 112.313 1.00 66.12 333 SER A C 1
ATOM 2511 O O . SER A 1 333 ? -71.717 -0.314 112.577 1.00 66.12 333 SER A O 1
ATOM 2513 N N . LEU A 1 334 ? -70.098 -1.855 112.476 1.00 61.59 334 LEU A N 1
ATOM 2514 C CA . LEU A 1 334 ? -70.850 -2.986 113.009 1.00 61.59 334 LEU A CA 1
ATOM 2515 C C . LEU A 1 334 ? -70.914 -2.880 114.531 1.00 61.59 334 LEU A C 1
ATOM 2517 O O . LEU A 1 334 ? -71.968 -3.133 115.095 1.00 61.59 334 LEU A O 1
ATOM 2521 N N . GLU A 1 335 ? -69.854 -2.422 115.196 1.00 66.62 335 GLU A N 1
ATOM 2522 C CA . GLU A 1 335 ? -69.908 -1.997 116.598 1.00 66.62 335 GLU A CA 1
ATOM 2523 C C . GLU A 1 335 ? -70.882 -0.815 116.762 1.00 66.62 335 GLU A C 1
ATOM 2525 O O . GLU A 1 335 ? -71.817 -0.874 117.568 1.00 66.62 335 GLU A O 1
ATOM 2530 N N . ALA A 1 336 ? -70.761 0.220 115.920 1.00 61.62 336 ALA A N 1
ATOM 2531 C CA . ALA A 1 336 ? -71.676 1.363 115.917 1.00 61.62 336 ALA A CA 1
ATOM 2532 C C . ALA A 1 336 ? -73.121 0.997 115.512 1.00 61.62 336 ALA A C 1
ATOM 2534 O O . ALA A 1 336 ? -74.064 1.635 115.977 1.00 61.62 336 ALA A O 1
ATOM 2535 N N . ALA A 1 337 ? -73.330 -0.046 114.704 1.00 52.84 337 ALA A N 1
ATOM 2536 C CA . ALA A 1 337 ? -74.641 -0.543 114.284 1.00 52.84 337 ALA A CA 1
ATOM 2537 C C . ALA A 1 337 ? -75.201 -1.616 115.222 1.00 52.84 337 ALA A C 1
ATOM 2539 O O . ALA A 1 337 ? -76.412 -1.769 115.303 1.00 52.84 337 ALA A O 1
ATOM 2540 N N . GLN A 1 338 ? -74.387 -2.295 116.026 1.00 60.28 338 GLN A N 1
ATOM 2541 C CA . GLN A 1 338 ? -74.849 -3.018 117.216 1.00 60.28 338 GLN A CA 1
ATOM 2542 C C . GLN A 1 338 ? -75.256 -2.034 118.328 1.00 60.28 338 GLN A C 1
ATOM 2544 O O . GLN A 1 338 ? -76.107 -2.355 119.165 1.00 60.28 338 GLN A O 1
ATOM 2549 N N . ALA A 1 339 ? -74.720 -0.807 118.304 1.00 53.06 339 ALA A N 1
ATOM 2550 C CA . ALA A 1 339 ? -75.227 0.314 119.089 1.00 53.06 339 ALA A CA 1
ATOM 2551 C C . ALA A 1 339 ? -76.471 0.993 118.465 1.00 53.06 339 ALA A C 1
ATOM 2553 O O . ALA A 1 339 ? -77.379 1.347 119.214 1.00 53.06 339 ALA A O 1
ATOM 2554 N N . SER A 1 340 ? -76.577 1.138 117.133 1.00 45.69 340 SER A N 1
ATOM 2555 C CA . SER A 1 340 ? -77.679 1.877 116.473 1.00 45.69 340 SER A CA 1
ATOM 2556 C C . SER A 1 340 ? -78.861 1.027 115.972 1.00 45.69 340 SER A C 1
ATOM 2558 O O . SER A 1 340 ? -79.974 1.541 115.876 1.00 45.69 340 SER A O 1
ATOM 2560 N N . SER A 1 341 ? -78.705 -0.286 115.772 1.00 43.88 341 SER A N 1
ATOM 2561 C CA . SER A 1 341 ? -79.837 -1.221 115.575 1.00 43.88 341 SER A CA 1
ATOM 2562 C C . SER A 1 341 ? -80.666 -1.421 116.849 1.00 43.88 341 SER A C 1
ATOM 2564 O O . SER A 1 341 ? -81.799 -1.893 116.788 1.00 43.88 341 SER A O 1
ATOM 2566 N N . LYS A 1 342 ? -80.154 -0.970 118.003 1.00 46.94 342 LYS A N 1
ATOM 2567 C CA . LYS A 1 342 ? -80.943 -0.741 119.224 1.00 46.94 342 LYS A CA 1
ATOM 2568 C C . LYS A 1 342 ? -81.780 0.551 119.180 1.00 46.94 342 LYS A C 1
ATOM 2570 O O . LYS A 1 342 ? -82.488 0.813 120.149 1.00 46.94 342 LYS A O 1
ATOM 2575 N N . ALA A 1 343 ? -81.682 1.367 118.124 1.00 43.88 343 ALA A N 1
ATOM 2576 C CA . ALA A 1 343 ? -82.192 2.741 118.105 1.00 43.88 343 ALA A CA 1
ATOM 2577 C C . ALA A 1 343 ? -83.094 3.121 116.909 1.00 43.88 343 ALA A C 1
ATOM 2579 O O . ALA A 1 343 ? -83.944 3.990 117.093 1.00 43.88 343 ALA A O 1
ATOM 2580 N N . ALA A 1 344 ? -82.960 2.524 115.715 1.00 37.19 344 ALA A N 1
ATOM 2581 C CA . ALA A 1 344 ? -83.770 2.923 114.550 1.00 37.19 344 ALA A CA 1
ATOM 2582 C C . ALA A 1 344 ? -84.108 1.779 113.575 1.00 37.19 344 ALA A C 1
ATOM 2584 O O . ALA A 1 344 ? -83.305 0.876 113.350 1.00 37.19 344 ALA A O 1
ATOM 2585 N N . ALA A 1 345 ? -85.288 1.867 112.948 1.00 32.66 345 ALA A N 1
ATOM 2586 C CA . ALA A 1 345 ? -85.748 0.966 111.893 1.00 32.66 345 ALA A CA 1
ATOM 2587 C C . ALA A 1 345 ? -86.543 1.720 110.805 1.00 32.66 345 ALA A C 1
ATOM 2589 O O . ALA A 1 345 ? -87.282 2.652 111.109 1.00 32.66 345 ALA A O 1
ATOM 2590 N N . SER A 1 346 ? -86.425 1.236 109.561 1.00 36.44 346 SER A N 1
ATOM 2591 C CA . SER A 1 346 ? -87.203 1.573 108.347 1.00 36.44 346 SER A CA 1
ATOM 2592 C C . SER A 1 346 ? -87.200 3.016 107.803 1.00 36.44 346 SER A C 1
ATOM 2594 O O . SER A 1 346 ? -87.761 3.920 108.412 1.00 36.44 346 SER A O 1
ATOM 2596 N N . ALA A 1 347 ? -86.726 3.162 106.558 1.00 39.78 347 ALA A N 1
ATOM 2597 C CA . ALA A 1 347 ? -87.344 3.966 105.490 1.00 39.78 347 ALA A CA 1
ATOM 2598 C C . ALA A 1 347 ? -86.766 3.536 104.112 1.00 39.78 347 ALA A C 1
ATOM 2600 O O . ALA A 1 347 ? -85.550 3.357 104.022 1.00 39.78 347 ALA A O 1
ATOM 2601 N N . PRO A 1 348 ? -87.579 3.335 103.055 1.00 52.53 348 PRO A N 1
ATOM 2602 C CA . PRO A 1 348 ? -87.101 3.161 101.675 1.00 52.53 348 PRO A CA 1
ATOM 2603 C C . PRO A 1 348 ? -86.864 4.520 100.968 1.00 52.53 348 PRO A C 1
ATOM 2605 O O . PRO A 1 348 ? -87.356 5.539 101.454 1.00 52.53 348 PRO A O 1
ATOM 2608 N N . PRO A 1 349 ? -86.122 4.562 99.841 1.00 50.88 349 PRO A N 1
ATOM 2609 C CA . PRO A 1 349 ? -85.832 5.799 99.106 1.00 50.88 349 PRO A CA 1
ATOM 2610 C C . PRO A 1 349 ? -87.034 6.335 98.308 1.00 50.88 349 PRO A C 1
ATOM 2612 O O . PRO A 1 349 ? -87.942 5.585 97.955 1.00 50.88 349 PRO A O 1
ATOM 2615 N N . ASP A 1 350 ? -86.998 7.636 98.011 1.00 59.12 350 ASP A N 1
ATOM 2616 C CA . ASP A 1 350 ? -88.089 8.399 97.387 1.00 59.12 350 ASP A CA 1
ATOM 2617 C C . ASP A 1 350 ? -87.893 8.603 95.866 1.00 59.12 350 ASP A C 1
ATOM 2619 O O . ASP A 1 350 ? -86.775 8.522 95.344 1.00 59.12 350 ASP A O 1
ATOM 2623 N N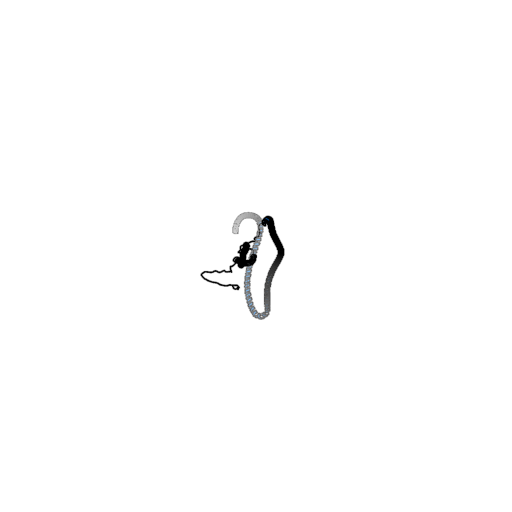 . GLN A 1 351 ? -88.989 8.893 95.161 1.00 57.84 351 GLN A N 1
ATOM 2624 C CA . GLN A 1 351 ? -89.105 8.953 93.696 1.00 57.84 351 GLN A CA 1
ATOM 2625 C C . GLN A 1 351 ? -88.077 9.900 93.046 1.00 57.84 351 GLN A C 1
ATOM 2627 O O . GLN A 1 351 ? -87.490 9.584 92.012 1.00 57.84 351 GLN A O 1
ATOM 2632 N N . ASP A 1 352 ? -87.804 11.024 93.713 1.00 61.59 352 ASP A N 1
ATOM 2633 C CA . ASP A 1 352 ? -86.932 12.120 93.271 1.00 61.59 352 ASP A CA 1
ATOM 2634 C C . ASP A 1 352 ? -85.468 11.691 93.009 1.00 61.59 352 ASP A C 1
ATOM 2636 O O . ASP A 1 352 ? -84.716 12.378 92.317 1.00 61.59 352 ASP A O 1
ATOM 2640 N N . TYR A 1 353 ? -85.044 10.536 93.539 1.00 66.19 353 TYR A N 1
ATOM 2641 C CA . TYR A 1 353 ? -83.737 9.932 93.255 1.00 66.19 353 TYR A CA 1
ATOM 2642 C C . TYR A 1 353 ? -83.686 9.244 91.878 1.00 66.19 353 TYR A C 1
ATOM 2644 O O . TYR A 1 353 ? -82.669 9.311 91.185 1.00 66.19 353 TYR A O 1
ATOM 2652 N N . ILE A 1 354 ? -84.790 8.613 91.463 1.00 60.00 354 ILE A N 1
ATOM 2653 C CA . ILE A 1 354 ? -84.885 7.843 90.214 1.00 60.00 354 ILE A CA 1
ATOM 2654 C C . ILE A 1 354 ? -84.856 8.792 89.012 1.00 60.00 354 ILE A C 1
ATOM 2656 O O . ILE A 1 354 ? -84.067 8.591 88.088 1.00 60.00 354 ILE A O 1
ATOM 2660 N N . ASP A 1 355 ? -85.640 9.870 89.054 1.00 66.06 355 ASP A N 1
ATOM 2661 C CA . ASP A 1 355 ? -85.735 10.822 87.941 1.00 66.06 355 ASP A CA 1
ATOM 2662 C C . ASP A 1 355 ? -84.396 11.540 87.683 1.00 66.06 355 ASP A C 1
ATOM 2664 O O . ASP A 1 355 ? -84.007 11.759 86.533 1.00 66.06 355 ASP A O 1
ATOM 2668 N N . ARG A 1 356 ? -83.614 11.809 88.741 1.00 68.25 356 ARG A N 1
ATOM 2669 C CA . ARG A 1 356 ? -82.245 12.346 88.629 1.00 68.25 356 ARG A CA 1
ATOM 2670 C C . ARG A 1 356 ? -81.278 11.354 87.975 1.00 68.25 356 ARG A C 1
ATOM 2672 O O . ARG A 1 356 ? -80.445 11.773 87.171 1.00 68.25 356 ARG A O 1
ATOM 2679 N N . MET A 1 357 ? -81.387 10.055 88.275 1.00 71.31 357 MET A N 1
ATOM 2680 C CA . MET A 1 357 ? -80.596 9.017 87.598 1.00 71.31 357 MET A CA 1
ATOM 2681 C C . MET A 1 357 ? -80.955 8.901 86.112 1.00 71.31 357 MET A C 1
ATOM 2683 O O . MET A 1 357 ? -80.053 8.805 85.279 1.00 71.31 357 MET A O 1
ATOM 2687 N N . VAL A 1 358 ? -82.246 8.947 85.766 1.00 68.94 358 VAL A N 1
ATOM 2688 C CA . VAL A 1 358 ? -82.704 8.897 84.366 1.00 68.94 358 VAL A CA 1
ATOM 2689 C C . VAL A 1 358 ? -82.209 10.120 83.590 1.00 68.94 358 VAL A C 1
ATOM 2691 O O . VAL A 1 358 ? -81.634 9.961 82.514 1.00 68.94 358 VAL A O 1
ATOM 2694 N N . ALA A 1 359 ? -82.336 11.326 84.153 1.00 69.81 359 ALA A N 1
ATOM 2695 C CA . ALA A 1 359 ? -81.833 12.552 83.532 1.00 69.81 359 ALA A CA 1
ATOM 2696 C C . ALA A 1 359 ? -80.308 12.516 83.299 1.00 69.81 359 ALA A C 1
ATOM 2698 O O . ALA A 1 359 ? -79.840 12.901 82.227 1.00 69.81 359 ALA A O 1
ATOM 2699 N N . ALA A 1 360 ? -79.532 12.005 84.263 1.00 71.25 360 ALA A N 1
ATOM 2700 C CA . ALA A 1 360 ? -78.083 11.854 84.124 1.00 71.25 360 ALA A CA 1
ATOM 2701 C C . ALA A 1 360 ? -77.693 10.822 83.048 1.00 71.25 360 ALA A C 1
ATOM 2703 O O . ALA A 1 360 ? -76.787 11.076 82.253 1.00 71.25 360 ALA A O 1
ATOM 2704 N N . ALA A 1 361 ? -78.392 9.683 82.979 1.00 68.88 361 ALA A N 1
ATOM 2705 C CA . ALA A 1 361 ? -78.157 8.659 81.960 1.00 68.88 361 ALA A CA 1
ATOM 2706 C C . ALA A 1 361 ? -78.484 9.163 80.542 1.00 68.88 361 ALA A C 1
ATOM 2708 O O . ALA A 1 361 ? -77.720 8.921 79.608 1.00 68.88 361 ALA A O 1
ATOM 2709 N N . VAL A 1 362 ? -79.578 9.916 80.392 1.00 72.94 362 VAL A N 1
ATOM 2710 C CA . VAL A 1 362 ? -79.959 10.566 79.129 1.00 72.94 362 VAL A CA 1
ATOM 2711 C C . VAL A 1 362 ? -78.921 11.608 78.702 1.00 72.94 362 VAL A C 1
ATOM 2713 O O . VAL A 1 362 ? -78.474 11.586 77.556 1.00 72.94 362 VAL A O 1
ATOM 2716 N N . ALA A 1 363 ? -78.478 12.478 79.615 1.00 72.06 363 ALA A N 1
ATOM 2717 C CA . ALA A 1 363 ? -77.449 13.476 79.318 1.00 72.06 363 ALA A CA 1
ATOM 2718 C C . ALA A 1 363 ? -76.121 12.831 78.876 1.00 72.06 363 ALA A C 1
ATOM 2720 O O . ALA A 1 363 ? -75.485 13.311 77.938 1.00 72.06 363 ALA A O 1
ATOM 2721 N N . ALA A 1 364 ? -75.732 11.710 79.496 1.00 72.56 364 ALA A N 1
ATOM 2722 C CA . ALA A 1 364 ? -74.550 10.947 79.098 1.00 72.56 364 ALA A CA 1
ATOM 2723 C C . ALA A 1 364 ? -74.684 10.327 77.692 1.00 72.56 364 ALA A C 1
ATOM 2725 O O . ALA A 1 364 ? -73.722 10.354 76.927 1.00 72.56 364 ALA A O 1
ATOM 2726 N N . GLN A 1 365 ? -75.865 9.813 77.322 1.00 72.81 365 GLN A N 1
ATOM 2727 C CA . GLN A 1 365 ? -76.107 9.264 75.980 1.00 72.81 365 GLN A CA 1
ATOM 2728 C C . GLN A 1 365 ? -76.103 10.336 74.882 1.00 72.81 365 GLN A C 1
ATOM 2730 O O . GLN A 1 365 ? -75.579 10.083 73.799 1.00 72.81 365 GLN A O 1
ATOM 2735 N N . VAL A 1 366 ? -76.635 11.533 75.153 1.00 76.19 366 VAL A N 1
ATOM 2736 C CA . VAL A 1 366 ? -76.562 12.661 74.205 1.00 76.19 366 VAL A CA 1
ATOM 2737 C C . VAL A 1 366 ? -75.110 13.118 74.028 1.00 76.19 366 VAL A C 1
ATOM 2739 O O . VAL A 1 366 ? -74.641 13.214 72.898 1.00 76.19 366 VAL A O 1
ATOM 2742 N N . ALA A 1 367 ? -74.353 13.284 75.118 1.00 74.12 367 ALA A N 1
ATOM 2743 C CA . ALA A 1 367 ? -72.946 13.685 75.047 1.00 74.12 367 ALA A CA 1
ATOM 2744 C C . ALA A 1 367 ? -72.050 12.664 74.308 1.00 74.12 367 ALA A C 1
ATOM 2746 O O . ALA A 1 367 ? -71.138 13.053 73.580 1.00 74.12 367 ALA A O 1
ATOM 2747 N N . ASP A 1 368 ? -72.308 11.360 74.458 1.00 73.94 368 ASP A N 1
ATOM 2748 C CA . ASP A 1 368 ? -71.628 10.295 73.704 1.00 73.94 368 ASP A CA 1
ATOM 2749 C C . ASP A 1 368 ? -72.030 10.288 72.213 1.00 73.94 368 ASP A C 1
ATOM 2751 O O . ASP A 1 368 ? -71.185 10.045 71.350 1.00 73.94 368 ASP A O 1
ATOM 2755 N N . ALA A 1 369 ? -73.278 10.635 71.875 1.00 70.56 369 ALA A N 1
ATOM 2756 C CA . ALA A 1 369 ? -73.700 10.827 70.486 1.00 70.56 369 ALA A CA 1
ATOM 2757 C C . ALA A 1 369 ? -73.013 12.045 69.833 1.00 70.56 369 ALA A C 1
ATOM 2759 O O . ALA A 1 369 ? -72.412 11.900 68.767 1.00 70.56 369 ALA A O 1
ATOM 2760 N N . ASP A 1 370 ? -73.013 13.207 70.493 1.00 74.31 370 ASP A N 1
ATOM 2761 C CA . ASP A 1 370 ? -72.358 14.432 70.004 1.00 74.31 370 ASP A CA 1
ATOM 2762 C C . ASP A 1 370 ? -70.835 14.249 69.852 1.00 74.31 370 ASP A C 1
ATOM 2764 O O . ASP A 1 370 ? -70.223 14.705 68.877 1.00 74.31 370 ASP A O 1
ATOM 2768 N N . LYS A 1 371 ? -70.209 13.501 70.772 1.00 79.56 371 LYS A N 1
ATOM 2769 C CA . LYS A 1 371 ? -68.792 13.117 70.686 1.00 79.56 371 LYS A CA 1
ATOM 2770 C C . LYS A 1 371 ? -68.503 12.238 69.465 1.00 79.56 371 LYS A C 1
ATOM 2772 O O . LYS A 1 371 ? -67.491 12.430 68.801 1.00 79.56 371 LYS A O 1
ATOM 2777 N N . ARG A 1 372 ? -69.397 11.306 69.118 1.00 74.56 372 ARG A N 1
ATOM 2778 C CA . ARG A 1 372 ? -69.247 10.454 67.921 1.00 74.56 372 ARG A CA 1
ATOM 2779 C C . ARG A 1 372 ? -69.471 11.221 66.621 1.00 74.56 372 ARG A C 1
ATOM 2781 O O . ARG A 1 372 ? -68.787 10.933 65.643 1.00 74.56 372 ARG A O 1
ATOM 2788 N N . VAL A 1 373 ? -70.387 12.191 66.603 1.00 77.62 373 VAL A N 1
ATOM 2789 C CA . VAL A 1 373 ? -70.593 13.081 65.446 1.00 77.62 373 VAL A CA 1
ATOM 2790 C C . VAL A 1 373 ? -69.350 13.945 65.211 1.00 77.62 373 VAL A C 1
ATOM 2792 O O . VAL A 1 373 ? -68.831 13.960 64.098 1.00 77.62 373 VAL A O 1
ATOM 2795 N N . SER A 1 374 ? -68.803 14.574 66.254 1.00 77.38 374 SER A N 1
ATOM 2796 C CA . SER A 1 374 ? -67.583 15.393 66.141 1.00 77.38 374 SER A CA 1
ATOM 2797 C C . SER A 1 374 ? -66.322 14.575 65.812 1.00 77.38 374 SER A C 1
ATOM 2799 O O . SER A 1 374 ? -65.523 14.997 64.977 1.00 77.38 374 SER A O 1
ATOM 2801 N N . GLU A 1 375 ? -66.163 13.362 66.355 1.00 78.56 375 GLU A N 1
ATOM 2802 C CA . GLU A 1 375 ? -65.095 12.438 65.933 1.00 78.56 375 GLU A CA 1
ATOM 2803 C C . GLU A 1 375 ? -65.235 11.962 64.478 1.00 78.56 375 GLU A C 1
ATOM 2805 O O . GLU A 1 375 ? -64.226 11.679 63.831 1.00 78.56 375 GLU A O 1
ATOM 2810 N N . ALA A 1 376 ? -66.459 11.837 63.957 1.00 73.44 376 ALA A N 1
ATOM 2811 C CA . ALA A 1 376 ? -66.700 11.485 62.558 1.00 73.44 376 ALA A CA 1
ATOM 2812 C C . ALA A 1 376 ? -66.449 12.675 61.617 1.00 73.44 376 ALA A C 1
ATOM 2814 O O . ALA A 1 376 ? -65.858 12.488 60.557 1.00 73.44 376 ALA A O 1
ATOM 2815 N N . GLN A 1 377 ? -66.820 13.892 62.026 1.00 81.38 377 GLN A N 1
ATOM 2816 C CA . GLN A 1 377 ? -66.530 15.132 61.296 1.00 81.38 377 GLN A CA 1
ATOM 2817 C C . GLN A 1 377 ? -65.019 15.380 61.189 1.00 81.38 377 GLN A C 1
ATOM 2819 O O . GLN A 1 377 ? -64.520 15.548 60.083 1.00 81.38 377 GLN A O 1
ATOM 2824 N N . ALA A 1 378 ? -64.262 15.265 62.286 1.00 80.69 378 ALA A N 1
ATOM 2825 C CA . ALA A 1 378 ? -62.803 15.432 62.257 1.00 80.69 378 ALA A CA 1
ATOM 2826 C C . ALA A 1 378 ? -62.084 14.398 61.358 1.00 80.69 378 ALA A C 1
ATOM 2828 O O . ALA A 1 378 ? -61.065 14.705 60.741 1.00 80.69 378 ALA A O 1
ATOM 2829 N N . LYS A 1 379 ? -62.613 13.168 61.250 1.00 79.38 379 LYS A N 1
ATOM 2830 C CA . LYS A 1 379 ? -62.101 12.144 60.314 1.00 79.38 379 LYS A CA 1
ATOM 2831 C C . LYS A 1 379 ? -62.450 12.459 58.861 1.00 79.38 379 LYS A C 1
ATOM 2833 O O . LYS A 1 379 ? -61.648 12.186 57.977 1.00 79.38 379 LYS A O 1
ATOM 2838 N N . LEU A 1 380 ? -63.631 13.024 58.620 1.00 79.69 380 LEU A N 1
ATOM 2839 C CA . LEU A 1 380 ? -64.074 13.460 57.299 1.00 79.69 380 LEU A CA 1
ATOM 2840 C C . LEU A 1 380 ? -63.206 14.629 56.803 1.00 79.69 380 LEU A C 1
ATOM 2842 O O . LEU A 1 380 ? -62.678 14.542 55.701 1.00 79.69 380 LEU A O 1
ATOM 2846 N N . GLU A 1 381 ? -62.972 15.648 57.636 1.00 84.00 381 GLU A N 1
ATOM 2847 C CA . GLU A 1 381 ? -62.076 16.779 57.334 1.00 84.00 381 GLU A CA 1
ATOM 2848 C C . GLU A 1 381 ? -60.636 16.316 57.039 1.00 84.00 381 GLU A C 1
ATOM 2850 O O . GLU A 1 381 ? -60.009 16.790 56.091 1.00 84.00 381 GLU A O 1
ATOM 2855 N N . ALA A 1 382 ? -60.117 15.346 57.803 1.00 81.94 382 ALA A N 1
ATOM 2856 C CA . ALA A 1 382 ? -58.798 14.763 57.554 1.00 81.94 382 ALA A CA 1
ATOM 2857 C C . ALA A 1 382 ? -58.724 14.019 56.206 1.00 81.94 382 ALA A C 1
ATOM 2859 O O . ALA A 1 382 ? -57.769 14.211 55.454 1.00 81.94 382 ALA A O 1
ATOM 2860 N N . LEU A 1 383 ? -59.739 13.213 55.869 1.00 78.50 383 LEU A N 1
ATOM 2861 C CA . LEU A 1 383 ? -59.807 12.497 54.588 1.00 78.50 383 LEU A CA 1
ATOM 2862 C C . LEU A 1 383 ? -60.033 13.436 53.393 1.00 78.50 383 LEU A C 1
ATOM 2864 O O . LEU A 1 383 ? -59.523 13.162 52.310 1.00 78.50 383 LEU A O 1
ATOM 2868 N N . GLU A 1 384 ? -60.748 14.550 53.572 1.00 83.50 384 GLU A N 1
ATOM 2869 C CA . GLU A 1 384 ? -60.865 15.601 52.552 1.00 83.50 384 GLU A CA 1
ATOM 2870 C C . GLU A 1 384 ? -59.504 16.267 52.288 1.00 83.50 384 GLU A C 1
ATOM 2872 O O . GLU A 1 384 ? -59.094 16.357 51.131 1.00 83.50 384 GLU A O 1
ATOM 2877 N N . ALA A 1 385 ? -58.743 16.615 53.331 1.00 84.31 385 ALA A N 1
ATOM 2878 C CA . ALA A 1 385 ? -57.392 17.165 53.181 1.00 84.31 385 ALA A CA 1
ATOM 2879 C C . ALA A 1 385 ? -56.389 16.162 52.563 1.00 84.31 385 ALA A C 1
ATOM 2881 O O . ALA A 1 385 ? -55.531 16.545 51.760 1.00 84.31 385 ALA A O 1
ATOM 2882 N N . GLU A 1 386 ? -56.486 14.869 52.895 1.00 82.06 386 GLU A N 1
ATOM 2883 C CA . GLU A 1 386 ? -55.673 13.825 52.258 1.00 82.06 386 GLU A CA 1
ATOM 2884 C C . GLU A 1 386 ? -56.050 13.608 50.785 1.00 82.06 386 GLU A C 1
ATOM 2886 O O . GLU A 1 386 ? -55.150 13.449 49.951 1.00 82.06 386 GLU A O 1
ATOM 2891 N N . LEU A 1 387 ? -57.345 13.663 50.443 1.00 81.56 387 LEU A N 1
ATOM 2892 C CA . LEU A 1 387 ? -57.820 13.597 49.062 1.00 81.56 387 LEU A CA 1
ATOM 2893 C C . LEU A 1 387 ? -57.310 14.793 48.250 1.00 81.56 387 LEU A C 1
ATOM 2895 O O . LEU A 1 387 ? -56.660 14.566 47.229 1.00 81.56 387 LEU A O 1
ATOM 2899 N N . GLU A 1 388 ? -57.502 16.031 48.719 1.00 85.31 388 GLU A N 1
ATOM 2900 C CA . GLU A 1 388 ? -56.992 17.242 48.054 1.00 85.31 388 GLU A CA 1
ATOM 2901 C C . GLU A 1 388 ? -55.473 17.162 47.842 1.00 85.31 388 GLU A C 1
ATOM 2903 O O . GLU A 1 388 ? -54.982 17.340 46.726 1.00 85.31 388 GLU A O 1
ATOM 2908 N N . SER A 1 389 ? -54.720 16.764 48.873 1.00 83.00 389 SER A N 1
ATOM 2909 C CA . SER A 1 389 ? -53.275 16.540 48.768 1.00 83.00 389 SER A CA 1
ATOM 2910 C C . SER A 1 389 ? -52.904 15.444 47.756 1.00 83.00 389 SER A C 1
ATOM 2912 O O . SER A 1 389 ? -51.843 15.506 47.125 1.00 83.00 389 SER A O 1
ATOM 2914 N N . SER A 1 390 ? -53.724 14.399 47.606 1.00 76.31 390 SER A N 1
ATOM 2915 C CA . SER A 1 390 ? -53.500 13.336 46.617 1.00 76.31 390 SER A CA 1
ATOM 2916 C C . SER A 1 390 ? -53.817 13.802 45.190 1.00 76.31 390 SER A C 1
ATOM 2918 O O . SER A 1 390 ? -53.065 13.481 44.265 1.00 76.31 390 SER A O 1
ATOM 2920 N N . GLU A 1 391 ? -54.853 14.629 45.022 1.00 81.50 391 GLU A N 1
ATOM 2921 C CA . GLU A 1 391 ? -55.214 15.265 43.758 1.00 81.50 391 GLU A CA 1
ATOM 2922 C C . GLU A 1 391 ? -54.153 16.267 43.302 1.00 81.50 391 GLU A C 1
ATOM 2924 O O . GLU A 1 391 ? -53.764 16.242 42.139 1.00 81.50 391 GLU A O 1
ATOM 2929 N N . GLU A 1 392 ? -53.629 17.118 44.187 1.00 85.56 392 GLU A N 1
ATOM 2930 C CA . GLU A 1 392 ? -52.538 18.040 43.840 1.00 85.56 392 GLU A CA 1
ATOM 2931 C C . GLU A 1 392 ? -51.280 17.292 43.381 1.00 85.56 392 GLU A C 1
ATOM 2933 O O . GLU A 1 392 ? -50.652 17.676 42.388 1.00 85.56 392 GLU A O 1
ATOM 2938 N N . ARG A 1 393 ? -50.946 16.170 44.033 1.00 80.19 393 ARG A N 1
ATOM 2939 C CA . ARG A 1 393 ? -49.846 15.286 43.609 1.00 80.19 393 ARG A CA 1
ATOM 2940 C C . ARG A 1 393 ? -50.114 14.606 42.263 1.00 80.19 393 ARG A C 1
ATOM 2942 O O . ARG A 1 393 ? -49.195 14.489 41.459 1.00 80.19 393 ARG A O 1
ATOM 2949 N N . ALA A 1 394 ? -51.355 14.216 41.970 1.00 76.44 394 ALA A N 1
ATOM 2950 C CA . ALA A 1 394 ? -51.727 13.696 40.653 1.00 76.44 394 ALA A CA 1
ATOM 2951 C C . ALA A 1 394 ? -51.677 14.782 39.557 1.00 76.44 394 ALA A C 1
ATOM 2953 O O . ALA A 1 394 ? -51.121 14.552 38.485 1.00 76.44 394 ALA A O 1
ATOM 2954 N N . ARG A 1 395 ? -52.195 15.986 39.835 1.00 81.38 395 ARG A N 1
ATOM 2955 C CA . ARG A 1 395 ? -52.200 17.132 38.908 1.00 81.38 395 ARG A CA 1
ATOM 2956 C C . ARG A 1 395 ? -50.779 17.598 38.577 1.00 81.38 395 ARG A C 1
ATOM 2958 O O . ARG A 1 395 ? -50.499 17.882 37.417 1.00 81.38 395 ARG A O 1
ATOM 2965 N N . THR A 1 396 ? -49.879 17.637 39.561 1.00 83.12 396 THR A N 1
ATOM 2966 C CA . THR A 1 396 ? -48.462 17.981 39.340 1.00 83.12 396 THR A CA 1
ATOM 2967 C C . THR A 1 396 ? -47.686 16.881 38.611 1.00 83.12 396 THR A C 1
ATOM 2969 O O . THR A 1 396 ? -46.869 17.204 37.751 1.00 83.12 396 THR A O 1
ATOM 2972 N N . ALA A 1 397 ? -47.978 15.597 38.855 1.00 75.62 397 ALA A N 1
ATOM 2973 C CA . ALA A 1 397 ? -47.406 14.498 38.072 1.00 75.62 397 ALA A CA 1
ATOM 2974 C C . ALA A 1 397 ? -47.852 14.541 36.596 1.00 75.62 397 ALA A C 1
ATOM 2976 O O . ALA A 1 397 ? -47.016 14.437 35.699 1.00 75.62 397 ALA A O 1
ATOM 2977 N N . GLU A 1 398 ? -49.141 14.776 36.325 1.00 79.06 398 GLU A N 1
ATOM 2978 C CA . GLU A 1 398 ? -49.653 14.954 34.956 1.00 79.06 398 GLU A CA 1
ATOM 2979 C C . GLU A 1 398 ? -49.083 16.215 34.279 1.00 79.06 398 GLU A C 1
ATOM 2981 O O . GLU A 1 398 ? -48.756 16.181 33.094 1.00 79.06 398 GLU A O 1
ATOM 2986 N N . GLN A 1 399 ? -48.870 17.316 35.012 1.00 83.81 399 GLN A N 1
ATOM 2987 C CA . GLN A 1 399 ? -48.171 18.494 34.478 1.00 83.81 399 GLN A CA 1
ATOM 2988 C C . GLN A 1 399 ? -46.723 18.171 34.085 1.00 83.81 399 GLN A C 1
ATOM 2990 O O . GLN A 1 399 ? -46.330 18.455 32.954 1.00 83.81 399 GLN A O 1
ATOM 2995 N N . ALA A 1 400 ? -45.957 17.509 34.958 1.00 77.19 400 ALA A N 1
ATOM 2996 C CA . ALA A 1 400 ? -44.587 17.088 34.659 1.00 77.19 400 ALA A CA 1
ATOM 2997 C C . ALA A 1 400 ? -44.528 16.134 33.450 1.00 77.19 400 ALA A C 1
ATOM 2999 O O . ALA A 1 400 ? -43.695 16.305 32.560 1.00 77.19 400 ALA A O 1
ATOM 3000 N N . LYS A 1 401 ? -45.463 15.182 33.360 1.00 79.50 401 LYS A N 1
ATOM 3001 C CA . LYS A 1 401 ? -45.630 14.294 32.203 1.00 79.50 401 LYS A CA 1
ATOM 3002 C C . LYS A 1 401 ? -45.904 15.068 30.910 1.00 79.50 401 LYS A C 1
ATOM 3004 O O . LYS A 1 401 ? -45.300 14.757 29.882 1.00 79.50 401 LYS A O 1
ATOM 3009 N N . ILE A 1 402 ? -46.785 16.071 30.940 1.00 79.56 402 ILE A N 1
ATOM 3010 C CA . ILE A 1 402 ? -47.087 16.925 29.781 1.00 79.56 402 ILE A CA 1
ATOM 3011 C C . ILE A 1 402 ? -45.845 17.726 29.371 1.00 79.56 402 ILE A C 1
ATOM 3013 O O . ILE A 1 402 ? -45.514 17.763 28.187 1.00 79.56 402 ILE A O 1
ATOM 3017 N N . GLU A 1 403 ? -45.119 18.316 30.321 1.00 81.25 403 GLU A N 1
ATOM 3018 C CA . GLU A 1 403 ? -43.889 19.072 30.054 1.00 81.25 403 GLU A CA 1
ATOM 3019 C C . GLU A 1 403 ? -42.774 18.191 29.468 1.00 81.25 403 GLU A C 1
ATOM 3021 O O . GLU A 1 403 ? -42.162 18.572 28.468 1.00 81.25 403 GLU A O 1
ATOM 3026 N N . MET A 1 404 ? -42.558 16.984 30.003 1.00 77.25 404 MET A N 1
ATOM 3027 C CA . MET A 1 404 ? -41.596 16.020 29.451 1.00 77.25 404 MET A CA 1
ATOM 3028 C C . MET A 1 404 ? -42.021 15.501 28.069 1.00 77.25 404 MET A C 1
ATOM 3030 O O . MET A 1 404 ? -41.188 15.402 27.168 1.00 77.25 404 MET A O 1
ATOM 3034 N N . SER A 1 405 ? -43.315 15.250 27.851 1.00 80.38 405 SER A N 1
ATOM 3035 C CA . SER A 1 405 ? -43.851 14.856 26.537 1.00 80.38 405 SER A CA 1
ATOM 3036 C C . SER A 1 405 ? -43.680 15.967 25.494 1.00 80.38 405 SER A C 1
ATOM 3038 O O . SER A 1 405 ? -43.324 15.702 24.344 1.00 80.38 405 SER A O 1
ATOM 3040 N N . LEU A 1 406 ? -43.876 17.229 25.892 1.00 82.00 406 LEU A N 1
ATOM 3041 C CA . LEU A 1 406 ? -43.607 18.394 25.051 1.00 82.00 406 LEU A CA 1
ATOM 3042 C C . LEU A 1 406 ? -42.106 18.571 24.789 1.00 82.00 406 LEU A C 1
ATOM 3044 O O . LEU A 1 406 ? -41.739 18.932 23.671 1.00 82.00 406 LEU A O 1
ATOM 3048 N N . ALA A 1 407 ? -41.240 18.287 25.765 1.00 75.25 407 ALA A N 1
ATOM 3049 C CA . ALA A 1 407 ? -39.790 18.308 25.585 1.00 75.25 407 ALA A CA 1
ATOM 3050 C C . ALA A 1 407 ? -39.324 17.235 24.583 1.00 75.25 407 ALA A C 1
ATOM 3052 O O . ALA A 1 407 ? -38.575 17.563 23.664 1.00 75.25 407 ALA A O 1
ATOM 3053 N N . LEU A 1 408 ? -39.828 15.996 24.681 1.00 76.12 408 LEU A N 1
ATOM 3054 C CA . LEU A 1 408 ? -39.585 14.934 23.694 1.00 76.12 408 LEU A CA 1
ATOM 3055 C C . LEU A 1 408 ? -40.038 15.353 22.288 1.00 76.12 408 LEU A C 1
ATOM 3057 O O . LEU A 1 408 ? -39.254 15.281 21.341 1.00 76.12 408 LEU A O 1
ATOM 3061 N N . ALA A 1 409 ? -41.268 15.858 22.151 1.00 76.06 409 ALA A N 1
ATOM 3062 C CA . ALA A 1 409 ? -41.802 16.309 20.866 1.00 76.06 409 ALA A CA 1
ATOM 3063 C C . ALA A 1 409 ? -40.998 17.479 20.262 1.00 76.06 409 ALA A C 1
ATOM 3065 O O . ALA A 1 409 ? -40.801 17.535 19.048 1.00 76.06 409 ALA A O 1
ATOM 3066 N N . GLN A 1 410 ? -40.494 18.400 21.090 1.00 73.75 410 GLN A N 1
ATOM 3067 C CA . GLN A 1 410 ? -39.615 19.486 20.644 1.00 73.75 410 GLN A CA 1
ATOM 3068 C C . GLN A 1 410 ? -38.219 18.982 20.253 1.00 73.75 410 GLN A C 1
ATOM 3070 O O . GLN A 1 410 ? -37.643 19.493 19.291 1.00 73.75 410 GLN A O 1
ATOM 3075 N N . LEU A 1 411 ? -37.668 17.987 20.953 1.00 68.75 411 LEU A N 1
ATOM 3076 C CA . LEU A 1 411 ? -36.353 17.415 20.647 1.00 68.75 411 LEU A CA 1
ATOM 3077 C C . LEU A 1 411 ? -36.372 16.610 19.334 1.00 68.75 411 LEU A C 1
ATOM 3079 O O . LEU A 1 411 ? -35.415 16.672 18.561 1.00 68.75 411 LEU A O 1
ATOM 3083 N N . ASP A 1 412 ? -37.481 15.922 19.048 1.00 69.62 412 ASP A N 1
ATOM 3084 C CA . ASP A 1 412 ? -37.701 15.225 17.777 1.00 69.62 412 ASP A CA 1
ATOM 3085 C C . ASP A 1 412 ? -37.887 16.206 16.603 1.00 69.62 412 ASP A C 1
ATOM 3087 O O . ASP A 1 412 ? -37.201 16.096 15.585 1.00 69.62 412 ASP A O 1
ATOM 3091 N N . GLN A 1 413 ? -38.729 17.237 16.768 1.00 66.25 413 GLN A N 1
ATOM 3092 C CA . GLN A 1 413 ? -38.993 18.236 15.719 1.00 66.25 413 GLN A CA 1
ATOM 3093 C C . GLN A 1 413 ? -37.813 19.172 15.421 1.00 66.25 413 GLN A C 1
ATOM 3095 O O . GLN A 1 413 ? -37.649 19.603 14.280 1.00 66.25 413 GLN A O 1
ATOM 3100 N N . SER A 1 414 ? -37.023 19.552 16.431 1.00 58.47 414 SER A N 1
ATOM 3101 C CA . SER A 1 414 ? -35.972 20.568 16.262 1.00 58.47 414 SER A CA 1
ATOM 3102 C C . SER A 1 414 ? -34.687 20.022 15.642 1.00 58.47 414 SER A C 1
ATOM 3104 O O . SER A 1 414 ? -33.985 20.772 14.962 1.00 58.47 414 SER A O 1
ATOM 3106 N N . GLY A 1 415 ? -34.362 18.744 15.878 1.00 59.09 415 GLY A N 1
ATOM 3107 C CA . GLY A 1 415 ? -33.190 18.059 15.315 1.00 59.09 415 GLY A CA 1
ATOM 3108 C C . GLY A 1 415 ? -31.826 18.682 15.653 1.00 59.09 415 GLY A C 1
ATOM 3109 O O . GLY A 1 415 ? -30.823 18.287 15.060 1.00 59.09 415 GLY A O 1
ATOM 3110 N N . ASN A 1 416 ? -31.778 19.652 16.570 1.00 51.84 416 ASN A N 1
ATOM 3111 C CA . ASN A 1 416 ? -30.647 20.549 16.785 1.00 51.84 416 ASN A CA 1
ATOM 3112 C C . ASN A 1 416 ? -30.308 20.625 18.282 1.00 51.84 416 ASN A C 1
ATOM 3114 O O . ASN A 1 416 ? -31.174 20.914 19.104 1.00 51.84 416 ASN A O 1
ATOM 3118 N N . ILE A 1 417 ? -29.060 20.315 18.633 1.00 55.88 417 ILE A N 1
ATOM 3119 C CA . ILE A 1 417 ? -28.696 19.789 19.963 1.00 55.88 417 ILE A CA 1
ATOM 3120 C C . ILE A 1 417 ? -28.267 20.897 20.951 1.00 55.88 417 ILE A C 1
ATOM 3122 O O . ILE A 1 417 ? -28.260 20.687 22.162 1.00 55.88 417 ILE A O 1
ATOM 3126 N N . ASP A 1 418 ? -27.984 22.107 20.463 1.00 52.09 418 ASP A N 1
ATOM 3127 C CA . ASP A 1 418 ? -27.253 23.158 21.196 1.00 52.09 418 ASP A CA 1
ATOM 3128 C C . ASP A 1 418 ? -28.079 23.957 22.236 1.00 52.09 418 ASP A C 1
ATOM 3130 O O . ASP A 1 418 ? -27.819 25.135 22.496 1.00 52.09 418 ASP A O 1
ATOM 3134 N N . LYS A 1 419 ? -29.079 23.331 22.867 1.00 53.09 419 LYS A N 1
ATOM 3135 C CA . LYS A 1 419 ? -29.762 23.867 24.056 1.00 53.09 419 LYS A CA 1
ATOM 3136 C C . LYS A 1 419 ? -29.806 22.822 25.175 1.00 53.09 419 LYS A C 1
ATOM 3138 O O . LYS A 1 419 ? -30.694 21.971 25.158 1.00 53.09 419 LYS A O 1
ATOM 3143 N N . PRO A 1 420 ? -28.905 22.892 26.174 1.00 51.56 420 PRO A N 1
ATOM 3144 C CA . PRO A 1 420 ? -28.992 22.018 27.334 1.00 51.56 420 PRO A CA 1
ATOM 3145 C C . PRO A 1 420 ? -30.263 22.329 28.133 1.00 51.56 420 PRO A C 1
ATOM 3147 O O . PRO A 1 420 ? -30.486 23.467 28.555 1.00 51.56 420 PRO A O 1
ATOM 3150 N N . ILE A 1 421 ? -31.083 21.305 28.367 1.00 55.47 421 ILE A N 1
ATOM 3151 C CA . ILE A 1 421 ? -32.148 21.358 29.371 1.00 55.47 421 ILE A CA 1
ATOM 3152 C C . ILE A 1 421 ? -31.468 21.459 30.743 1.00 55.47 421 ILE A C 1
ATOM 3154 O O . ILE A 1 421 ? -30.532 20.715 31.041 1.00 55.47 421 ILE A O 1
ATOM 3158 N N . SER A 1 422 ? -31.899 22.421 31.562 1.00 46.50 422 SER A N 1
ATOM 3159 C CA . SER A 1 422 ? -31.224 22.787 32.812 1.00 46.50 422 SER A CA 1
ATOM 3160 C C . SER A 1 422 ? -31.228 21.646 33.838 1.00 46.50 422 SER A C 1
ATOM 3162 O O . SER A 1 422 ? -32.177 21.512 34.605 1.00 46.50 422 SER A O 1
ATOM 3164 N N . GLY A 1 423 ? -30.138 20.875 33.893 1.00 55.47 423 GLY A N 1
ATOM 3165 C CA . GLY A 1 423 ? -29.882 19.880 34.941 1.00 55.47 423 GLY A CA 1
ATOM 3166 C C . GLY A 1 423 ? -29.339 18.529 34.466 1.00 55.47 423 GLY A C 1
ATOM 3167 O O . GLY A 1 423 ? -28.899 17.756 35.311 1.00 55.47 423 GLY A O 1
ATOM 3168 N N . LEU A 1 424 ? -29.333 18.239 33.158 1.00 51.59 424 LEU A N 1
ATOM 3169 C CA . LEU A 1 424 ? -28.909 16.931 32.630 1.00 51.59 424 LEU A CA 1
ATOM 3170 C C . LEU A 1 424 ? -27.502 16.982 31.992 1.00 51.59 424 LEU A C 1
ATOM 3172 O O . LEU A 1 424 ? -27.236 17.876 31.181 1.00 51.59 424 LEU A O 1
ATOM 3176 N N . PRO A 1 425 ? -26.583 16.053 32.330 1.00 50.78 425 PRO A N 1
ATOM 3177 C CA . PRO A 1 425 ? -25.252 15.987 31.732 1.00 50.78 425 PRO A CA 1
ATOM 3178 C C . PRO A 1 425 ? -25.312 15.367 30.328 1.00 50.78 425 PRO A C 1
ATOM 3180 O O . PRO A 1 425 ? -25.672 14.207 30.156 1.00 50.78 425 PRO A O 1
ATOM 3183 N N . VAL A 1 426 ? -24.928 16.129 29.303 1.00 53.47 426 VAL A N 1
ATOM 3184 C CA . VAL A 1 426 ? -25.067 15.691 27.905 1.00 53.47 426 VAL A CA 1
ATOM 3185 C C . VAL A 1 426 ? -24.010 14.643 27.534 1.00 53.47 426 VAL A C 1
ATOM 3187 O O . VAL A 1 426 ? -22.830 14.963 27.404 1.00 53.47 426 VAL A O 1
ATOM 3190 N N . SER A 1 427 ? -24.452 13.410 27.285 1.00 53.00 427 SER A N 1
ATOM 3191 C CA . SER A 1 427 ? -23.736 12.382 26.516 1.00 53.00 427 SER A CA 1
ATOM 3192 C C . SER A 1 427 ? -24.737 11.677 25.601 1.00 53.00 427 SER A C 1
ATOM 3194 O O . SER A 1 427 ? -25.744 11.197 26.094 1.00 53.00 427 SER A O 1
ATOM 3196 N N . ASN A 1 428 ? -24.452 11.639 24.291 1.00 63.00 428 ASN A N 1
ATOM 3197 C CA . ASN A 1 428 ? -25.230 11.001 23.210 1.00 63.00 428 ASN A CA 1
ATOM 3198 C C . ASN A 1 428 ? -26.732 11.365 23.077 1.00 63.00 428 ASN A C 1
ATOM 3200 O O . ASN A 1 428 ? -27.509 11.392 24.024 1.00 63.00 428 ASN A O 1
ATOM 3204 N N . ARG A 1 429 ? -27.203 11.530 21.830 1.00 63.62 429 ARG A N 1
ATOM 3205 C CA . ARG A 1 429 ? -28.645 11.702 21.547 1.00 63.62 429 ARG A CA 1
ATOM 3206 C C . ARG A 1 429 ? -29.473 10.466 21.935 1.00 63.62 429 ARG A C 1
ATOM 3208 O O . ARG A 1 429 ? -30.635 10.624 22.284 1.00 63.62 429 ARG A O 1
ATOM 3215 N N . SER A 1 430 ? -28.892 9.265 21.849 1.00 68.69 430 SER A N 1
ATOM 3216 C CA . SER A 1 430 ? -29.568 8.014 22.224 1.00 68.69 430 SER A CA 1
ATOM 3217 C C . SER A 1 430 ? -29.829 7.973 23.728 1.00 68.69 430 SER A C 1
ATOM 3219 O O . SER A 1 430 ? -30.971 7.845 24.149 1.00 68.69 430 SER A O 1
ATOM 3221 N N . ASP A 1 431 ? -28.776 8.163 24.517 1.00 71.50 431 ASP A N 1
ATOM 3222 C CA . ASP A 1 431 ? -28.793 8.004 25.969 1.00 71.50 431 ASP A CA 1
ATOM 3223 C C . ASP A 1 431 ? -29.678 9.083 26.625 1.00 71.50 431 ASP A C 1
ATOM 3225 O O . ASP A 1 431 ? -30.464 8.772 27.514 1.00 71.50 431 ASP A O 1
ATOM 3229 N N . LEU A 1 432 ? -29.661 10.325 26.113 1.00 70.88 432 LEU A N 1
ATOM 3230 C CA . LEU A 1 432 ? -30.578 11.390 26.550 1.00 70.88 432 LEU A CA 1
ATOM 3231 C C . LEU A 1 432 ? -32.048 11.114 26.179 1.00 70.88 432 LEU A C 1
ATOM 3233 O O . LEU A 1 432 ? -32.943 11.416 26.965 1.00 70.88 432 LEU A O 1
ATOM 3237 N N . LEU A 1 433 ? -32.327 10.559 24.992 1.00 72.94 433 LEU A N 1
ATOM 3238 C CA . LEU A 1 433 ? -33.695 10.162 24.627 1.00 72.94 433 LEU A CA 1
ATOM 3239 C C . LEU A 1 433 ? -34.190 9.013 25.511 1.00 72.94 433 LEU A C 1
ATOM 3241 O O . LEU A 1 433 ? -35.345 9.038 25.935 1.00 72.94 433 LEU A O 1
ATOM 3245 N N . GLN A 1 434 ? -33.313 8.057 25.823 1.00 79.44 434 GLN A N 1
ATOM 3246 C CA . GLN A 1 434 ? -33.609 6.964 26.740 1.00 79.44 434 GLN A CA 1
ATOM 3247 C C . GLN A 1 434 ? -33.893 7.493 28.156 1.00 79.44 434 GLN A C 1
ATOM 3249 O O . GLN A 1 434 ? -34.968 7.219 28.683 1.00 79.44 434 GLN A O 1
ATOM 3254 N N . GLU A 1 435 ? -33.019 8.332 28.725 1.00 77.88 435 GLU A N 1
ATOM 3255 C CA . GLU A 1 435 ? -33.200 8.921 30.064 1.00 77.88 435 GLU A CA 1
ATOM 3256 C C . GLU A 1 435 ? -34.521 9.704 30.185 1.00 77.88 435 GLU A C 1
ATOM 3258 O O . GLU A 1 435 ? -35.203 9.628 31.209 1.00 77.88 435 GLU A O 1
ATOM 3263 N N . ILE A 1 436 ? -34.917 10.450 29.146 1.00 75.25 436 ILE A N 1
ATOM 3264 C CA . ILE A 1 436 ? -36.197 11.172 29.158 1.00 75.25 436 ILE A CA 1
ATOM 3265 C C . ILE A 1 436 ? -37.380 10.198 29.002 1.00 75.25 436 ILE A C 1
ATOM 3267 O O . ILE A 1 436 ? -38.399 10.405 29.656 1.00 75.25 436 ILE A O 1
ATOM 3271 N N . SER A 1 437 ? -37.266 9.124 28.208 1.00 78.56 437 SER A N 1
ATOM 3272 C CA . SER A 1 437 ? -38.326 8.102 28.130 1.00 78.56 437 SER A CA 1
ATOM 3273 C C . SER A 1 437 ? -38.521 7.344 29.447 1.00 78.56 437 SER A C 1
ATOM 3275 O O . SER A 1 437 ? -39.654 7.228 29.905 1.00 78.56 437 SER A O 1
ATOM 3277 N N . GLU A 1 438 ? -37.438 6.942 30.119 1.00 82.00 438 GLU A N 1
ATOM 3278 C CA . GLU A 1 438 ? -37.480 6.274 31.428 1.00 82.00 438 GLU A CA 1
ATOM 3279 C C . GLU A 1 438 ? -38.137 7.174 32.491 1.00 82.00 438 GLU A C 1
ATOM 3281 O O . GLU A 1 438 ? -38.956 6.710 33.283 1.00 82.00 438 GLU A O 1
ATOM 3286 N N . LYS A 1 439 ? -37.869 8.488 32.460 1.00 79.25 439 LYS A N 1
ATOM 3287 C CA . LYS A 1 439 ? -38.510 9.471 33.355 1.00 79.25 439 LYS A CA 1
ATOM 3288 C C . LYS A 1 439 ? -39.975 9.753 33.019 1.00 79.25 439 LYS A C 1
ATOM 3290 O O . LYS A 1 439 ? -40.748 10.056 33.925 1.00 79.25 439 LYS A O 1
ATOM 3295 N N . VAL A 1 440 ? -40.382 9.636 31.753 1.00 79.62 440 VAL A N 1
ATOM 3296 C CA . VAL A 1 440 ? -41.805 9.684 31.377 1.00 79.62 440 VAL A CA 1
ATOM 3297 C C . VAL A 1 440 ? -42.530 8.436 31.882 1.00 79.62 440 VAL A C 1
ATOM 3299 O O . VAL A 1 440 ? -43.599 8.576 32.469 1.00 79.62 440 VAL A O 1
ATOM 3302 N N . GLU A 1 441 ? -41.944 7.244 31.744 1.00 81.62 441 GLU A N 1
ATOM 3303 C CA . GLU A 1 441 ? -42.509 6.007 32.305 1.00 81.62 441 GLU A CA 1
ATOM 3304 C C . GLU A 1 441 ? -42.592 6.059 33.843 1.00 81.62 441 GLU A C 1
ATOM 3306 O O . GLU A 1 441 ? -43.624 5.703 34.417 1.00 81.62 441 GLU A O 1
ATOM 3311 N N . GLU A 1 442 ? -41.571 6.590 34.529 1.00 81.06 442 GLU A N 1
ATOM 3312 C CA . GLU A 1 442 ? -41.611 6.834 35.979 1.00 81.06 442 GLU A CA 1
ATOM 3313 C C . GLU A 1 442 ? -42.725 7.827 36.366 1.00 81.06 442 GLU A C 1
ATOM 3315 O O . GLU A 1 442 ? -43.480 7.572 37.310 1.00 81.06 442 GLU A O 1
ATOM 3320 N N . ALA A 1 443 ? -42.893 8.922 35.614 1.00 76.81 443 ALA A N 1
ATOM 3321 C CA . ALA A 1 443 ? -43.961 9.896 35.838 1.00 76.81 443 ALA A CA 1
ATOM 3322 C C . ALA A 1 443 ? -45.365 9.310 35.585 1.00 76.81 443 ALA A C 1
ATOM 3324 O O . ALA A 1 443 ? -46.288 9.582 36.357 1.00 76.81 443 ALA A O 1
ATOM 3325 N N . GLU A 1 444 ? -45.542 8.467 34.560 1.00 80.25 444 GLU A N 1
ATOM 3326 C CA . GLU A 1 444 ? -46.797 7.740 34.322 1.00 80.25 444 GLU A CA 1
ATOM 3327 C C . GLU A 1 444 ? -47.105 6.743 35.446 1.00 80.25 444 GLU A C 1
ATOM 3329 O O . GLU A 1 444 ? -48.243 6.671 35.921 1.00 80.25 444 GLU A O 1
ATOM 3334 N N . LEU A 1 445 ? -46.099 6.006 35.927 1.00 82.50 445 LEU A N 1
ATOM 3335 C CA . LEU A 1 445 ? -46.252 5.102 37.065 1.00 82.50 445 LEU A CA 1
ATOM 3336 C C . LEU A 1 445 ? -46.634 5.876 38.332 1.00 82.50 445 LEU A C 1
ATOM 3338 O O . LEU A 1 445 ? -47.600 5.487 38.998 1.00 82.50 445 LEU A O 1
ATOM 3342 N N . ALA A 1 446 ? -45.960 6.992 38.624 1.00 77.00 446 ALA A N 1
ATOM 3343 C CA . ALA A 1 446 ? -46.271 7.870 39.749 1.00 77.00 446 ALA A CA 1
ATOM 3344 C C . ALA A 1 446 ? -47.708 8.414 39.674 1.00 77.00 446 ALA A C 1
ATOM 3346 O O . ALA A 1 446 ? -48.461 8.256 40.639 1.00 77.00 446 ALA A O 1
ATOM 3347 N N . ALA A 1 447 ? -48.123 8.947 38.518 1.00 73.69 447 ALA A N 1
ATOM 3348 C CA . ALA A 1 447 ? -49.488 9.417 38.274 1.00 73.69 447 ALA A CA 1
ATOM 3349 C C . ALA A 1 447 ? -50.525 8.290 38.454 1.00 73.69 447 ALA A C 1
ATOM 3351 O O . ALA A 1 447 ? -51.550 8.476 39.116 1.00 73.69 447 ALA A O 1
ATOM 3352 N N . SER A 1 448 ? -50.238 7.079 37.960 1.00 77.75 448 SER A N 1
ATOM 3353 C CA . SER A 1 448 ? -51.118 5.912 38.129 1.00 77.75 448 SER A CA 1
ATOM 3354 C C . SER A 1 448 ? -51.265 5.469 39.591 1.00 77.75 448 SER A C 1
ATOM 3356 O O . SER A 1 448 ? -52.270 4.853 39.955 1.00 77.75 448 SER A O 1
ATOM 3358 N N . VAL A 1 449 ? -50.263 5.736 40.436 1.00 83.81 449 VAL A N 1
ATOM 3359 C CA . VAL A 1 449 ? -50.266 5.404 41.868 1.00 83.81 449 VAL A CA 1
ATOM 3360 C C . VAL A 1 449 ? -50.955 6.502 42.676 1.00 83.81 449 VAL A C 1
ATOM 3362 O O . VAL A 1 449 ? -51.758 6.173 43.550 1.00 83.81 449 VAL A O 1
ATOM 3365 N N . SER A 1 450 ? -50.728 7.785 42.374 1.00 78.06 450 SER A N 1
ATOM 3366 C CA . SER A 1 450 ? -51.477 8.883 43.003 1.00 78.06 450 SER A CA 1
ATOM 3367 C C . SER A 1 450 ? -52.961 8.828 42.646 1.00 78.06 450 SER A C 1
ATOM 3369 O O . SER A 1 450 ? -53.788 8.947 43.541 1.00 78.06 450 SER A O 1
ATOM 3371 N N . MET A 1 451 ? -53.315 8.547 41.386 1.00 80.81 451 MET A N 1
ATOM 3372 C CA . MET A 1 451 ? -54.716 8.425 40.967 1.00 80.81 451 MET A CA 1
ATOM 3373 C C . MET A 1 451 ? -55.418 7.234 41.639 1.00 80.81 451 MET A C 1
ATOM 3375 O O . MET A 1 451 ? -56.554 7.365 42.082 1.00 80.81 451 MET A O 1
ATOM 3379 N N . ARG A 1 452 ? -54.738 6.087 41.797 1.00 83.25 452 ARG A N 1
ATOM 3380 C CA . ARG A 1 452 ? -55.285 4.951 42.564 1.00 83.25 452 ARG A CA 1
ATOM 3381 C C . ARG A 1 452 ? -55.470 5.276 44.048 1.00 83.25 452 ARG A C 1
ATOM 3383 O O . ARG A 1 452 ? -56.466 4.848 44.618 1.00 83.25 452 ARG A O 1
ATOM 3390 N N . ARG A 1 453 ? -54.555 6.043 44.654 1.00 83.12 453 ARG A N 1
ATOM 3391 C CA . ARG A 1 453 ? -54.682 6.518 46.045 1.00 83.12 453 ARG A CA 1
ATOM 3392 C C . ARG A 1 453 ? -55.827 7.521 46.217 1.00 83.12 453 ARG A C 1
ATOM 3394 O O . ARG A 1 453 ? -56.550 7.426 47.203 1.00 83.12 453 ARG A O 1
ATOM 3401 N N . ALA A 1 454 ? -56.031 8.411 45.244 1.00 77.94 454 ALA A N 1
ATOM 3402 C CA . ALA A 1 454 ? -57.188 9.301 45.206 1.00 77.94 454 ALA A CA 1
ATOM 3403 C C . ALA A 1 454 ? -58.497 8.494 45.133 1.00 77.94 454 ALA A C 1
ATOM 3405 O O . ALA A 1 454 ? -59.354 8.674 45.986 1.00 77.94 454 ALA A O 1
ATOM 3406 N N . MET A 1 455 ? -58.611 7.516 44.224 1.00 81.81 455 MET A N 1
ATOM 3407 C CA . MET A 1 455 ? -59.797 6.644 44.129 1.00 81.81 455 MET A CA 1
ATOM 3408 C C . MET A 1 455 ? -60.095 5.858 45.420 1.00 81.81 455 MET A C 1
ATOM 3410 O O . MET A 1 455 ? -61.261 5.650 45.754 1.00 81.81 455 MET A O 1
ATOM 3414 N N . THR A 1 456 ? -59.074 5.403 46.160 1.00 83.31 456 THR A N 1
ATOM 3415 C CA . THR A 1 456 ? -59.299 4.763 47.471 1.00 83.31 456 THR A CA 1
ATOM 3416 C C . THR A 1 456 ? -59.749 5.769 48.527 1.00 83.31 456 THR A C 1
ATOM 3418 O O . THR A 1 456 ? -60.697 5.480 49.253 1.00 83.31 456 THR A O 1
ATOM 3421 N N . ALA A 1 457 ? -59.155 6.968 48.561 1.00 76.94 457 ALA A N 1
ATOM 3422 C CA . ALA A 1 457 ? -59.577 8.036 49.465 1.00 76.94 457 ALA A CA 1
ATOM 3423 C C . ALA A 1 457 ? -61.017 8.495 49.167 1.00 76.94 457 ALA A C 1
ATOM 3425 O O . ALA A 1 457 ? -61.822 8.573 50.086 1.00 76.94 457 ALA A O 1
ATOM 3426 N N . GLU A 1 458 ? -61.393 8.696 47.898 1.00 82.50 458 GLU A N 1
ATOM 3427 C CA . GLU A 1 458 ? -62.775 8.973 47.470 1.00 82.50 458 GLU A CA 1
ATOM 3428 C C . GLU A 1 458 ? -63.762 7.911 47.980 1.00 82.50 458 GLU A C 1
ATOM 3430 O O . GLU A 1 458 ? -64.836 8.247 48.487 1.00 82.50 458 GLU A O 1
ATOM 3435 N N . ALA A 1 459 ? -63.405 6.626 47.863 1.00 82.38 459 ALA A N 1
ATOM 3436 C CA . ALA A 1 459 ? -64.250 5.522 48.303 1.00 82.38 459 ALA A CA 1
ATOM 3437 C C . ALA A 1 459 ? -64.428 5.510 49.832 1.00 82.38 459 ALA A C 1
ATOM 3439 O O . ALA A 1 459 ? -65.562 5.445 50.315 1.00 82.38 459 ALA A O 1
ATOM 3440 N N . GLU A 1 460 ? -63.337 5.631 50.592 1.00 80.81 460 GLU A N 1
ATOM 3441 C CA . GLU A 1 460 ? -63.352 5.672 52.060 1.00 80.81 460 GLU A CA 1
ATOM 3442 C C . GLU A 1 460 ? -64.116 6.898 52.583 1.00 80.81 460 GLU A C 1
ATOM 3444 O O . GLU A 1 460 ? -65.002 6.771 53.429 1.00 80.81 460 GLU A O 1
ATOM 3449 N N . LEU A 1 461 ? -63.870 8.070 51.997 1.00 81.62 461 LEU A N 1
ATOM 3450 C CA . LEU A 1 461 ? -64.554 9.332 52.283 1.00 81.62 461 LEU A CA 1
ATOM 3451 C C . LEU A 1 461 ? -66.061 9.236 51.968 1.00 81.62 461 LEU A C 1
ATOM 3453 O O . LEU A 1 461 ? -66.886 9.729 52.741 1.00 81.62 461 LEU A O 1
ATOM 3457 N N . SER A 1 462 ? -66.458 8.540 50.894 1.00 83.44 462 SER A N 1
ATOM 3458 C CA . SER A 1 462 ? -67.877 8.300 50.576 1.00 83.44 462 SER A CA 1
ATOM 3459 C C . SER A 1 462 ? -68.591 7.436 51.628 1.00 83.44 462 SER A C 1
ATOM 3461 O O . SER A 1 462 ? -69.736 7.723 51.989 1.00 83.44 462 SER A O 1
ATOM 3463 N N . GLU A 1 463 ? -67.907 6.429 52.179 1.00 84.38 463 GLU A N 1
ATOM 3464 C CA . GLU A 1 463 ? -68.442 5.567 53.235 1.00 84.38 463 GLU A CA 1
ATOM 3465 C C . GLU A 1 463 ? -68.451 6.288 54.595 1.00 84.38 463 GLU A C 1
ATOM 3467 O O . GLU A 1 463 ? -69.437 6.191 55.327 1.00 84.38 463 GLU A O 1
ATOM 3472 N N . VAL A 1 464 ? -67.435 7.103 54.906 1.00 80.38 464 VAL A N 1
ATOM 3473 C CA . VAL A 1 464 ? -67.404 7.954 56.111 1.00 80.38 464 VAL A CA 1
ATOM 3474 C C . VAL A 1 464 ? -68.503 9.022 56.074 1.00 80.38 464 VAL A C 1
ATOM 3476 O O . VAL A 1 464 ? -69.212 9.188 57.067 1.00 80.38 464 VAL A O 1
ATOM 3479 N N . ARG A 1 465 ? -68.745 9.685 54.931 1.00 84.31 465 ARG A N 1
ATOM 3480 C CA . ARG A 1 465 ? -69.888 10.608 54.746 1.00 84.31 465 ARG A CA 1
ATOM 3481 C C . ARG A 1 465 ? -71.232 9.919 55.007 1.00 84.31 465 ARG A C 1
ATOM 3483 O O . ARG A 1 465 ? -72.107 10.500 55.649 1.00 84.31 465 ARG A O 1
ATOM 3490 N N . LYS A 1 466 ? -71.395 8.671 54.559 1.00 84.94 466 LYS A N 1
ATOM 3491 C CA . LYS A 1 466 ? -72.587 7.852 54.830 1.00 84.94 466 LYS A CA 1
ATOM 3492 C C . LYS A 1 466 ? -72.713 7.485 56.315 1.00 84.94 466 LYS A C 1
ATOM 3494 O O . LYS A 1 466 ? -73.799 7.601 56.874 1.00 84.94 466 LYS A O 1
ATOM 3499 N N . GLN A 1 467 ? -71.617 7.116 56.978 1.00 80.44 467 GLN A N 1
ATOM 3500 C CA . GLN A 1 467 ? -71.606 6.829 58.419 1.00 80.44 467 GLN A CA 1
ATOM 3501 C C . GLN A 1 467 ? -71.874 8.074 59.280 1.00 80.44 467 GLN A C 1
ATOM 3503 O O . GLN A 1 467 ? -72.522 7.956 60.321 1.00 80.44 467 GLN A O 1
ATOM 3508 N N . LEU A 1 468 ? -71.444 9.262 58.840 1.00 82.88 468 LEU A N 1
ATOM 3509 C CA . LEU A 1 468 ? -71.802 10.538 59.465 1.00 82.88 468 LEU A CA 1
ATOM 3510 C C . LEU A 1 468 ? -73.297 10.848 59.298 1.00 82.88 468 LEU A C 1
ATOM 3512 O O . LEU A 1 468 ? -73.951 11.203 60.271 1.00 82.88 468 LEU A O 1
ATOM 3516 N N . ALA A 1 469 ? -73.870 10.655 58.106 1.00 82.75 469 ALA A N 1
ATOM 3517 C CA . ALA A 1 469 ? -75.309 10.840 57.898 1.00 82.75 469 ALA A CA 1
ATOM 3518 C C . ALA A 1 469 ? -76.151 9.885 58.774 1.00 82.75 469 ALA A C 1
ATOM 3520 O O . ALA A 1 469 ? -77.127 10.310 59.397 1.00 82.75 469 ALA A O 1
ATOM 3521 N N . ASP A 1 470 ? -75.737 8.618 58.887 1.00 82.25 470 ASP A N 1
ATOM 3522 C CA . ASP A 1 470 ? -76.355 7.627 59.777 1.00 82.25 470 ASP A CA 1
ATOM 3523 C C . ASP A 1 470 ? -76.208 7.992 61.267 1.00 82.25 470 ASP A C 1
ATOM 3525 O O . ASP A 1 470 ? -77.130 7.749 62.053 1.00 82.25 470 ASP A O 1
ATOM 3529 N N . SER A 1 471 ? -75.066 8.549 61.691 1.00 75.88 471 SER A N 1
ATOM 3530 C CA . SER A 1 471 ? -74.837 8.936 63.091 1.00 75.88 471 SER A CA 1
ATOM 3531 C C . SER A 1 471 ? -75.589 10.216 63.460 1.00 75.88 471 SER A C 1
ATOM 3533 O O . SER A 1 471 ? -76.232 10.255 64.509 1.00 75.88 471 SER A O 1
ATOM 3535 N N . GLU A 1 472 ? -75.626 11.205 62.566 1.00 83.00 472 GLU A N 1
ATOM 3536 C CA . GLU A 1 472 ? -76.472 12.389 62.689 1.00 83.00 472 GLU A CA 1
ATOM 3537 C C . GLU A 1 472 ? -77.959 12.030 62.760 1.00 83.00 472 GLU A C 1
ATOM 3539 O O . GLU A 1 472 ? -78.685 12.616 63.562 1.00 83.00 472 GLU A O 1
ATOM 3544 N N . GLN A 1 473 ? -78.439 11.087 61.939 1.00 82.38 473 GLN A N 1
ATOM 3545 C CA . GLN A 1 473 ? -79.839 10.662 62.000 1.00 82.38 473 GLN A CA 1
ATOM 3546 C C . GLN A 1 473 ? -80.150 10.000 63.345 1.00 82.38 473 GLN A C 1
ATOM 3548 O O . GLN A 1 473 ? -81.140 10.355 63.975 1.00 82.38 473 GLN A O 1
ATOM 3553 N N . ARG A 1 474 ? -79.265 9.130 63.852 1.00 77.81 474 ARG A N 1
ATOM 3554 C CA . ARG A 1 474 ? -79.416 8.536 65.193 1.00 77.81 474 ARG A CA 1
ATOM 3555 C C . ARG A 1 474 ? -79.380 9.590 66.301 1.00 77.81 474 ARG A C 1
ATOM 3557 O O . ARG A 1 474 ? -80.156 9.479 67.244 1.00 77.81 474 ARG A O 1
ATOM 3564 N N . ALA A 1 475 ? -78.539 10.618 66.190 1.00 76.75 475 ALA A N 1
ATOM 3565 C CA . ALA A 1 475 ? -78.516 11.735 67.135 1.00 76.75 475 ALA A CA 1
ATOM 3566 C C . ALA A 1 475 ? -79.832 12.538 67.097 1.00 76.75 475 ALA A C 1
ATOM 3568 O O . ALA A 1 475 ? -80.383 12.857 68.149 1.00 76.75 475 ALA A O 1
ATOM 3569 N N . LYS A 1 476 ? -80.391 12.790 65.905 1.00 81.75 476 LYS A N 1
ATOM 3570 C CA . LYS A 1 476 ? -81.700 13.448 65.717 1.00 81.75 476 LYS A CA 1
ATOM 3571 C C . LYS A 1 476 ? -82.852 12.596 66.266 1.00 81.75 476 LYS A C 1
ATOM 3573 O O . LYS A 1 476 ? -83.721 13.131 66.953 1.00 81.75 476 LYS A O 1
ATOM 3578 N N . ASP A 1 477 ? -82.831 11.283 66.039 1.00 80.44 477 ASP A N 1
ATOM 3579 C CA . ASP A 1 477 ? -83.829 10.337 66.554 1.00 80.44 477 ASP A CA 1
ATOM 3580 C C . ASP A 1 477 ? -83.761 10.211 68.086 1.00 80.44 477 ASP A C 1
ATOM 3582 O O . ASP A 1 477 ? -84.799 10.194 68.749 1.00 80.44 477 ASP A O 1
ATOM 3586 N N . LEU A 1 478 ? -82.556 10.176 68.669 1.00 78.44 478 LEU A N 1
ATOM 3587 C CA . LEU A 1 478 ? -82.349 10.197 70.121 1.00 78.44 478 LEU A CA 1
ATOM 3588 C C . LEU A 1 478 ? -82.794 11.531 70.728 1.00 78.44 478 LEU A C 1
ATOM 3590 O O . LEU A 1 478 ? -83.544 11.528 71.699 1.00 78.44 478 LEU A O 1
ATOM 3594 N N . ALA A 1 479 ? -82.416 12.669 70.139 1.00 78.25 479 ALA A N 1
ATOM 3595 C CA . ALA A 1 479 ? -82.867 13.986 70.587 1.00 78.25 479 ALA A CA 1
ATOM 3596 C C . ALA A 1 479 ? -84.399 14.125 70.513 1.00 78.25 479 ALA A C 1
ATOM 3598 O O . ALA A 1 479 ? -85.009 14.716 71.406 1.00 78.25 479 ALA A O 1
ATOM 3599 N N . TRP A 1 480 ? -85.042 13.531 69.500 1.00 80.62 480 TRP A N 1
ATOM 3600 C CA . TRP A 1 480 ? -86.500 13.448 69.417 1.00 80.62 480 TRP A CA 1
ATOM 3601 C C . TRP A 1 480 ? -87.096 12.555 70.515 1.00 80.62 480 TRP A C 1
ATOM 3603 O O . TRP A 1 480 ? -88.032 12.984 71.186 1.00 80.62 480 TRP A O 1
ATOM 3613 N N . GLN A 1 481 ? -86.542 11.363 70.768 1.00 77.12 481 GLN A N 1
ATOM 3614 C CA . GLN A 1 481 ? -86.988 10.486 71.863 1.00 77.12 481 GLN A CA 1
ATOM 3615 C C . GLN A 1 481 ? -86.856 11.172 73.230 1.00 77.12 481 GLN A C 1
ATOM 3617 O O . GLN A 1 481 ? -87.806 11.178 74.009 1.00 77.12 481 GLN A O 1
ATOM 3622 N N . VAL A 1 482 ? -85.713 11.810 73.496 1.00 73.81 482 VAL A N 1
ATOM 3623 C CA . VAL A 1 482 ? -85.468 12.590 74.717 1.00 73.81 482 VAL A CA 1
ATOM 3624 C C . VAL A 1 482 ? -86.475 13.729 74.838 1.00 73.81 482 VAL A C 1
ATOM 3626 O O . VAL A 1 482 ? -87.086 13.883 75.894 1.00 73.81 482 VAL A O 1
ATOM 3629 N N . LYS A 1 483 ? -86.732 14.465 73.749 1.00 73.50 483 LYS A N 1
ATOM 3630 C CA . LYS A 1 483 ? -87.741 15.526 73.736 1.00 73.50 483 LYS A CA 1
ATOM 3631 C C . LYS A 1 483 ? -89.146 14.997 74.050 1.00 73.50 483 LYS A C 1
ATOM 3633 O O . LYS A 1 483 ? -89.845 15.595 74.861 1.00 73.50 483 LYS A O 1
ATOM 3638 N N . MET A 1 484 ? -89.546 13.873 73.455 1.00 72.56 484 MET A N 1
ATOM 3639 C CA . MET A 1 484 ? -90.844 13.225 73.701 1.00 72.56 484 MET A CA 1
ATOM 3640 C C . MET A 1 484 ? -90.991 12.679 75.133 1.00 72.56 484 MET A C 1
ATOM 3642 O O . MET A 1 484 ? -92.114 12.518 75.606 1.00 72.56 484 MET A O 1
ATOM 3646 N N . LEU A 1 485 ? -89.880 12.406 75.826 1.00 64.81 485 LEU A N 1
ATOM 3647 C CA . LEU A 1 485 ? -89.860 12.027 77.242 1.00 64.81 485 LEU A CA 1
ATOM 3648 C C . LEU A 1 485 ? -89.886 13.252 78.174 1.00 64.81 485 LEU A C 1
ATOM 3650 O O . LEU A 1 485 ? -90.521 13.196 79.224 1.00 64.81 485 LEU A O 1
ATOM 3654 N N . SER A 1 486 ? -89.238 14.362 77.797 1.00 62.88 486 SER A N 1
ATOM 3655 C CA . SER A 1 486 ? -89.232 15.609 78.582 1.00 62.88 486 SER A CA 1
ATOM 3656 C C . SER A 1 486 ? -90.492 16.465 78.406 1.00 62.88 486 SER A C 1
ATOM 3658 O O . SER A 1 486 ? -90.869 17.199 79.315 1.00 62.88 486 SER A O 1
ATOM 3660 N N . GLU A 1 487 ? -91.143 16.387 77.243 1.00 56.31 487 GLU A N 1
ATOM 3661 C CA . GLU A 1 487 ? -92.404 17.062 76.920 1.00 56.31 487 GLU A CA 1
ATOM 3662 C C . GLU A 1 487 ? -93.540 16.025 76.776 1.00 56.31 487 GLU A C 1
ATOM 3664 O O . GLU A 1 487 ? -93.928 15.689 75.652 1.00 56.31 487 GLU A O 1
ATOM 3669 N N . PRO A 1 488 ? -94.121 15.510 77.881 1.00 52.41 488 PRO A N 1
ATOM 3670 C CA . PRO A 1 488 ? -95.322 14.682 77.817 1.00 52.41 488 PRO A CA 1
ATOM 3671 C C . PRO A 1 488 ? -96.496 15.530 77.308 1.00 52.41 488 PRO A C 1
ATOM 3673 O O . PRO A 1 488 ? -97.156 16.244 78.065 1.00 52.41 488 PRO A O 1
ATOM 3676 N N . ALA A 1 489 ? -96.734 15.478 75.996 1.00 49.62 489 ALA A N 1
ATOM 3677 C CA . ALA A 1 489 ? -97.723 16.309 75.323 1.00 49.62 489 ALA A CA 1
ATOM 3678 C C . ALA A 1 489 ? -99.119 16.125 75.941 1.00 49.62 489 ALA A C 1
ATOM 3680 O O . ALA A 1 489 ? -99.677 15.026 75.940 1.00 49.62 489 ALA A O 1
ATOM 3681 N N . THR A 1 490 ? -99.705 17.218 76.435 1.00 48.78 490 THR A N 1
ATOM 3682 C CA . THR A 1 490 ? -100.992 17.266 77.148 1.00 48.78 490 THR A CA 1
ATOM 3683 C C . THR A 1 490 ? -102.200 17.094 76.215 1.00 48.78 490 THR A C 1
ATOM 3685 O O . THR A 1 490 ? -103.105 17.925 76.145 1.00 48.78 490 THR A O 1
ATOM 3688 N N . TYR A 1 491 ? -102.252 15.956 75.519 1.00 45.47 491 TYR A N 1
ATOM 3689 C CA . TYR A 1 491 ? -103.382 15.484 74.711 1.00 45.47 491 TYR A CA 1
ATOM 3690 C C . TYR A 1 491 ? -104.536 14.962 75.593 1.00 45.47 491 TYR A C 1
ATOM 3692 O O . TYR A 1 491 ? -104.969 13.815 75.510 1.00 45.47 491 TYR A O 1
ATOM 3700 N N . GLY A 1 492 ? -105.050 15.841 76.453 1.00 38.91 492 GLY A N 1
ATOM 3701 C CA . GLY A 1 492 ? -106.162 15.588 77.368 1.00 38.91 492 GLY A CA 1
ATOM 3702 C C . GLY A 1 492 ? -106.750 16.910 77.849 1.00 38.91 492 GLY A C 1
ATOM 3703 O O . GLY A 1 492 ? -106.312 17.464 78.851 1.00 38.91 492 GLY A O 1
ATOM 3704 N N . GLY A 1 493 ? -107.701 17.460 77.093 1.00 38.00 493 GLY A N 1
ATOM 3705 C CA . GLY A 1 493 ? -108.187 18.822 77.318 1.00 38.00 493 GLY A CA 1
ATOM 3706 C C . GLY A 1 493 ? -109.163 18.963 78.490 1.00 38.00 493 GLY A C 1
ATOM 3707 O O . GLY A 1 493 ? -110.074 18.152 78.651 1.00 38.00 493 GLY A O 1
ATOM 3708 N N . GLN A 1 494 ? -109.057 20.075 79.224 1.00 37.66 494 GLN A N 1
ATO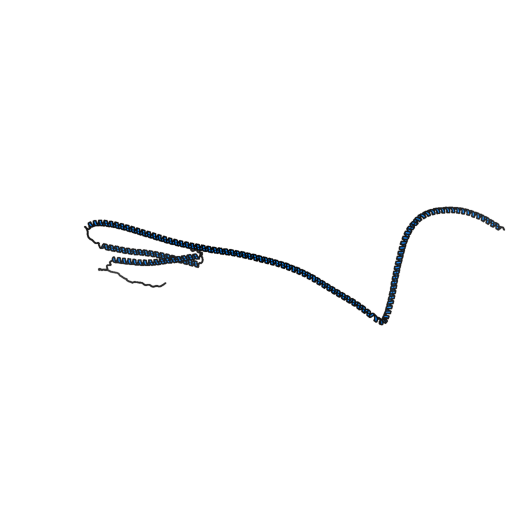M 3709 C CA . GLN A 1 494 ? -110.184 20.647 79.962 1.00 37.66 494 GLN A CA 1
ATOM 3710 C C . GLN A 1 494 ? -110.500 22.067 79.482 1.00 37.66 494 GLN A C 1
ATOM 3712 O O . GLN A 1 494 ? -109.628 22.895 79.238 1.00 37.66 494 GLN A O 1
ATOM 3717 N N . SER A 1 495 ? -111.797 22.302 79.310 1.00 41.19 495 SER A N 1
ATOM 3718 C CA . SER A 1 495 ? -112.406 23.519 78.776 1.00 41.19 495 SER A CA 1
ATOM 3719 C C . SER A 1 495 ? -112.292 24.712 79.728 1.00 41.19 495 SER A C 1
ATOM 3721 O O . SER A 1 495 ? -112.741 24.601 80.867 1.00 41.19 495 SER A O 1
ATOM 3723 N N . GLN A 1 496 ? -111.872 25.879 79.213 1.00 37.62 496 GLN A N 1
ATOM 3724 C CA . GLN A 1 496 ? -112.752 27.062 79.182 1.00 37.62 496 GLN A CA 1
ATOM 3725 C C . GLN A 1 496 ? -112.293 28.167 78.199 1.00 37.62 496 GLN A C 1
ATOM 3727 O O . GLN A 1 496 ? -111.127 28.284 77.838 1.00 37.62 496 GLN A O 1
ATOM 3732 N N . ARG A 1 497 ? -113.278 28.950 77.741 1.00 37.44 497 ARG A N 1
ATOM 3733 C CA . ARG A 1 497 ? -113.276 30.090 76.785 1.00 37.44 497 ARG A CA 1
ATOM 3734 C C . ARG A 1 497 ? -114.107 31.220 77.466 1.00 37.44 497 ARG A C 1
ATOM 3736 O O . ARG A 1 497 ? -114.816 30.864 78.412 1.00 37.44 497 ARG A O 1
ATOM 3743 N N . PRO A 1 498 ? -114.195 32.490 76.993 1.00 52.81 498 PRO A N 1
ATOM 3744 C CA . PRO A 1 498 ? -113.533 33.174 75.867 1.00 52.81 498 PRO A CA 1
ATOM 3745 C C . PRO A 1 498 ? -112.863 34.512 76.309 1.00 52.81 498 PRO A C 1
ATOM 3747 O O . PRO A 1 498 ? -112.639 34.678 77.501 1.00 52.81 498 PRO A O 1
ATOM 3750 N N . GLU A 1 499 ? -112.485 35.514 75.496 1.00 40.66 499 GLU A N 1
ATOM 3751 C CA . GLU A 1 499 ? -112.453 35.803 74.033 1.00 40.66 499 GLU A CA 1
ATOM 3752 C C . GLU A 1 499 ? -111.040 36.382 73.689 1.00 40.66 499 GLU A C 1
ATOM 3754 O O . GLU A 1 499 ? -110.171 36.360 74.556 1.00 40.66 499 GLU A O 1
ATOM 3759 N N . GLY A 1 500 ? -110.647 36.853 72.495 1.00 38.56 500 GLY A N 1
ATOM 3760 C CA . GLY A 1 500 ? -111.348 37.182 71.240 1.00 38.56 500 GLY A CA 1
ATOM 3761 C C . GLY A 1 500 ? -111.508 38.706 71.023 1.00 38.56 500 GLY A C 1
ATOM 3762 O O . GLY A 1 500 ? -111.670 39.421 72.016 1.00 38.56 500 GLY A O 1
ATOM 3763 N N . PRO A 1 501 ? -111.464 39.247 69.779 1.00 53.28 501 PRO A N 1
ATOM 3764 C CA . PRO A 1 501 ? -111.080 38.673 68.471 1.00 53.28 501 PRO A CA 1
ATOM 3765 C C . PRO A 1 501 ? -109.577 39.003 68.163 1.00 53.28 501 PRO A C 1
ATOM 3767 O O . PRO A 1 501 ? -108.809 39.002 69.117 1.00 53.28 501 PRO A O 1
ATOM 3770 N N . GLN A 1 502 ? -108.990 39.236 66.966 1.00 42.25 502 GLN A N 1
ATOM 3771 C CA . GLN A 1 502 ? -109.394 39.291 65.540 1.00 42.25 502 GLN A CA 1
ATOM 3772 C C . GLN A 1 502 ? -108.149 39.132 64.611 1.00 42.25 502 GLN A C 1
ATOM 3774 O O . GLN A 1 502 ? -107.036 39.374 65.061 1.00 42.25 502 GLN A O 1
ATOM 3779 N N . GLY A 1 503 ? -108.333 38.833 63.308 1.00 32.31 503 GLY A N 1
ATOM 3780 C CA . GLY A 1 503 ? -107.282 38.880 62.254 1.00 32.31 503 GLY A CA 1
ATOM 3781 C C . GLY A 1 503 ? -106.479 37.568 62.098 1.00 32.31 503 GLY A C 1
ATOM 3782 O O . GLY A 1 503 ? -105.698 37.246 62.977 1.00 32.31 503 GLY A O 1
ATOM 3783 N N . SER A 1 504 ? -106.694 36.667 61.122 1.00 35.69 504 SER A N 1
ATOM 3784 C CA . SER A 1 504 ? -106.697 36.762 59.637 1.00 35.69 504 SER A CA 1
ATOM 3785 C C . SER A 1 504 ? -105.276 36.822 59.029 1.00 35.69 504 SER A C 1
ATOM 3787 O O . SER A 1 504 ? -104.526 37.715 59.395 1.00 35.69 504 SER A O 1
ATOM 3789 N N . SER A 1 505 ? -104.846 35.980 58.070 1.00 39.28 505 SER A N 1
ATOM 3790 C CA . SER A 1 505 ? -105.447 34.763 57.462 1.00 39.28 505 SER A CA 1
ATOM 3791 C C . SER A 1 505 ? -104.503 34.085 56.438 1.00 39.28 505 SER A C 1
ATOM 3793 O O . SER A 1 505 ? -103.971 34.793 55.586 1.00 39.28 505 SER A O 1
ATOM 3795 N N . SER A 1 506 ? -104.482 32.739 56.380 1.00 37.94 506 SER A N 1
ATOM 3796 C CA . SER A 1 506 ? -103.956 31.888 55.269 1.00 37.94 506 SER A CA 1
ATOM 3797 C C . SER A 1 506 ? -102.428 31.950 54.990 1.00 37.94 506 SER A C 1
ATOM 3799 O O . SER A 1 506 ? -101.766 32.853 55.480 1.00 37.94 506 SER A O 1
ATOM 3801 N N . HIS A 1 507 ? -101.776 31.015 54.277 1.00 36.75 507 HIS A N 1
ATOM 3802 C CA . HIS A 1 507 ? -102.244 29.888 53.439 1.00 36.75 507 HIS A CA 1
ATOM 3803 C C . HIS A 1 507 ? -101.451 28.575 53.708 1.00 36.75 507 HIS A C 1
ATOM 3805 O O . HIS A 1 507 ? -100.599 28.531 54.590 1.00 36.75 507 HIS A O 1
ATOM 3811 N N . LEU A 1 508 ? -101.765 27.498 52.974 1.00 42.75 508 LEU A N 1
ATOM 3812 C CA . LEU A 1 508 ? -101.310 26.104 53.172 1.00 42.75 508 LEU A CA 1
ATOM 3813 C C . LEU A 1 508 ? -100.865 25.456 51.833 1.00 42.75 508 LEU A C 1
ATOM 3815 O O . LEU A 1 508 ? -101.306 25.942 50.791 1.00 42.75 508 LEU A O 1
ATOM 3819 N N . LEU A 1 509 ? -100.147 24.314 51.907 1.00 40.06 509 LEU A N 1
ATOM 3820 C CA . LEU A 1 509 ? -99.755 23.368 50.819 1.00 40.06 509 LEU A CA 1
ATOM 3821 C C . LEU A 1 509 ? -98.523 23.805 49.957 1.00 40.06 509 LEU A C 1
ATOM 3823 O O . LEU A 1 509 ? -98.205 24.988 49.924 1.00 40.06 509 LEU A O 1
ATOM 3827 N N . ASP A 1 510 ? -97.749 22.920 49.290 1.00 38.00 510 ASP A N 1
ATOM 3828 C CA . ASP A 1 510 ? -97.969 21.478 49.025 1.00 38.00 510 ASP A CA 1
ATOM 3829 C C . ASP A 1 510 ? -96.707 20.578 48.813 1.00 38.00 510 ASP A C 1
ATOM 3831 O O . ASP A 1 510 ? -95.605 21.061 48.573 1.00 38.00 510 ASP A O 1
ATOM 3835 N N . MET A 1 511 ? -96.952 19.257 48.864 1.00 37.34 511 MET A N 1
ATOM 3836 C CA . MET A 1 511 ? -96.345 18.075 48.198 1.00 37.34 511 MET A CA 1
ATOM 3837 C C . MET A 1 511 ? -94.837 17.911 47.853 1.00 37.34 511 MET A C 1
ATOM 3839 O O . MET A 1 511 ? -94.268 18.593 47.012 1.00 37.34 511 MET A O 1
ATOM 3843 N N . PHE A 1 512 ? -94.294 16.788 48.362 1.00 39.38 512 PHE A N 1
ATOM 3844 C CA . PHE A 1 512 ? -93.640 15.658 47.651 1.00 39.38 512 PHE A CA 1
ATOM 3845 C C . PHE A 1 512 ? -92.849 15.859 46.334 1.00 39.38 512 PHE A C 1
ATOM 3847 O O . PHE A 1 512 ? -93.385 16.295 45.319 1.00 39.38 512 PHE A O 1
ATOM 3854 N N . GLY A 1 513 ? -91.658 15.240 46.272 1.00 31.12 513 GLY A N 1
ATOM 3855 C CA . GLY A 1 513 ? -90.986 14.879 45.014 1.00 31.12 513 GLY A CA 1
ATOM 3856 C C . GLY A 1 513 ? -89.939 13.765 45.177 1.00 31.12 513 GLY A C 1
ATOM 3857 O O . GLY A 1 513 ? -88.922 13.967 45.833 1.00 31.12 513 GLY A O 1
ATOM 3858 N N . CYS A 1 514 ? -90.159 12.595 44.560 1.00 38.31 514 CYS A N 1
ATOM 3859 C CA . CYS A 1 514 ? -89.219 11.465 44.584 1.00 38.31 514 CYS A CA 1
ATOM 3860 C C . CYS A 1 514 ? -88.741 11.063 43.177 1.00 38.31 514 CYS A C 1
ATOM 3862 O O . CYS A 1 514 ? -89.547 10.619 42.367 1.00 38.31 514 CYS A O 1
ATOM 3864 N N . GLY A 1 515 ? -87.418 11.059 42.979 1.00 39.84 515 GLY A N 1
ATOM 3865 C CA . GLY A 1 515 ? -86.696 9.983 42.284 1.00 39.84 515 GLY A CA 1
ATOM 3866 C C . GLY A 1 515 ? -86.684 9.895 40.745 1.00 39.84 515 GLY A C 1
ATOM 3867 O O . GLY A 1 515 ? -87.573 10.350 40.038 1.00 39.84 515 GLY A O 1
ATOM 3868 N N . SER A 1 516 ? -85.675 9.147 40.275 1.00 37.28 516 SER A N 1
ATOM 3869 C CA . SER A 1 516 ? -85.460 8.628 38.910 1.00 37.28 516 SER A CA 1
ATOM 3870 C C . SER A 1 516 ? -85.013 9.633 37.832 1.00 37.28 516 SER A C 1
ATOM 3872 O O . SER A 1 516 ? -85.719 10.573 37.483 1.00 37.28 516 SER A O 1
ATOM 3874 N N . GLY A 1 517 ? -83.815 9.412 37.273 1.00 39.75 517 GLY A N 1
ATOM 3875 C CA . GLY A 1 517 ? -83.181 10.287 36.274 1.00 39.75 517 GLY A CA 1
ATOM 3876 C C . GLY A 1 517 ? -83.124 9.700 34.857 1.00 39.75 517 GLY A C 1
ATOM 3877 O O . GLY A 1 517 ? -83.685 8.638 34.585 1.00 39.75 517 GLY A O 1
ATOM 3878 N N . ARG A 1 518 ? -82.396 10.370 33.948 1.00 37.16 518 ARG A N 1
ATOM 3879 C CA . ARG A 1 518 ? -81.922 9.801 32.669 1.00 37.16 518 ARG A CA 1
ATOM 3880 C C . ARG A 1 518 ? -80.777 10.609 32.045 1.00 37.16 518 ARG A C 1
ATOM 3882 O O . ARG A 1 518 ? -80.627 11.796 32.304 1.00 37.16 518 ARG A O 1
ATOM 3889 N N . LEU A 1 519 ? -80.004 9.922 31.203 1.00 45.88 519 LEU A N 1
ATOM 3890 C CA . LEU A 1 519 ? -78.860 10.427 30.433 1.00 45.88 519 LEU A CA 1
ATOM 3891 C C . LEU A 1 519 ? -79.202 11.587 29.478 1.00 45.88 519 LEU A C 1
ATOM 3893 O O . LEU A 1 519 ? -80.285 11.586 28.890 1.00 45.88 519 LEU A O 1
ATOM 3897 N N . GLY A 1 520 ? -78.200 12.413 29.136 1.00 40.75 520 GLY A N 1
ATOM 3898 C CA . GLY A 1 520 ? -78.078 12.902 27.754 1.00 40.75 520 GLY A CA 1
ATOM 3899 C C . GLY A 1 520 ? -77.333 14.220 27.504 1.00 40.75 520 GLY A C 1
ATOM 3900 O O . GLY A 1 520 ? -77.943 15.279 27.605 1.00 40.75 520 GLY A O 1
ATOM 3901 N N . LYS A 1 521 ? -76.118 14.108 26.933 1.00 48.53 521 LYS A N 1
ATOM 3902 C CA . LYS A 1 521 ? -75.310 15.165 26.274 1.00 48.53 521 LYS A CA 1
ATOM 3903 C C . LYS A 1 521 ? -74.641 16.179 27.228 1.00 48.53 521 LYS A C 1
ATOM 3905 O O . LYS A 1 521 ? -75.207 16.539 28.250 1.00 48.53 521 LYS A O 1
ATOM 3910 N N . ARG A 1 522 ? -73.462 16.715 26.896 1.00 37.81 522 ARG A N 1
ATOM 3911 C CA . ARG A 1 522 ? -72.674 16.524 25.657 1.00 37.81 522 ARG A CA 1
ATOM 3912 C C . ARG A 1 522 ? -71.682 15.377 25.763 1.00 37.81 522 ARG A C 1
ATOM 3914 O O . ARG A 1 522 ? -71.030 15.292 26.817 1.00 37.81 522 ARG A O 1
#

Secondary structure (DSSP, 8-state):
--THHHHHHHHHHHHHHHHHHHHHHHHHHHHHHHHHHHHHHHHHHHHHHHHHHHHHHHHHHHHHHHHHHHHHHHHHHHHHHHHHHHHHHHHHHHHHHHHHHHHHHHHHHHHHHHHHHHHHHHHHHHHHHHHHHHHHHHHTTTTGGGTSHHHHHHHHHHHHHHHHHHHHHHHHHHHHHHHHHHHHHHHHHHHHHHHHHHHHHHHHHHHHHHHHHHHHHHHHHHHHHHHHHHHHHHHHHHHHHHHHHHHHHHHHHHHHHHHHHHHHHHHHHHHHHHHHHHHHHHHHHHHHHHHHHHHHHHHHHHHHHHHHHHHHHHHHHHHHHHHHHHHHHHHHHHHHHHHHTTT----PPPTHHHHHHHHHHHHHHHHHHHHHHHHHHHHHHHHHHHHHHHHHHHHHHHHHHHHHHHHHHHHHHH-------TT-----HHHHHHHHHHHHHHHHHHHHHHHHHHHHHHHHHHHHHHHHHHHHHHHHHHHHHHHHHHS----S------------------------------

Radius of gyration: 122.29 Å; chains: 1; bounding box: 301×80×291 Å